Protein AF-0000000067926898 (afdb_homodimer)

pLDDT: mean 94.48, std 8.29, range [44.62, 98.94]

Organism: Mesorhizobium plurifarium (NCBI:txid69974)

Solvent-accessible surface area (backbone atoms only — not comparable to full-atom values): 21566 Å² total; per-residue (Å²): 130,90,54,66,61,63,50,68,76,42,39,68,51,44,51,51,3,45,50,41,38,52,49,52,33,53,54,25,50,53,50,5,48,53,45,4,51,54,38,14,51,33,50,68,47,88,50,62,73,50,21,50,52,28,50,50,52,29,54,51,38,71,32,28,38,64,68,55,47,33,50,30,43,48,58,15,40,27,66,74,72,71,45,90,58,52,53,65,55,18,46,48,51,36,50,13,54,35,50,8,28,52,40,12,50,44,47,41,50,23,57,65,65,53,58,62,63,58,55,49,52,38,47,72,74,66,45,49,70,69,51,38,39,66,70,49,49,47,55,53,20,53,52,61,30,46,30,60,51,46,50,52,50,54,49,44,46,44,53,46,50,59,35,32,80,60,70,32,64,18,33,56,27,35,32,52,53,50,19,71,75,67,71,43,40,44,52,37,42,50,48,52,43,48,51,36,37,68,56,36,48,59,50,51,53,52,32,52,52,44,41,53,55,51,60,59,73,105,130,90,54,67,62,62,51,68,76,42,39,69,51,45,51,50,3,44,50,42,37,53,48,55,33,53,54,24,49,53,48,6,48,54,46,4,51,53,39,15,50,34,51,68,47,89,49,62,74,52,21,50,52,28,48,49,53,28,53,50,38,71,31,27,39,64,67,58,48,33,50,29,44,48,58,15,40,28,65,74,72,71,45,91,58,50,53,64,55,17,46,47,50,37,50,13,54,36,49,7,27,53,40,11,50,45,47,40,50,23,57,64,65,53,57,63,63,58,55,48,52,38,46,70,74,65,46,50,70,68,50,37,39,66,71,49,49,46,55,52,20,51,53,62,29,46,29,62,51,44,49,52,51,55,50,44,45,44,53,47,50,56,34,32,81,58,70,33,65,19,34,56,27,33,31,53,53,50,20,70,74,67,71,42,40,45,52,35,43,50,48,50,44,48,52,35,36,68,57,36,48,58,50,51,52,52,33,51,54,44,42,54,54,52,60,59,73,105

Radius of gyration: 23.21 Å; Cα contacts (8 Å, |Δi|>4): 592; chains: 2; bounding box: 54×65×52 Å

Structure (mmCIF, N/CA/C/O backbone):
data_AF-0000000067926898-model_v1
#
loop_
_entity.id
_entity.type
_entity.pdbx_description
1 polymer 'Glutamate/aspartate import permease protein GltK'
#
loop_
_atom_site.group_PDB
_atom_site.id
_atom_site.type_symbol
_atom_site.label_atom_id
_atom_site.label_alt_id
_atom_site.label_comp_id
_atom_site.label_asym_id
_atom_site.label_entity_id
_atom_site.label_seq_id
_atom_site.pdbx_PDB_ins_code
_atom_site.Cartn_x
_atom_site.Cartn_y
_atom_site.Cartn_z
_atom_site.occupancy
_atom_site.B_iso_or_equiv
_atom_site.auth_seq_id
_atom_site.auth_comp_id
_atom_site.auth_asym_id
_atom_site.auth_atom_id
_atom_site.pdbx_PDB_model_num
ATOM 1 N N . MET A 1 1 ? -20.422 -25.625 3.113 1 82.94 1 MET A N 1
ATOM 2 C CA . MET A 1 1 ? -20.453 -25.078 4.469 1 82.94 1 MET A CA 1
ATOM 3 C C . MET A 1 1 ? -19.047 -24.875 5.012 1 82.94 1 MET A C 1
ATOM 5 O O . MET A 1 1 ? -18.094 -25.531 4.566 1 82.94 1 MET A O 1
ATOM 9 N N . PHE A 1 2 ? -18.938 -23.875 5.898 1 92.19 2 PHE A N 1
ATOM 10 C CA . PHE A 1 2 ? -17.656 -23.609 6.527 1 92.19 2 PHE A CA 1
ATOM 11 C C . PHE A 1 2 ? -17.234 -24.766 7.414 1 92.19 2 PHE A C 1
ATOM 13 O O . PHE A 1 2 ? -17.984 -25.203 8.297 1 92.19 2 PHE A O 1
ATOM 20 N N . ASP A 1 3 ? -16.094 -25.391 7.164 1 94.19 3 ASP A N 1
ATOM 21 C CA . ASP A 1 3 ? -15.57 -26.547 7.883 1 94.19 3 ASP A CA 1
ATOM 22 C C . ASP A 1 3 ? -14.359 -26.172 8.727 1 94.19 3 ASP A C 1
ATOM 24 O O . ASP A 1 3 ? -13.242 -26.094 8.219 1 94.19 3 ASP A O 1
ATOM 28 N N . PHE A 1 4 ? -14.539 -26.094 9.969 1 95.44 4 PHE A N 1
ATOM 29 C CA . PHE A 1 4 ? -13.508 -25.641 10.898 1 95.44 4 PHE A CA 1
ATOM 30 C C . PHE A 1 4 ? -12.398 -26.672 11.023 1 95.44 4 PHE A C 1
ATOM 32 O O . PHE A 1 4 ? -11.297 -26.359 11.469 1 95.44 4 PHE A O 1
ATOM 39 N N . THR A 1 5 ? -12.602 -27.891 10.656 1 95.81 5 THR A N 1
ATOM 40 C CA . THR A 1 5 ? -11.617 -28.953 10.805 1 95.81 5 THR A CA 1
ATOM 41 C C . THR A 1 5 ? -10.422 -28.719 9.883 1 95.81 5 THR A C 1
ATOM 43 O O . THR A 1 5 ? -9.312 -29.172 10.172 1 95.81 5 THR A O 1
ATOM 46 N N . VAL A 1 6 ? -10.695 -28 8.797 1 96.5 6 VAL A N 1
ATOM 47 C CA . VAL A 1 6 ? -9.617 -27.656 7.879 1 96.5 6 VAL A CA 1
ATOM 48 C C . VAL A 1 6 ? -8.57 -26.812 8.602 1 96.5 6 VAL A C 1
ATOM 50 O O . VAL A 1 6 ? -7.371 -27.031 8.438 1 96.5 6 VAL A O 1
ATOM 53 N N . LEU A 1 7 ? -9.055 -25.922 9.461 1 96.88 7 LEU A N 1
ATOM 54 C CA . LEU A 1 7 ? -8.156 -25.031 10.195 1 96.88 7 LEU A CA 1
ATOM 55 C C . LEU A 1 7 ? -7.484 -25.766 11.352 1 96.88 7 LEU A C 1
ATOM 57 O O . LEU A 1 7 ? -6.281 -25.609 11.57 1 96.88 7 LEU A O 1
ATOM 61 N N . THR A 1 8 ? -8.273 -26.578 12.055 1 96.69 8 THR A N 1
ATOM 62 C CA . THR A 1 8 ? -7.727 -27.281 13.211 1 96.69 8 THR A CA 1
ATOM 63 C C . THR A 1 8 ? -6.68 -28.297 12.781 1 96.69 8 THR A C 1
ATOM 65 O O . THR A 1 8 ? -5.672 -28.484 13.461 1 96.69 8 THR A O 1
ATOM 68 N N . ASN A 1 9 ? -6.887 -28.922 11.641 1 97.06 9 ASN A N 1
ATOM 69 C CA . ASN A 1 9 ? -5.969 -29.938 11.141 1 97.06 9 ASN A CA 1
ATOM 70 C C . ASN A 1 9 ? -4.695 -29.312 10.578 1 97.06 9 ASN A C 1
ATOM 72 O O . ASN A 1 9 ? -3.674 -29.984 10.445 1 97.06 9 ASN A O 1
ATOM 76 N N . ASN A 1 10 ? -4.719 -28.047 10.203 1 97.88 10 ASN A N 1
ATOM 77 C CA . ASN A 1 10 ? -3.578 -27.391 9.562 1 97.88 10 ASN A CA 1
ATOM 78 C C . ASN A 1 10 ? -3.07 -26.219 10.375 1 97.88 10 ASN A C 1
ATOM 80 O O . ASN A 1 10 ? -2.371 -25.344 9.852 1 97.88 10 ASN A O 1
ATOM 84 N N . TRP A 1 11 ? -3.418 -26.172 11.656 1 97.19 11 TRP A N 1
ATOM 85 C CA . TRP A 1 11 ? -3.104 -25.031 12.516 1 97.19 11 TRP A CA 1
ATOM 86 C C . TRP A 1 11 ? -1.595 -24.859 12.641 1 97.19 11 TRP A C 1
ATOM 88 O O . TRP A 1 11 ? -1.102 -23.719 12.68 1 97.19 11 TRP A O 1
ATOM 98 N N . PRO A 1 12 ? -0.805 -25.922 12.664 1 98.06 12 PRO A N 1
ATOM 99 C CA . PRO A 1 12 ? 0.641 -25.719 12.773 1 98.06 12 PRO A CA 1
ATOM 100 C C . PRO A 1 12 ? 1.226 -24.984 11.57 1 98.06 12 PRO A C 1
ATOM 102 O O . PRO A 1 12 ? 2.115 -24.141 11.734 1 98.06 12 PRO A O 1
ATOM 105 N N . LEU A 1 13 ? 0.72 -25.266 10.398 1 98 13 LEU A N 1
ATOM 106 C CA . LEU A 1 13 ? 1.188 -24.594 9.195 1 98 13 LEU A CA 1
ATOM 107 C C . LEU A 1 13 ? 0.831 -23.109 9.227 1 98 13 LEU A C 1
ATOM 109 O O . LEU A 1 13 ? 1.653 -22.266 8.875 1 98 13 LEU A O 1
ATOM 113 N N . LEU A 1 14 ? -0.389 -22.797 9.664 1 98.5 14 LEU A N 1
ATOM 114 C CA . LEU A 1 14 ? -0.831 -21.422 9.75 1 98.5 14 LEU A CA 1
ATOM 115 C C . LEU A 1 14 ? -0.042 -20.656 10.82 1 98.5 14 LEU A C 1
ATOM 117 O O . LEU A 1 14 ? 0.332 -19.5 10.617 1 98.5 14 LEU A O 1
ATOM 121 N N . TRP A 1 15 ? 0.226 -21.344 11.922 1 98.56 15 TRP A N 1
ATOM 122 C CA . TRP A 1 15 ? 1.008 -20.75 13 1 98.56 15 TRP A CA 1
ATOM 123 C C . TRP A 1 15 ? 2.432 -20.453 12.547 1 98.56 15 TRP A C 1
ATOM 125 O O . TRP A 1 15 ? 2.965 -19.375 12.812 1 98.56 15 TRP A O 1
ATOM 135 N N . ASP A 1 16 ? 3.041 -21.406 11.844 1 98.69 16 ASP A N 1
ATOM 136 C CA . ASP A 1 16 ? 4.383 -21.203 11.297 1 98.69 16 ASP A CA 1
ATOM 137 C C . ASP A 1 16 ? 4.402 -20.062 10.297 1 98.69 16 ASP A C 1
ATOM 139 O O . ASP A 1 16 ? 5.348 -19.266 10.266 1 98.69 16 ASP A O 1
ATOM 143 N N . GLY A 1 17 ? 3.352 -19.984 9.445 1 98.81 17 GLY A N 1
ATOM 144 C CA . GLY A 1 17 ? 3.223 -18.891 8.508 1 98.81 17 GLY A CA 1
ATOM 145 C C . GLY A 1 17 ? 3.096 -17.547 9.18 1 98.81 17 GLY A C 1
ATOM 146 O O . GLY A 1 17 ? 3.691 -16.562 8.727 1 98.81 17 GLY A O 1
ATOM 147 N N . LEU A 1 18 ? 2.311 -17.531 10.281 1 98.81 18 LEU A N 1
ATOM 148 C CA . LEU A 1 18 ? 2.143 -16.297 11.039 1 98.81 18 LEU A CA 1
ATOM 149 C C . LEU A 1 18 ? 3.469 -15.844 11.633 1 98.81 18 LEU A C 1
ATOM 151 O O . LEU A 1 18 ? 3.797 -14.656 11.586 1 98.81 18 LEU A O 1
ATOM 155 N N . LEU A 1 19 ? 4.25 -16.766 12.141 1 98.81 19 LEU A N 1
ATOM 156 C CA . LEU A 1 19 ? 5.551 -16.438 12.719 1 98.81 19 LEU A CA 1
ATOM 157 C C . LEU A 1 19 ? 6.5 -15.898 11.656 1 98.81 19 LEU A C 1
ATOM 159 O O . LEU A 1 19 ? 7.27 -14.969 11.914 1 98.81 19 LEU A O 1
ATOM 163 N N . MET A 1 20 ? 6.453 -16.531 10.5 1 98.81 20 MET A N 1
ATOM 164 C CA . MET A 1 20 ? 7.273 -16.047 9.391 1 98.81 20 MET A CA 1
ATOM 165 C C . MET A 1 20 ? 6.859 -14.641 8.984 1 98.81 20 MET A C 1
ATOM 167 O O . MET A 1 20 ? 7.711 -13.789 8.703 1 98.81 20 MET A O 1
ATOM 171 N N . THR A 1 21 ? 5.543 -14.383 8.93 1 98.94 21 THR A N 1
ATOM 172 C CA . THR A 1 21 ? 5.012 -13.055 8.633 1 98.94 21 THR A CA 1
ATOM 173 C C . THR A 1 21 ? 5.512 -12.031 9.648 1 98.94 21 THR A C 1
ATOM 175 O O . THR A 1 21 ? 6.016 -10.969 9.266 1 98.94 21 THR A O 1
ATOM 178 N N . LEU A 1 22 ? 5.441 -12.359 10.93 1 98.88 22 LEU A N 1
ATOM 179 C CA . LEU A 1 22 ? 5.871 -11.461 11.992 1 98.88 22 LEU A CA 1
ATOM 180 C C . LEU A 1 22 ? 7.383 -11.273 11.969 1 98.88 22 LEU A C 1
ATOM 182 O O . LEU A 1 22 ? 7.875 -10.156 12.18 1 98.88 22 LEU A O 1
ATOM 186 N N . TYR A 1 23 ? 8.07 -12.328 11.68 1 98.88 23 TYR A N 1
ATOM 187 C CA . TYR A 1 23 ? 9.531 -12.289 11.594 1 98.88 23 TYR A CA 1
ATOM 188 C C . TYR A 1 23 ? 9.977 -11.328 10.5 1 98.88 23 TYR A C 1
ATOM 190 O O . TYR A 1 23 ? 10.773 -10.414 10.75 1 98.88 23 TYR A O 1
ATOM 198 N N . PHE A 1 24 ? 9.469 -11.461 9.297 1 98.94 24 PHE A N 1
ATOM 199 C CA . PHE A 1 24 ? 9.828 -10.594 8.188 1 98.94 24 PHE A CA 1
ATOM 200 C C . PHE A 1 24 ? 9.383 -9.156 8.453 1 98.94 24 PHE A C 1
ATOM 202 O O . PHE A 1 24 ? 10.055 -8.211 8.047 1 98.94 24 PHE A O 1
ATOM 209 N N . THR A 1 25 ? 8.211 -9.016 9.094 1 98.94 25 THR A N 1
ATOM 210 C CA . THR A 1 25 ? 7.734 -7.68 9.445 1 98.94 25 THR A CA 1
ATOM 211 C C . THR A 1 25 ? 8.758 -6.957 10.32 1 98.94 25 THR A C 1
ATOM 213 O O . THR A 1 25 ? 9.188 -5.848 9.992 1 98.94 25 THR A O 1
ATOM 216 N N . VAL A 1 26 ? 9.211 -7.621 11.352 1 98.88 26 VAL A N 1
ATOM 217 C CA . VAL A 1 26 ? 10.086 -7 12.344 1 98.88 26 VAL A CA 1
ATOM 218 C C . VAL A 1 26 ? 11.453 -6.707 11.719 1 98.88 26 VAL A C 1
ATOM 220 O O . VAL A 1 26 ? 11.953 -5.586 11.812 1 98.88 26 VAL A O 1
ATOM 223 N N . ILE A 1 27 ? 12.039 -7.625 11.008 1 98.88 27 ILE A N 1
ATOM 224 C CA . ILE A 1 27 ? 13.406 -7.449 10.539 1 98.88 27 ILE A CA 1
ATOM 225 C C . ILE A 1 27 ? 13.43 -6.438 9.398 1 98.88 27 ILE A C 1
ATOM 227 O O . ILE A 1 27 ? 14.398 -5.684 9.242 1 98.88 27 ILE A O 1
ATOM 231 N N . THR A 1 28 ? 12.398 -6.395 8.609 1 98.94 28 THR A N 1
ATOM 232 C CA . THR A 1 28 ? 12.406 -5.465 7.48 1 98.94 28 THR A CA 1
ATOM 233 C C . THR A 1 28 ? 12.031 -4.059 7.938 1 98.94 28 THR A C 1
ATOM 235 O O . THR A 1 28 ? 12.43 -3.07 7.32 1 98.94 28 THR A O 1
ATOM 238 N N . ILE A 1 29 ? 11.227 -3.957 9.031 1 98.88 29 ILE A N 1
ATOM 239 C CA . ILE A 1 29 ? 10.992 -2.648 9.633 1 98.88 29 ILE A CA 1
ATOM 240 C C . ILE A 1 29 ? 12.305 -2.094 10.188 1 98.88 29 ILE A C 1
ATOM 242 O O . ILE A 1 29 ? 12.648 -0.937 9.93 1 98.88 29 ILE A O 1
ATOM 246 N N . LEU A 1 30 ? 13.055 -2.922 10.859 1 98.88 30 LEU A N 1
ATOM 247 C CA . LEU A 1 30 ? 14.32 -2.496 11.445 1 98.88 30 LEU A CA 1
ATOM 248 C C . LEU A 1 30 ? 15.32 -2.104 10.359 1 98.88 30 LEU A C 1
ATOM 250 O O . LEU A 1 30 ? 15.945 -1.043 10.438 1 98.88 30 LEU A O 1
ATOM 254 N N . ALA A 1 31 ? 15.438 -2.938 9.391 1 98.94 31 ALA A N 1
ATOM 255 C CA . ALA A 1 31 ? 16.344 -2.637 8.281 1 98.94 31 ALA A CA 1
ATOM 256 C C . ALA A 1 31 ? 15.867 -1.405 7.512 1 98.94 31 ALA A C 1
ATOM 258 O O . ALA A 1 31 ? 16.688 -0.565 7.121 1 98.94 31 ALA A O 1
ATOM 259 N N . GLY A 1 32 ? 14.547 -1.33 7.273 1 98.88 32 GLY A N 1
ATOM 260 C CA . GLY A 1 32 ? 13.977 -0.18 6.586 1 98.88 32 GLY A CA 1
ATOM 261 C C . GLY A 1 32 ? 14.195 1.124 7.332 1 98.88 32 GLY A C 1
ATOM 262 O O . GLY A 1 32 ? 14.438 2.164 6.715 1 98.88 32 GLY A O 1
ATOM 263 N N . LEU A 1 33 ? 14.062 1.043 8.648 1 98.81 33 LEU A N 1
ATOM 264 C CA . LEU A 1 33 ? 14.305 2.229 9.461 1 98.81 33 LEU A CA 1
ATOM 265 C C . LEU A 1 33 ? 15.758 2.68 9.344 1 98.81 33 LEU A C 1
ATOM 267 O O . LEU A 1 33 ? 16.031 3.877 9.258 1 98.81 33 LEU A O 1
ATOM 271 N N . ALA A 1 34 ? 16.656 1.734 9.352 1 98.81 34 ALA A N 1
ATOM 272 C CA . ALA A 1 34 ? 18.078 2.049 9.18 1 98.81 34 ALA A CA 1
ATOM 273 C C . ALA A 1 34 ? 18.344 2.686 7.816 1 98.81 34 ALA A C 1
ATOM 275 O O . ALA A 1 34 ? 19 3.723 7.723 1 98.81 34 ALA A O 1
ATOM 276 N N . ILE A 1 35 ? 17.781 2.143 6.766 1 98.88 35 ILE A N 1
ATOM 277 C CA . ILE A 1 35 ? 17.922 2.67 5.414 1 98.88 35 ILE A CA 1
ATOM 278 C C . ILE A 1 35 ? 17.281 4.055 5.332 1 98.88 35 ILE A C 1
ATOM 280 O O . ILE A 1 35 ? 17.875 4.988 4.789 1 98.88 35 ILE A O 1
ATOM 284 N N . GLY A 1 36 ? 16.047 4.117 5.883 1 98.75 36 GLY A N 1
ATOM 285 C CA . GLY A 1 36 ? 15.32 5.379 5.875 1 98.75 36 GLY A CA 1
ATOM 286 C C . GLY A 1 36 ? 16.062 6.492 6.59 1 98.75 36 GLY A C 1
ATOM 287 O O . GLY A 1 36 ? 16.031 7.645 6.152 1 98.75 36 GLY A O 1
ATOM 288 N N . LEU A 1 37 ? 16.719 6.145 7.68 1 97.44 37 LEU A N 1
ATOM 289 C CA . LEU A 1 37 ? 17.5 7.129 8.414 1 97.44 37 LEU A CA 1
ATOM 290 C C . LEU A 1 37 ? 18.672 7.629 7.578 1 97.44 37 LEU A C 1
ATOM 292 O O . LEU A 1 37 ? 18.906 8.836 7.477 1 97.44 37 LEU A O 1
ATOM 296 N N . ILE A 1 38 ? 19.375 6.727 6.957 1 98.12 38 ILE A N 1
ATOM 297 C CA . ILE A 1 38 ? 20.531 7.074 6.152 1 98.12 38 ILE A CA 1
ATOM 298 C C . ILE A 1 38 ? 20.094 7.91 4.949 1 98.12 38 ILE A C 1
ATOM 300 O O . ILE A 1 38 ? 20.625 9.008 4.723 1 98.12 38 ILE A O 1
ATOM 304 N N . VAL A 1 39 ? 19.109 7.473 4.234 1 98.56 39 VAL A N 1
ATOM 305 C CA . VAL A 1 39 ? 18.656 8.141 3.018 1 98.56 39 VAL A CA 1
ATOM 306 C C . VAL A 1 39 ? 17.984 9.469 3.373 1 98.56 39 VAL A C 1
ATOM 308 O O . VAL A 1 39 ? 18.156 10.461 2.66 1 98.56 39 VAL A O 1
ATOM 311 N N . GLY A 1 40 ? 17.172 9.461 4.488 1 96.94 40 GLY A N 1
ATOM 312 C CA . GLY A 1 40 ? 16.562 10.695 4.949 1 96.94 40 GLY A CA 1
ATOM 313 C C . GLY A 1 40 ? 17.578 11.773 5.277 1 96.94 40 GLY A C 1
ATOM 314 O O . GLY A 1 40 ? 17.406 12.938 4.902 1 96.94 40 GLY A O 1
ATOM 315 N N . LEU A 1 41 ? 18.656 11.406 5.93 1 93.75 41 LEU A N 1
ATOM 316 C CA . LEU A 1 41 ? 19.719 12.352 6.273 1 93.75 41 LEU A CA 1
ATOM 317 C C . LEU A 1 41 ? 20.438 12.836 5.02 1 93.75 41 LEU A C 1
ATOM 319 O O . LEU A 1 41 ? 20.812 14.008 4.93 1 93.75 41 LEU A O 1
ATOM 323 N N . ILE A 1 42 ? 20.641 11.914 4.086 1 96.56 42 ILE A N 1
ATOM 324 C CA . ILE A 1 42 ? 21.266 12.273 2.818 1 96.56 42 ILE A CA 1
ATOM 325 C C . ILE A 1 42 ? 20.438 13.352 2.125 1 96.56 42 ILE A C 1
ATOM 327 O O . ILE A 1 42 ? 20.984 14.328 1.603 1 96.56 42 ILE A O 1
ATOM 331 N N . GLN A 1 43 ? 19.156 13.25 2.209 1 96.12 43 GLN A N 1
ATOM 332 C CA . GLN A 1 43 ? 18.266 14.195 1.534 1 96.12 43 GLN A CA 1
ATOM 333 C C . GLN A 1 43 ? 18.25 15.547 2.246 1 96.12 43 GLN A C 1
ATOM 335 O O . GLN A 1 43 ? 17.797 16.547 1.688 1 96.12 43 GLN A O 1
ATOM 340 N N . LEU A 1 44 ? 18.703 15.594 3.482 1 91.38 44 LEU A N 1
ATOM 341 C CA . LEU A 1 44 ? 18.719 16.828 4.258 1 91.38 44 LEU A CA 1
ATOM 342 C C . LEU A 1 44 ? 20.094 17.5 4.184 1 91.38 44 LEU A C 1
ATOM 344 O O . LEU A 1 44 ? 20.297 18.578 4.746 1 91.38 44 LEU A O 1
ATOM 348 N N . SER A 1 45 ? 20.984 16.891 3.453 1 91.44 45 SER A N 1
ATOM 349 C CA . SER A 1 45 ? 22.344 17.406 3.301 1 91.44 45 SER A CA 1
ATOM 350 C C . SER A 1 45 ? 22.359 18.703 2.504 1 91.44 45 SER A C 1
ATOM 352 O O . SER A 1 45 ? 21.375 19.031 1.837 1 91.44 45 SER A O 1
ATOM 354 N N . THR A 1 46 ? 23.422 19.484 2.645 1 90.06 46 THR A N 1
ATOM 355 C CA . THR A 1 46 ? 23.609 20.719 1.89 1 90.06 46 THR A CA 1
ATOM 356 C C . THR A 1 46 ? 24.312 20.438 0.563 1 90.06 46 THR A C 1
ATOM 358 O O . THR A 1 46 ? 24.328 21.297 -0.325 1 90.06 46 THR A O 1
ATOM 361 N N . PHE A 1 47 ? 24.828 19.25 0.497 1 95.25 47 PHE A N 1
ATOM 362 C CA . PHE A 1 47 ? 25.547 18.844 -0.71 1 95.25 47 PHE A CA 1
ATOM 363 C C . PHE A 1 47 ? 24.578 18.328 -1.767 1 95.25 47 PHE A C 1
ATOM 365 O O . PHE A 1 47 ? 24.188 17.156 -1.742 1 95.25 47 PHE A O 1
ATOM 372 N N . ARG A 1 48 ? 24.406 18.984 -2.816 1 95.75 48 ARG A N 1
ATOM 373 C CA . ARG A 1 48 ? 23.344 18.766 -3.799 1 95.75 48 ARG A CA 1
ATOM 374 C C . ARG A 1 48 ? 23.469 17.406 -4.457 1 95.75 48 ARG A C 1
ATOM 376 O O . ARG A 1 48 ? 22.484 16.688 -4.613 1 95.75 48 ARG A O 1
ATOM 383 N N . PRO A 1 49 ? 24.656 16.984 -4.902 1 97.06 49 PRO A N 1
ATOM 384 C CA . PRO A 1 49 ? 24.75 15.672 -5.547 1 97.06 49 PRO A CA 1
ATOM 385 C C . PRO A 1 49 ? 24.328 14.523 -4.633 1 97.06 49 PRO A C 1
ATOM 387 O O . PRO A 1 49 ? 23.734 13.547 -5.098 1 97.06 49 PRO A O 1
ATOM 390 N N . LEU A 1 50 ? 24.609 14.656 -3.406 1 96.38 50 LEU A N 1
ATOM 391 C CA . LEU A 1 50 ? 24.203 13.641 -2.438 1 96.38 50 LEU A CA 1
ATOM 392 C C . LEU A 1 50 ? 22.688 13.633 -2.266 1 96.38 50 LEU A C 1
ATOM 394 O O . LEU A 1 50 ? 22.078 12.57 -2.135 1 96.38 50 LEU A O 1
ATOM 398 N N . VAL A 1 51 ? 22.141 14.758 -2.25 1 96.88 51 VAL A N 1
ATOM 399 C CA . VAL A 1 51 ? 20.703 14.898 -2.141 1 96.88 51 VAL A CA 1
ATOM 400 C C . VAL A 1 51 ? 20.016 14.227 -3.332 1 96.88 51 VAL A C 1
ATOM 402 O O . VAL A 1 51 ? 19.016 13.539 -3.174 1 96.88 51 VAL A O 1
ATOM 405 N N . LEU A 1 52 ? 20.609 14.391 -4.453 1 97.5 52 LEU A N 1
ATOM 406 C CA . LEU A 1 52 ? 20.062 13.812 -5.676 1 97.5 52 LEU A CA 1
ATOM 407 C C . LEU A 1 52 ? 20.062 12.289 -5.605 1 97.5 52 LEU A C 1
ATOM 409 O O . LEU A 1 52 ? 19.125 11.648 -6.078 1 97.5 52 LEU A O 1
ATOM 413 N N . VAL A 1 53 ? 21.047 11.711 -5.023 1 98 53 VAL A N 1
ATOM 414 C CA . VAL A 1 53 ? 21.141 10.266 -4.867 1 98 53 VAL A CA 1
ATOM 415 C C . VAL A 1 53 ? 20.016 9.766 -3.965 1 98 53 VAL A C 1
ATOM 417 O O . VAL A 1 53 ? 19.359 8.766 -4.266 1 98 53 VAL A O 1
ATOM 420 N N . GLY A 1 54 ? 19.797 10.484 -2.844 1 98.25 54 GLY A N 1
ATOM 421 C CA . GLY A 1 54 ? 18.703 10.133 -1.949 1 98.25 54 GLY A CA 1
ATOM 422 C C . GLY A 1 54 ? 17.344 10.242 -2.602 1 98.25 54 GLY A C 1
ATOM 423 O O . GLY A 1 54 ? 16.5 9.359 -2.432 1 98.25 54 GLY A O 1
ATOM 424 N N . GLN A 1 55 ? 17.219 11.258 -3.404 1 97.56 55 GLN A N 1
ATOM 425 C CA . GLN A 1 55 ? 15.945 11.484 -4.094 1 97.56 55 GLN A CA 1
ATOM 426 C C . GLN A 1 55 ? 15.695 10.398 -5.141 1 97.56 55 GLN A C 1
ATOM 428 O O . GLN A 1 55 ? 14.555 9.961 -5.316 1 97.56 55 GLN A O 1
ATOM 433 N N . LEU A 1 56 ? 16.719 10.016 -5.809 1 98 56 LEU A N 1
ATOM 434 C CA . LEU A 1 56 ? 16.594 8.969 -6.816 1 98 56 LEU A CA 1
ATOM 435 C C . LEU A 1 56 ? 16.203 7.637 -6.18 1 98 56 LEU A C 1
ATOM 437 O O . LEU A 1 56 ? 15.367 6.906 -6.715 1 98 56 LEU A O 1
ATOM 441 N N . TYR A 1 57 ? 16.859 7.359 -5.062 1 98.5 57 TYR A N 1
ATOM 442 C CA . TYR A 1 57 ? 16.516 6.156 -4.309 1 98.5 57 TYR A CA 1
ATOM 443 C C . TYR A 1 57 ? 15.047 6.148 -3.932 1 98.5 57 TYR A C 1
ATOM 445 O O . TYR A 1 57 ? 14.344 5.16 -4.16 1 98.5 57 TYR A O 1
ATOM 453 N N . VAL A 1 58 ? 14.555 7.23 -3.418 1 98.44 58 VAL A N 1
ATOM 454 C CA . VAL A 1 58 ? 13.18 7.344 -2.936 1 98.44 58 VAL A CA 1
ATOM 455 C C . VAL A 1 58 ? 12.211 7.254 -4.109 1 98.44 58 VAL A C 1
ATOM 457 O O . VAL A 1 58 ? 11.234 6.5 -4.059 1 98.44 58 VAL A O 1
ATOM 460 N N . GLU A 1 59 ? 12.508 7.969 -5.172 1 97.69 59 GLU A N 1
ATOM 461 C CA . GLU A 1 59 ? 11.641 7.961 -6.344 1 97.69 59 GLU A CA 1
ATOM 462 C C . GLU A 1 59 ? 11.578 6.574 -6.98 1 97.69 59 GLU A C 1
ATOM 464 O O . GLU A 1 59 ? 10.523 6.141 -7.438 1 97.69 59 GLU A O 1
ATOM 469 N N . PHE A 1 60 ? 12.648 5.922 -6.957 1 98.5 60 PHE A N 1
ATOM 470 C CA . PHE A 1 60 ? 12.75 4.594 -7.551 1 98.5 60 PHE A CA 1
ATOM 471 C C . PHE A 1 60 ? 11.875 3.596 -6.797 1 98.5 60 PHE A C 1
ATOM 473 O O . PHE A 1 60 ? 10.992 2.969 -7.383 1 98.5 60 PHE A O 1
ATOM 480 N N . PHE A 1 61 ? 12.016 3.504 -5.531 1 98.69 61 PHE A N 1
ATOM 481 C CA . PHE A 1 61 ? 11.375 2.447 -4.766 1 98.69 61 PHE A CA 1
ATOM 482 C C . PHE A 1 61 ? 9.922 2.812 -4.453 1 98.69 61 PHE A C 1
ATOM 484 O O . PHE A 1 61 ? 9.07 1.933 -4.312 1 98.69 61 PHE A O 1
ATOM 491 N N . ARG A 1 62 ? 9.594 4.086 -4.43 1 98.25 62 ARG A N 1
ATOM 492 C CA . ARG A 1 62 ? 8.234 4.48 -4.082 1 98.25 62 ARG A CA 1
ATOM 493 C C . ARG A 1 62 ? 7.328 4.469 -5.312 1 98.25 62 ARG A C 1
ATOM 495 O O . ARG A 1 62 ? 6.102 4.473 -5.184 1 98.25 62 ARG A O 1
ATOM 502 N N . ASN A 1 63 ? 8.008 4.449 -6.547 1 98.5 63 ASN A N 1
ATOM 503 C CA . ASN A 1 63 ? 7.172 4.547 -7.738 1 98.5 63 ASN A CA 1
ATOM 504 C C . ASN A 1 63 ? 7.172 3.244 -8.531 1 98.5 63 ASN A C 1
ATOM 506 O O . ASN A 1 63 ? 6.535 3.156 -9.586 1 98.5 63 ASN A O 1
ATOM 510 N N . ILE A 1 64 ? 7.828 2.225 -8.086 1 98.81 64 ILE A N 1
ATOM 511 C CA . ILE A 1 64 ? 7.711 0.864 -8.594 1 98.81 64 ILE A CA 1
ATOM 512 C C . ILE A 1 64 ? 6.867 0.025 -7.641 1 98.81 64 ILE A C 1
ATOM 514 O O . ILE A 1 64 ? 7.117 0.012 -6.434 1 98.81 64 ILE A O 1
ATOM 518 N N . PRO A 1 65 ? 5.82 -0.625 -8.172 1 98.81 65 PRO A N 1
ATOM 519 C CA . PRO A 1 65 ? 5.031 -1.486 -7.289 1 98.81 65 PRO A CA 1
ATOM 520 C C . PRO A 1 65 ? 5.883 -2.52 -6.555 1 98.81 65 PRO A C 1
ATOM 522 O O . PRO A 1 65 ? 6.805 -3.096 -7.141 1 98.81 65 PRO A O 1
ATOM 525 N N . LEU A 1 66 ? 5.582 -2.721 -5.297 1 98.88 66 LEU A N 1
ATOM 526 C CA . LEU A 1 66 ? 6.395 -3.592 -4.453 1 98.88 66 LEU A CA 1
ATOM 527 C C . LEU A 1 66 ? 6.461 -5 -5.035 1 98.88 66 LEU A C 1
ATOM 529 O O . LEU A 1 66 ? 7.52 -5.633 -5.016 1 98.88 66 LEU A O 1
ATOM 533 N N . LEU A 1 67 ? 5.344 -5.5 -5.547 1 98.88 67 LEU A N 1
ATOM 534 C CA . LEU A 1 67 ? 5.352 -6.848 -6.102 1 98.88 67 LEU A CA 1
ATOM 535 C C . LEU A 1 67 ? 6.32 -6.945 -7.277 1 98.88 67 LEU A C 1
ATOM 537 O O . LEU A 1 67 ? 7.02 -7.949 -7.426 1 98.88 67 LEU A O 1
ATOM 541 N N . VAL A 1 68 ? 6.406 -5.906 -8.07 1 98.81 68 VAL A N 1
ATOM 542 C CA . VAL A 1 68 ? 7.336 -5.859 -9.195 1 98.81 68 VAL A CA 1
ATOM 543 C C . VAL A 1 68 ? 8.773 -5.879 -8.68 1 98.81 68 VAL A C 1
ATOM 545 O O . VAL A 1 68 ? 9.617 -6.602 -9.203 1 98.81 68 VAL A O 1
ATOM 548 N N . THR A 1 69 ? 9.031 -5.102 -7.648 1 98.81 69 THR A N 1
ATOM 549 C CA . THR A 1 69 ? 10.352 -5.047 -7.035 1 98.81 69 THR A CA 1
ATOM 550 C C . THR A 1 69 ? 10.758 -6.418 -6.492 1 98.81 69 THR A C 1
ATOM 552 O O . THR A 1 69 ? 11.875 -6.879 -6.73 1 98.81 69 THR A O 1
ATOM 555 N N . LEU A 1 70 ? 9.844 -7.102 -5.852 1 98.75 70 LEU A N 1
ATOM 556 C CA . LEU A 1 70 ? 10.133 -8.406 -5.266 1 98.75 70 LEU A CA 1
ATOM 557 C C . LEU A 1 70 ? 10.445 -9.438 -6.348 1 98.75 70 LEU A C 1
ATOM 559 O O . LEU A 1 70 ? 11.398 -10.203 -6.223 1 98.75 70 LEU A O 1
ATOM 563 N N . LEU A 1 71 ? 9.641 -9.406 -7.383 1 98.44 71 LEU A N 1
ATOM 564 C CA . LEU A 1 71 ? 9.852 -10.359 -8.469 1 98.44 71 LEU A CA 1
ATOM 565 C C . LEU A 1 71 ? 11.164 -10.07 -9.195 1 98.44 71 LEU A C 1
ATOM 567 O O . LEU A 1 71 ? 11.867 -11 -9.594 1 98.44 71 LEU A O 1
ATOM 571 N N . TRP A 1 72 ? 11.445 -8.797 -9.32 1 98.38 72 TRP A N 1
ATOM 572 C CA . TRP A 1 72 ? 12.703 -8.438 -9.969 1 98.38 72 TRP A CA 1
ATOM 573 C C . TRP A 1 72 ? 13.891 -8.914 -9.141 1 98.38 72 TRP A C 1
ATOM 575 O O . TRP A 1 72 ? 14.82 -9.516 -9.68 1 98.38 72 TRP A O 1
ATOM 585 N N . VAL A 1 73 ? 13.875 -8.68 -7.82 1 98.25 73 VAL A N 1
ATOM 586 C CA . VAL A 1 73 ? 14.984 -9.055 -6.949 1 98.25 73 VAL A CA 1
ATOM 587 C C . VAL A 1 73 ? 15.125 -10.578 -6.934 1 98.25 73 VAL A C 1
ATOM 589 O O . VAL A 1 73 ? 16.25 -11.102 -6.918 1 98.25 73 VAL A O 1
ATOM 592 N N . TYR A 1 74 ? 14.023 -11.273 -7.02 1 97.94 74 TYR A N 1
ATOM 593 C CA . TYR A 1 74 ? 14.039 -12.727 -6.895 1 97.94 74 TYR A CA 1
ATOM 594 C C . TYR A 1 74 ? 14.453 -13.383 -8.203 1 97.94 74 TYR A C 1
ATOM 596 O O . TYR A 1 74 ? 15.258 -14.32 -8.211 1 97.94 74 TYR A O 1
ATOM 604 N N . TYR A 1 75 ? 14.016 -12.891 -9.312 1 96.69 75 TYR A N 1
ATOM 605 C CA . TYR A 1 75 ? 14.188 -13.617 -10.562 1 96.69 75 TYR A CA 1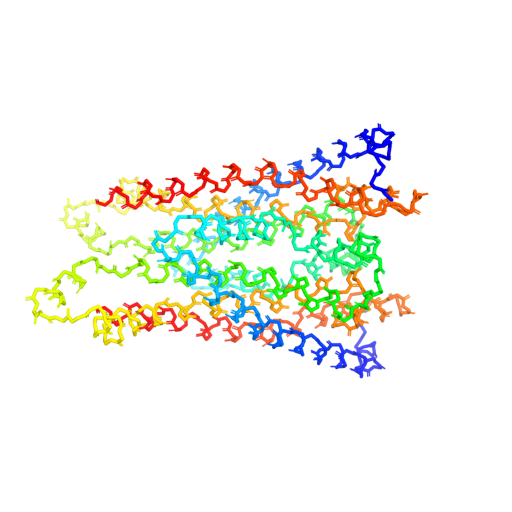
ATOM 606 C C . TYR A 1 75 ? 15.211 -12.93 -11.461 1 96.69 75 TYR A C 1
ATOM 608 O O . TYR A 1 75 ? 15.891 -13.594 -12.25 1 96.69 75 TYR A O 1
ATOM 616 N N . ALA A 1 76 ? 15.297 -11.578 -11.398 1 96.56 76 ALA A N 1
ATOM 617 C CA . ALA A 1 76 ? 16.094 -10.82 -12.359 1 96.56 76 ALA A CA 1
ATOM 618 C C . ALA A 1 76 ? 17.469 -10.508 -11.789 1 96.56 76 ALA A C 1
ATOM 620 O O . ALA A 1 76 ? 18.484 -10.648 -12.484 1 96.56 76 ALA A O 1
ATOM 621 N N . PHE A 1 77 ? 17.484 -10.234 -10.555 1 95.5 77 PHE A N 1
ATOM 622 C CA . PHE A 1 77 ? 18.719 -9.773 -9.938 1 95.5 77 PHE A CA 1
ATOM 623 C C . PHE A 1 77 ? 19.781 -10.867 -9.984 1 95.5 77 PHE A C 1
ATOM 625 O O . PHE A 1 77 ? 20.953 -10.586 -10.242 1 95.5 77 PHE A O 1
ATOM 632 N N . PRO A 1 78 ? 19.422 -12.109 -9.68 1 94.25 78 PRO A N 1
ATOM 633 C CA . PRO A 1 78 ? 20.438 -13.164 -9.734 1 94.25 78 PRO A CA 1
ATOM 634 C C . PRO A 1 78 ? 21.109 -13.266 -11.102 1 94.25 78 PRO A C 1
ATOM 636 O O . PRO A 1 78 ? 22.312 -13.547 -11.188 1 94.25 78 PRO A O 1
ATOM 639 N N . ILE A 1 79 ? 20.391 -13.023 -12.125 1 92.75 79 ILE A N 1
ATOM 640 C CA . ILE A 1 79 ? 20.906 -13.07 -13.484 1 92.75 79 ILE A CA 1
ATOM 641 C C . ILE A 1 79 ? 21.781 -11.844 -13.75 1 92.75 79 ILE A C 1
ATOM 643 O O . ILE A 1 79 ? 22.875 -11.953 -14.297 1 92.75 79 ILE A O 1
ATOM 647 N N . PHE A 1 80 ? 21.297 -10.75 -13.32 1 90.12 80 PHE A N 1
ATOM 648 C CA . PHE A 1 80 ? 22 -9.484 -13.508 1 90.12 80 PHE A CA 1
ATOM 649 C C . PHE A 1 80 ? 23.344 -9.492 -12.781 1 90.12 80 PHE A C 1
ATOM 651 O O . PHE A 1 80 ? 24.359 -9.117 -13.359 1 90.12 80 PHE A O 1
ATOM 658 N N . ALA A 1 81 ? 23.359 -10 -11.57 1 92.5 81 ALA A N 1
ATOM 659 C CA . ALA A 1 81 ? 24.547 -9.922 -10.727 1 92.5 81 ALA A CA 1
ATOM 660 C C . ALA A 1 81 ? 25.375 -11.195 -10.828 1 92.5 81 ALA A C 1
ATOM 662 O O . ALA A 1 81 ? 26.531 -11.219 -10.414 1 92.5 81 ALA A O 1
ATOM 663 N N . GLY A 1 82 ? 24.797 -12.25 -11.359 1 93.06 82 GLY A N 1
ATOM 664 C CA . GLY A 1 82 ? 25.5 -13.516 -11.477 1 93.06 82 GLY A CA 1
ATOM 665 C C . GLY A 1 82 ? 25.672 -14.227 -10.148 1 93.06 82 GLY A C 1
ATOM 666 O O . GLY A 1 82 ? 26.703 -14.852 -9.898 1 93.06 82 GLY A O 1
ATOM 667 N N . ILE A 1 83 ? 24.703 -13.984 -9.258 1 93.94 83 ILE A N 1
ATOM 668 C CA . ILE A 1 83 ? 24.75 -14.633 -7.949 1 93.94 83 ILE A CA 1
ATOM 669 C C . ILE A 1 83 ? 23.422 -15.312 -7.652 1 93.94 83 ILE A C 1
ATOM 671 O O . ILE A 1 83 ? 22.422 -15.047 -8.32 1 93.94 83 ILE A O 1
ATOM 675 N N . ASN A 1 84 ? 23.547 -16.234 -6.676 1 93.06 84 ASN A N 1
ATOM 676 C CA . ASN A 1 84 ? 22.312 -16.859 -6.227 1 93.06 84 ASN A CA 1
ATOM 677 C C . ASN A 1 84 ? 21.672 -16.078 -5.086 1 93.06 84 ASN A C 1
ATOM 679 O O . ASN A 1 84 ? 22.359 -15.664 -4.148 1 93.06 84 ASN A O 1
ATOM 683 N N . VAL A 1 85 ? 20.438 -15.75 -5.309 1 94.44 85 VAL A N 1
ATOM 684 C CA . VAL A 1 85 ? 19.672 -15.07 -4.262 1 94.44 85 VAL A CA 1
ATOM 685 C C . VAL A 1 85 ? 18.547 -15.977 -3.781 1 94.44 85 VAL A C 1
ATOM 687 O O . VAL A 1 85 ? 17.656 -16.344 -4.562 1 94.44 85 VAL A O 1
ATOM 690 N N . THR A 1 86 ? 18.578 -16.312 -2.498 1 97.5 86 THR A N 1
ATOM 691 C CA . THR A 1 86 ? 17.516 -17.141 -1.936 1 97.5 86 THR A CA 1
ATOM 692 C C . THR A 1 86 ? 16.234 -16.328 -1.766 1 97.5 86 THR A C 1
ATOM 694 O O . THR A 1 86 ? 16.25 -15.102 -1.826 1 97.5 86 THR A O 1
ATOM 697 N N . LYS A 1 87 ? 15.094 -17.094 -1.603 1 98 87 LYS A N 1
ATOM 698 C CA . LYS A 1 87 ? 13.812 -16.422 -1.375 1 98 87 LYS A CA 1
ATOM 699 C C . LYS A 1 87 ? 13.867 -15.555 -0.126 1 98 87 LYS A C 1
ATOM 701 O O . LYS A 1 87 ? 13.227 -14.5 -0.077 1 98 87 LYS A O 1
ATOM 706 N N . PHE A 1 88 ? 14.672 -15.93 0.873 1 98.19 88 PHE A N 1
ATOM 707 C CA . PHE A 1 88 ? 14.805 -15.141 2.094 1 98.19 88 PHE A CA 1
ATOM 708 C C . PHE A 1 88 ? 15.43 -13.781 1.794 1 98.19 88 PHE A C 1
ATOM 710 O O . PHE A 1 88 ? 14.844 -12.742 2.119 1 98.19 88 PHE A O 1
ATOM 717 N N . TRP A 1 89 ? 16.531 -13.797 1.114 1 97.94 89 TRP A N 1
ATOM 718 C CA . TRP A 1 89 ? 17.25 -12.562 0.854 1 97.94 89 TRP A CA 1
ATOM 719 C C . TRP A 1 89 ? 16.5 -11.68 -0.134 1 97.94 89 TRP A C 1
ATOM 721 O O . TRP A 1 89 ? 16.531 -10.453 -0.027 1 97.94 89 TRP A O 1
ATOM 731 N N . ALA A 1 90 ? 15.836 -12.344 -1.118 1 98.5 90 ALA A N 1
ATOM 732 C CA . ALA A 1 90 ? 15.016 -11.57 -2.055 1 98.5 90 ALA A CA 1
ATOM 733 C C . ALA A 1 90 ? 13.914 -10.812 -1.325 1 98.5 90 ALA A C 1
ATOM 735 O O . ALA A 1 90 ? 13.695 -9.625 -1.573 1 98.5 90 ALA A O 1
ATOM 736 N N . GLY A 1 91 ? 13.234 -11.562 -0.365 1 98.88 91 GLY A N 1
ATOM 737 C CA . GLY A 1 91 ? 12.188 -10.938 0.429 1 98.88 91 GLY A CA 1
ATOM 738 C C . GLY A 1 91 ? 12.703 -9.844 1.344 1 98.88 91 GLY A C 1
ATOM 739 O O . GLY A 1 91 ? 12.133 -8.75 1.402 1 98.88 91 GLY A O 1
ATOM 740 N N . PHE A 1 92 ? 13.836 -10.117 1.985 1 98.88 92 PHE A N 1
ATOM 741 C CA . PHE A 1 92 ? 14.414 -9.188 2.947 1 98.88 92 PHE A CA 1
ATOM 742 C C . PHE A 1 92 ? 14.867 -7.91 2.256 1 98.88 92 PHE A C 1
ATOM 744 O O . PHE A 1 92 ? 14.539 -6.809 2.695 1 98.88 92 PHE A O 1
ATOM 751 N N . ILE A 1 93 ? 15.555 -8.016 1.153 1 98.5 93 ILE A N 1
ATOM 752 C CA . ILE A 1 93 ? 16.094 -6.871 0.433 1 98.5 93 ILE A CA 1
ATOM 753 C C . ILE A 1 93 ? 14.969 -6.07 -0.205 1 98.5 93 ILE A C 1
ATOM 755 O O . ILE A 1 93 ? 14.906 -4.848 -0.067 1 98.5 93 ILE A O 1
ATOM 759 N N . GLY A 1 94 ? 14.055 -6.781 -0.881 1 98.75 94 GLY A N 1
ATOM 760 C CA . GLY A 1 94 ? 12.945 -6.109 -1.539 1 98.75 94 GLY A CA 1
ATOM 761 C C . GLY A 1 94 ? 12.078 -5.316 -0.581 1 98.75 94 GLY A C 1
ATOM 762 O O . GLY A 1 94 ? 11.828 -4.129 -0.799 1 98.75 94 GLY A O 1
ATOM 763 N N . LEU A 1 95 ? 11.695 -5.934 0.55 1 98.94 95 LEU A N 1
ATOM 764 C CA . LEU A 1 95 ? 10.828 -5.297 1.534 1 98.94 95 LEU A CA 1
ATOM 765 C C . LEU A 1 95 ? 11.547 -4.156 2.242 1 98.94 95 LEU A C 1
ATOM 767 O O . LEU A 1 95 ? 10.977 -3.088 2.457 1 98.94 95 LEU A O 1
ATOM 771 N N . SER A 1 96 ? 12.812 -4.375 2.553 1 98.94 96 SER A N 1
ATOM 772 C CA . SER A 1 96 ? 13.562 -3.387 3.322 1 98.94 96 SER A CA 1
ATOM 773 C C . SER A 1 96 ? 13.852 -2.139 2.492 1 98.94 96 SER A C 1
ATOM 775 O O . SER A 1 96 ? 13.672 -1.017 2.969 1 98.94 96 SER A O 1
ATOM 777 N N . CYS A 1 97 ? 14.273 -2.324 1.287 1 98.88 97 CYS A N 1
ATOM 778 C CA . CYS A 1 97 ? 14.555 -1.188 0.418 1 98.88 97 CYS A CA 1
ATOM 779 C C . CYS A 1 97 ? 13.289 -0.406 0.112 1 98.88 97 CYS A C 1
ATOM 781 O O . CYS A 1 97 ? 13.305 0.826 0.069 1 98.88 97 CYS A O 1
ATOM 783 N N . TYR A 1 98 ? 12.219 -1.146 -0.039 1 98.94 98 TYR A N 1
ATOM 784 C CA . TYR A 1 98 ? 10.938 -0.512 -0.336 1 98.94 98 TYR A CA 1
ATOM 785 C C . TYR A 1 98 ? 10.469 0.343 0.836 1 98.94 98 TYR A C 1
ATOM 787 O O . TYR A 1 98 ? 10.266 1.55 0.688 1 98.94 98 TYR A O 1
ATOM 795 N N . VAL A 1 99 ? 10.383 -0.245 2.029 1 98.88 99 VAL A N 1
ATOM 796 C CA . VAL A 1 99 ? 9.836 0.492 3.166 1 98.88 99 VAL A CA 1
ATOM 797 C C . VAL A 1 99 ? 10.82 1.585 3.588 1 98.88 99 VAL A C 1
ATOM 799 O O . VAL A 1 99 ? 10.406 2.639 4.078 1 98.88 99 VAL A O 1
ATOM 802 N N . GLY A 1 100 ? 12.125 1.34 3.35 1 98.94 100 GLY A N 1
ATOM 803 C CA . GLY A 1 100 ? 13.125 2.344 3.652 1 98.94 100 GLY A CA 1
ATOM 804 C C . GLY A 1 100 ? 12.898 3.658 2.928 1 98.94 100 GLY A C 1
ATOM 805 O O . GLY A 1 100 ? 13.156 4.73 3.479 1 98.94 100 GLY A O 1
ATOM 806 N N . SER A 1 101 ? 12.438 3.562 1.7 1 98.88 101 SER A N 1
ATOM 807 C CA . SER A 1 101 ? 12.172 4.77 0.923 1 98.88 101 SER A CA 1
ATOM 808 C C . SER A 1 101 ? 11.039 5.582 1.538 1 98.88 101 SER A C 1
ATOM 810 O O . SER A 1 101 ? 11.07 6.816 1.517 1 98.88 101 SER A O 1
ATOM 812 N N . PHE A 1 102 ? 10.094 4.926 2.125 1 98.56 102 PHE A N 1
ATOM 813 C CA . PHE A 1 102 ? 8.992 5.617 2.789 1 98.56 102 PHE A CA 1
ATOM 814 C C . PHE A 1 102 ? 9.453 6.223 4.109 1 98.56 102 PHE A C 1
ATOM 816 O O . PHE A 1 102 ? 9.094 7.359 4.434 1 98.56 102 PHE A O 1
ATOM 823 N N . TYR A 1 103 ? 10.219 5.445 4.812 1 98.75 103 TYR A N 1
ATOM 824 C CA . TYR A 1 103 ? 10.75 5.965 6.07 1 98.75 103 TYR A CA 1
ATOM 825 C C . TYR A 1 103 ? 11.641 7.176 5.824 1 98.75 103 TYR A C 1
ATOM 827 O O . TYR A 1 103 ? 11.633 8.133 6.605 1 98.75 103 TYR A O 1
ATOM 835 N N . ALA A 1 104 ? 12.398 7.152 4.766 1 98.62 104 ALA A N 1
ATOM 836 C CA . ALA A 1 104 ? 13.258 8.281 4.414 1 98.62 104 ALA A CA 1
ATOM 837 C C . ALA A 1 104 ? 12.43 9.547 4.188 1 98.62 104 ALA A C 1
ATOM 839 O O . ALA A 1 104 ? 12.789 10.625 4.668 1 98.62 104 ALA A O 1
ATOM 840 N N . GLU A 1 105 ? 11.359 9.391 3.525 1 97.19 105 GLU A N 1
ATOM 841 C CA . GLU A 1 105 ? 10.477 10.523 3.25 1 97.19 105 GLU A CA 1
ATOM 842 C C . GLU A 1 105 ? 9.82 11.031 4.527 1 97.19 105 GLU A C 1
ATOM 844 O O . GLU A 1 105 ? 9.617 12.242 4.688 1 97.19 105 GLU A O 1
ATOM 849 N N . ILE A 1 106 ? 9.422 10.141 5.379 1 97.31 106 ILE A N 1
ATOM 850 C CA . ILE A 1 106 ? 8.812 10.531 6.648 1 97.31 106 ILE A CA 1
ATOM 851 C C . ILE A 1 106 ? 9.828 11.305 7.484 1 97.31 106 ILE A C 1
ATOM 853 O O . ILE A 1 106 ? 9.484 12.328 8.094 1 97.31 106 ILE A O 1
ATOM 857 N N . LEU A 1 107 ? 11.039 10.828 7.434 1 96.31 107 LEU A N 1
ATOM 858 C CA . LEU A 1 107 ? 12.102 11.508 8.172 1 96.31 107 LEU A CA 1
ATOM 859 C C . LEU A 1 107 ? 12.344 12.906 7.602 1 96.31 107 LEU A C 1
ATOM 861 O O . LEU A 1 107 ? 12.383 13.883 8.352 1 96.31 107 LEU A O 1
ATOM 865 N N . ARG A 1 108 ? 12.523 12.992 6.359 1 94.06 108 ARG A N 1
ATOM 866 C CA . ARG A 1 108 ? 12.758 14.281 5.707 1 94.06 108 ARG A CA 1
ATOM 867 C C . ARG A 1 108 ? 11.609 15.242 5.969 1 94.06 108 ARG A C 1
ATOM 869 O O . ARG A 1 108 ? 11.836 16.391 6.359 1 94.06 108 ARG A O 1
ATOM 876 N N . ALA A 1 109 ? 10.398 14.75 5.77 1 92.75 109 ALA A N 1
ATOM 877 C CA . ALA A 1 109 ? 9.219 15.594 5.98 1 92.75 109 ALA A CA 1
ATOM 878 C C . ALA A 1 109 ? 9.094 15.992 7.445 1 92.75 109 ALA A C 1
ATOM 880 O O . ALA A 1 109 ? 8.664 17.109 7.754 1 92.75 109 ALA A O 1
ATOM 881 N N . GLY A 1 110 ? 9.406 15.094 8.32 1 92.19 110 GLY A N 1
ATOM 882 C CA . GLY A 1 110 ? 9.359 15.375 9.742 1 92.19 110 GLY A CA 1
ATOM 883 C C . GLY A 1 110 ? 10.297 16.5 10.164 1 92.19 110 GLY A C 1
ATOM 884 O O . GLY A 1 110 ? 9.898 17.391 10.914 1 92.19 110 GLY A O 1
ATOM 885 N N . VAL A 1 111 ? 11.438 16.547 9.672 1 89.75 111 VAL A N 1
ATOM 886 C CA . VAL A 1 111 ? 12.43 17.562 9.992 1 89.75 111 VAL A CA 1
ATOM 887 C C . VAL A 1 111 ? 12.023 18.891 9.367 1 89.75 111 VAL A C 1
ATOM 889 O O . VAL A 1 111 ? 12.133 19.953 10 1 89.75 111 VAL A O 1
ATOM 892 N N . GLN A 1 112 ? 11.484 18.812 8.219 1 88.81 112 GLN A N 1
ATOM 893 C CA . GLN A 1 112 ? 11.133 20.016 7.48 1 88.81 112 GLN A CA 1
ATOM 894 C C . GLN A 1 112 ? 9.828 20.609 7.996 1 88.81 112 GLN A C 1
ATOM 896 O O . GLN A 1 112 ? 9.5 21.766 7.699 1 88.81 112 GLN A O 1
ATOM 901 N N . SER A 1 113 ? 9.094 19.781 8.688 1 88.19 113 SER A N 1
ATOM 902 C CA . SER A 1 113 ? 7.801 20.25 9.18 1 88.19 113 SER A CA 1
ATOM 903 C C . SER A 1 113 ? 7.969 21.203 10.352 1 88.19 113 SER A C 1
ATOM 905 O O . SER A 1 113 ? 7.016 21.875 10.758 1 88.19 113 SER A O 1
ATOM 907 N N . ILE A 1 114 ? 9.133 21.359 10.867 1 88.62 114 ILE A N 1
ATOM 908 C CA . ILE A 1 114 ? 9.375 22.219 12.016 1 88.62 114 ILE A CA 1
ATOM 909 C C . ILE A 1 114 ? 9.422 23.688 11.562 1 88.62 114 ILE A C 1
ATOM 911 O O . ILE A 1 114 ? 10.102 24.016 10.586 1 88.62 114 ILE A O 1
ATOM 915 N N . ASP A 1 115 ? 8.711 24.5 12.289 1 86.81 115 ASP A N 1
ATOM 916 C CA . ASP A 1 115 ? 8.578 25.922 11.977 1 86.81 115 ASP A CA 1
ATOM 917 C C . ASP A 1 115 ? 9.938 26.609 11.922 1 86.81 115 ASP A C 1
ATOM 919 O O . ASP A 1 115 ? 10.766 26.422 12.812 1 86.81 115 ASP A O 1
ATOM 923 N N . GLN A 1 116 ? 10.023 27.344 10.906 1 86.88 116 GLN A N 1
ATOM 924 C CA . GLN A 1 116 ? 11.266 28.094 10.75 1 86.88 116 GLN A CA 1
ATOM 925 C C . GLN A 1 116 ? 11.453 29.078 11.898 1 86.88 116 GLN A C 1
ATOM 927 O O . GLN A 1 116 ? 12.586 29.391 12.273 1 86.88 116 GLN A O 1
ATOM 932 N N . GLY A 1 117 ? 10.312 29.469 12.383 1 85.75 117 GLY A N 1
ATOM 933 C CA . GLY A 1 117 ? 10.367 30.359 13.523 1 85.75 117 GLY A CA 1
ATOM 934 C C . GLY A 1 117 ? 11.102 29.781 14.711 1 85.75 117 GLY A C 1
ATOM 935 O O . GLY A 1 117 ? 11.82 30.484 15.414 1 85.75 117 GLY A O 1
ATOM 936 N N . GLN A 1 118 ? 10.938 28.516 14.867 1 87.69 118 GLN A N 1
ATOM 937 C CA . GLN A 1 118 ? 11.641 27.828 15.938 1 87.69 118 GLN A CA 1
ATOM 938 C C . GLN A 1 118 ? 13.156 27.875 15.734 1 87.69 118 GLN A C 1
ATOM 940 O O . GLN A 1 118 ? 13.906 28.109 16.688 1 87.69 118 GLN A O 1
ATOM 945 N N . THR A 1 119 ? 13.555 27.703 14.484 1 85.56 119 THR A N 1
ATOM 946 C CA . THR A 1 119 ? 14.969 27.781 14.133 1 85.56 119 THR A CA 1
ATOM 947 C C . THR A 1 119 ? 15.492 29.203 14.312 1 85.56 119 THR A C 1
ATOM 949 O O . THR A 1 119 ? 16.578 29.406 14.867 1 85.56 119 THR A O 1
ATOM 952 N N . ASP A 1 120 ? 14.672 30.141 13.922 1 90.56 120 ASP A N 1
ATOM 953 C CA . ASP A 1 120 ? 15.047 31.547 14.031 1 90.56 120 ASP A CA 1
ATOM 954 C C . ASP A 1 120 ? 15.156 31.984 15.492 1 90.56 120 ASP A C 1
ATOM 956 O O . ASP A 1 120 ? 16.094 32.688 15.875 1 90.56 120 ASP A O 1
ATOM 960 N N . ALA A 1 121 ? 14.195 31.562 16.203 1 90.62 121 ALA A N 1
ATOM 961 C CA . ALA A 1 121 ? 14.188 31.906 17.625 1 90.62 121 ALA A CA 1
ATOM 962 C C . ALA A 1 121 ? 15.406 31.328 18.344 1 90.62 121 ALA A C 1
ATOM 964 O O . ALA A 1 121 ? 16.031 32 19.156 1 90.62 121 ALA A O 1
ATOM 965 N N . ALA A 1 122 ? 15.703 30.078 18 1 89.81 122 ALA A N 1
ATOM 966 C CA . ALA A 1 122 ? 16.844 29.406 18.609 1 89.81 122 ALA A CA 1
ATOM 967 C C . ALA A 1 122 ? 18.156 30.094 18.219 1 89.81 122 ALA A C 1
ATOM 969 O O . ALA A 1 122 ? 19.062 30.219 19.031 1 89.81 122 ALA A O 1
ATOM 970 N N . THR A 1 123 ? 18.219 30.547 17.016 1 89.81 123 THR A N 1
ATOM 971 C CA . THR A 1 123 ? 19.406 31.266 16.516 1 89.81 123 THR A CA 1
ATOM 972 C C . THR A 1 123 ? 19.516 32.625 17.172 1 89.81 123 THR A C 1
ATOM 974 O O . THR A 1 123 ? 20.609 33.062 17.516 1 89.81 123 THR A O 1
ATOM 977 N N . ALA A 1 124 ? 18.422 33.219 17.359 1 93.38 124 ALA A N 1
ATOM 978 C CA . ALA A 1 124 ? 18.375 34.562 17.938 1 93.38 124 ALA A CA 1
ATOM 979 C C . ALA A 1 124 ? 18.875 34.531 19.391 1 93.38 124 ALA A C 1
ATOM 981 O O . ALA A 1 124 ? 19.469 35.531 19.859 1 93.38 124 ALA A O 1
ATOM 982 N N . ILE A 1 125 ? 18.641 33.5 20.031 1 93.69 125 ILE A N 1
ATOM 983 C CA . ILE A 1 125 ? 19.047 33.438 21.422 1 93.69 125 ILE A CA 1
ATOM 984 C C . ILE A 1 125 ? 20.453 32.844 21.531 1 93.69 125 ILE A C 1
ATOM 986 O O . ILE A 1 125 ? 20.922 32.562 22.641 1 93.69 125 ILE A O 1
ATOM 990 N N . GLY A 1 126 ? 21.109 32.531 20.438 1 91.31 126 GLY A N 1
ATOM 991 C CA . GLY A 1 126 ? 22.531 32.25 20.422 1 91.31 126 GLY A CA 1
ATOM 992 C C . GLY A 1 126 ? 22.828 30.75 20.391 1 91.31 126 GLY A C 1
ATOM 993 O O . GLY A 1 126 ? 23.953 30.328 20.641 1 91.31 126 GLY A O 1
ATOM 994 N N . MET A 1 127 ? 21.891 29.938 20.062 1 92 127 MET A N 1
ATOM 995 C CA . MET A 1 127 ? 22.141 28.5 20.016 1 92 127 MET A CA 1
ATOM 996 C C . MET A 1 127 ? 22.953 28.125 18.781 1 92 127 MET A C 1
ATOM 998 O O . MET A 1 127 ? 22.734 28.672 17.688 1 92 127 MET A O 1
ATOM 1002 N N . SER A 1 128 ? 23.906 27.234 19.062 1 92 128 SER A N 1
ATOM 1003 C CA . SER A 1 128 ? 24.641 26.672 17.938 1 92 128 SER A CA 1
ATOM 1004 C C . SER A 1 128 ? 23.781 25.688 17.172 1 92 128 SER A C 1
ATOM 1006 O O . SER A 1 128 ? 22.688 25.328 17.609 1 92 128 SER A O 1
ATOM 1008 N N . TYR A 1 129 ? 24.234 25.328 15.938 1 86.25 129 TYR A N 1
ATOM 1009 C CA . TYR A 1 129 ? 23.516 24.359 15.109 1 86.25 129 TYR A CA 1
ATOM 1010 C C . TYR A 1 129 ? 23.266 23.062 15.859 1 86.25 129 TYR A C 1
ATOM 1012 O O . TYR A 1 129 ? 22.156 22.547 15.867 1 86.25 129 TYR A O 1
ATOM 1020 N N . SER A 1 130 ? 24.312 22.609 16.484 1 89.12 130 SER A N 1
ATOM 1021 C CA . SER A 1 130 ? 24.219 21.344 17.219 1 89.12 130 SER A CA 1
ATOM 1022 C C . SER A 1 130 ? 23.25 21.469 18.391 1 89.12 130 SER A C 1
ATOM 1024 O O . SER A 1 130 ? 22.5 20.531 18.688 1 89.12 130 SER A O 1
ATOM 1026 N N . GLN A 1 131 ? 23.234 22.609 19.062 1 90.75 131 GLN A N 1
ATOM 1027 C CA . GLN A 1 131 ? 22.328 22.844 20.188 1 90.75 131 GLN A CA 1
ATOM 1028 C C . GLN A 1 131 ? 20.875 22.875 19.719 1 90.75 131 GLN A C 1
ATOM 1030 O O . GLN A 1 131 ? 20 22.234 20.328 1 90.75 131 GLN A O 1
ATOM 1035 N N . ARG A 1 132 ? 20.656 23.656 18.641 1 89.06 132 ARG A N 1
ATOM 1036 C CA . ARG A 1 132 ? 19.297 23.781 18.141 1 89.06 132 ARG A CA 1
ATOM 1037 C C . ARG A 1 132 ? 18.781 22.453 17.625 1 89.06 132 ARG A C 1
ATOM 1039 O O . ARG A 1 132 ? 17.625 22.094 17.859 1 89.06 132 ARG A O 1
ATOM 1046 N N . MET A 1 133 ? 19.609 21.703 16.938 1 85.62 133 MET A N 1
ATOM 1047 C CA . MET A 1 133 ? 19.234 20.406 16.391 1 85.62 133 MET A CA 1
ATOM 1048 C C . MET A 1 133 ? 18.922 19.422 17.516 1 85.62 133 MET A C 1
ATOM 1050 O O . MET A 1 133 ? 17.859 18.781 17.516 1 85.62 133 MET A O 1
ATOM 1054 N N . ARG A 1 134 ? 19.75 19.328 18.438 1 89.5 134 ARG A N 1
ATOM 1055 C CA . ARG A 1 134 ? 19.641 18.328 19.5 1 89.5 134 ARG A CA 1
ATOM 1056 C C . ARG A 1 134 ? 18.547 18.688 20.5 1 89.5 134 ARG A C 1
ATOM 1058 O O . ARG A 1 134 ? 17.844 17.812 21 1 89.5 134 ARG A O 1
ATOM 1065 N N . ARG A 1 135 ? 18.312 19.922 20.75 1 91.06 135 ARG A N 1
ATOM 1066 C CA . ARG A 1 135 ? 17.469 20.328 21.875 1 91.06 135 ARG A CA 1
ATOM 1067 C C . ARG A 1 135 ? 16.078 20.75 21.391 1 91.06 135 ARG A C 1
ATOM 1069 O O . ARG A 1 135 ? 15.109 20.703 22.156 1 91.06 135 ARG A O 1
ATOM 1076 N N . ILE A 1 136 ? 16 21.156 20.141 1 89.19 136 ILE A N 1
ATOM 1077 C CA . ILE A 1 136 ? 14.734 21.75 19.734 1 89.19 136 ILE A CA 1
ATOM 1078 C C . ILE A 1 136 ? 14.172 21 18.531 1 89.19 136 ILE A C 1
ATOM 1080 O O . ILE A 1 136 ? 13.117 20.391 18.609 1 89.19 136 ILE A O 1
ATOM 1084 N N . ILE A 1 137 ? 14.969 20.953 17.516 1 86.56 137 ILE A N 1
ATOM 1085 C CA . ILE A 1 137 ? 14.445 20.516 16.219 1 86.56 137 ILE A CA 1
ATOM 1086 C C . ILE A 1 137 ? 14.242 19.016 16.234 1 86.56 137 ILE A C 1
ATOM 1088 O O . ILE A 1 137 ? 13.125 18.531 15.992 1 86.56 137 ILE A O 1
ATOM 1092 N N . LEU A 1 138 ? 15.227 18.297 16.641 1 88.62 138 LEU A N 1
ATOM 1093 C CA . LEU A 1 138 ? 15.195 16.844 16.5 1 88.62 138 LEU A CA 1
ATOM 1094 C C . LEU A 1 138 ? 14.148 16.234 17.438 1 88.62 138 LEU A C 1
ATOM 1096 O O . LEU A 1 138 ? 13.406 15.336 17.031 1 88.62 138 LEU A O 1
ATOM 1100 N N . PRO A 1 139 ? 14.102 16.719 18.625 1 91.12 139 PRO A N 1
ATOM 1101 C CA . PRO A 1 139 ? 13.078 16.156 19.516 1 91.12 139 PRO A CA 1
ATOM 1102 C C . PRO A 1 139 ? 11.656 16.391 19 1 91.12 139 PRO A C 1
ATOM 1104 O O . PRO A 1 139 ? 10.82 15.484 19.078 1 91.12 139 PRO A O 1
ATOM 1107 N N . GLN A 1 140 ? 11.375 17.5 18.469 1 91.94 140 GLN A N 1
ATOM 1108 C CA . GLN A 1 140 ? 10.062 17.828 17.922 1 91.94 140 GLN A CA 1
ATOM 1109 C C . GLN A 1 140 ? 9.781 17.031 16.656 1 91.94 140 GLN A C 1
ATOM 1111 O O . GLN A 1 140 ? 8.672 16.516 16.469 1 91.94 140 GLN A O 1
ATOM 1116 N N . ALA A 1 141 ? 10.781 16.969 15.867 1 91.56 141 ALA A N 1
ATOM 1117 C CA . ALA A 1 141 ? 10.656 16.203 14.625 1 91.56 141 ALA A CA 1
ATOM 1118 C C . ALA A 1 141 ? 10.375 14.734 14.906 1 91.56 141 ALA A C 1
ATOM 1120 O O . ALA A 1 141 ? 9.516 14.133 14.258 1 91.56 141 ALA A O 1
ATOM 1121 N N . PHE A 1 142 ? 11.062 14.203 15.875 1 92.06 142 PHE A N 1
ATOM 1122 C CA . PHE A 1 142 ? 10.898 12.805 16.234 1 92.06 142 PHE A CA 1
ATOM 1123 C C . PHE A 1 142 ? 9.469 12.531 16.688 1 92.06 142 PHE A C 1
ATOM 1125 O O . PHE A 1 142 ? 8.875 11.516 16.328 1 92.06 142 PHE A O 1
ATOM 1132 N N . ARG A 1 143 ? 8.969 13.367 17.453 1 91.62 143 ARG A N 1
ATOM 1133 C CA . ARG A 1 143 ? 7.605 13.203 17.938 1 91.62 143 ARG A CA 1
ATOM 1134 C C . ARG A 1 143 ? 6.602 13.258 16.797 1 91.62 143 ARG A C 1
ATOM 1136 O O . ARG A 1 143 ? 5.629 12.5 16.781 1 91.62 143 ARG A O 1
ATOM 1143 N N . ARG A 1 144 ? 6.883 14.102 15.875 1 91.81 144 ARG A N 1
ATOM 1144 C CA . ARG A 1 144 ? 5.969 14.281 14.75 1 91.81 144 ARG A CA 1
ATOM 1145 C C . ARG A 1 144 ? 6.043 13.102 13.789 1 91.81 144 ARG A C 1
ATOM 1147 O O . ARG A 1 144 ? 5.098 12.844 13.039 1 91.81 144 ARG A O 1
ATOM 1154 N N . MET A 1 145 ? 7.109 12.359 13.812 1 95.19 145 MET A N 1
ATOM 1155 C CA . MET A 1 145 ? 7.336 11.281 12.859 1 95.19 145 MET A CA 1
ATOM 1156 C C . MET A 1 145 ? 6.723 9.977 13.359 1 95.19 145 MET A C 1
ATOM 1158 O O . MET A 1 145 ? 6.512 9.047 12.578 1 95.19 145 MET A O 1
ATOM 1162 N N . ILE A 1 146 ? 6.422 9.938 14.609 1 95.06 146 ILE A N 1
ATOM 1163 C CA . ILE A 1 146 ? 6.035 8.688 15.242 1 95.06 146 ILE A CA 1
ATOM 1164 C C . ILE A 1 146 ? 4.758 8.156 14.594 1 95.06 146 ILE A C 1
ATOM 1166 O O . ILE A 1 146 ? 4.707 6.996 14.172 1 95.06 146 ILE A O 1
ATOM 1170 N N . PRO A 1 147 ? 3.719 9.031 14.406 1 93.69 147 PRO A N 1
ATOM 1171 C CA . PRO A 1 147 ? 2.467 8.516 13.844 1 93.69 147 PRO A CA 1
ATOM 1172 C C . PRO A 1 147 ? 2.635 7.984 12.422 1 93.69 147 PRO A C 1
ATOM 1174 O O . PRO A 1 147 ? 2.258 6.844 12.133 1 93.69 147 PRO A O 1
ATOM 1177 N N . PRO A 1 148 ? 3.264 8.75 11.516 1 95.62 148 PRO A N 1
ATOM 1178 C CA . PRO A 1 148 ? 3.4 8.219 10.156 1 95.62 148 PRO A CA 1
ATOM 1179 C C . PRO A 1 148 ? 4.348 7.02 10.086 1 95.62 148 PRO A C 1
ATOM 1181 O O . PRO A 1 148 ? 4.18 6.148 9.234 1 95.62 148 PRO A O 1
ATOM 1184 N N . LEU A 1 149 ? 5.348 6.949 11 1 97.38 149 LEU A N 1
ATOM 1185 C CA . LEU A 1 149 ? 6.215 5.777 11.062 1 97.38 149 LEU A CA 1
ATOM 1186 C C . LEU A 1 149 ? 5.43 4.543 11.492 1 97.38 149 LEU A C 1
ATOM 1188 O O . LEU A 1 149 ? 5.605 3.461 10.93 1 97.38 149 LEU A O 1
ATOM 1192 N N . ALA A 1 150 ? 4.59 4.754 12.477 1 97.06 150 ALA A N 1
ATOM 1193 C CA . ALA A 1 150 ? 3.736 3.66 12.93 1 97.06 150 ALA A CA 1
ATOM 1194 C C . ALA A 1 150 ? 2.801 3.193 11.82 1 97.06 150 ALA A C 1
ATOM 1196 O O . ALA A 1 150 ? 2.654 1.992 11.586 1 97.06 150 ALA A O 1
ATOM 1197 N N . GLY A 1 151 ? 2.207 4.137 11.141 1 96.75 151 GLY A N 1
ATOM 1198 C CA . GLY A 1 151 ? 1.332 3.801 10.031 1 96.75 151 GLY A CA 1
ATOM 1199 C C . GLY A 1 151 ? 2.035 3.029 8.93 1 96.75 151 GLY A C 1
ATOM 1200 O O . GLY A 1 151 ? 1.517 2.021 8.438 1 96.75 151 GLY A O 1
ATOM 1201 N N . GLN A 1 152 ? 3.182 3.508 8.578 1 97.94 152 GLN A N 1
ATOM 1202 C CA . GLN A 1 152 ? 3.957 2.85 7.531 1 97.94 152 GLN A CA 1
ATOM 1203 C C . GLN A 1 152 ? 4.375 1.444 7.953 1 97.94 152 GLN A C 1
ATOM 1205 O O . GLN A 1 152 ? 4.453 0.539 7.121 1 97.94 152 GLN A O 1
ATOM 1210 N N . SER A 1 153 ? 4.645 1.282 9.227 1 98.56 153 SER A N 1
ATOM 1211 C CA . SER A 1 153 ? 5.023 -0.029 9.742 1 98.56 153 SER A CA 1
ATOM 1212 C C . SER A 1 153 ? 3.855 -1.008 9.68 1 98.56 153 SER A C 1
ATOM 1214 O O . SER A 1 153 ? 4.047 -2.195 9.406 1 98.56 153 SER A O 1
ATOM 1216 N N . ILE A 1 154 ? 2.676 -0.539 9.922 1 98.38 154 ILE A N 1
ATOM 1217 C CA . ILE A 1 154 ? 1.476 -1.356 9.789 1 98.38 154 ILE A CA 1
ATOM 1218 C C . ILE A 1 154 ? 1.302 -1.786 8.336 1 98.38 154 ILE A C 1
ATOM 1220 O O . ILE A 1 154 ? 1.012 -2.951 8.055 1 98.38 154 ILE A O 1
ATOM 1224 N N . ILE A 1 155 ? 1.543 -0.872 7.414 1 98.5 155 ILE A N 1
ATOM 1225 C CA . ILE A 1 155 ? 1.467 -1.172 5.988 1 98.5 155 ILE A CA 1
ATOM 1226 C C . ILE A 1 155 ? 2.508 -2.229 5.625 1 98.5 155 ILE A C 1
ATOM 1228 O O . ILE A 1 155 ? 2.242 -3.121 4.816 1 98.5 155 ILE A O 1
ATOM 1232 N N . GLN A 1 156 ? 3.676 -2.125 6.289 1 98.81 156 GLN A N 1
ATOM 1233 C CA . GLN A 1 156 ? 4.746 -3.074 6.008 1 98.81 156 GLN A CA 1
ATOM 1234 C C . GLN A 1 156 ? 4.324 -4.5 6.348 1 98.81 156 GLN A C 1
ATOM 1236 O O . GLN A 1 156 ? 4.68 -5.445 5.645 1 98.81 156 GLN A O 1
ATOM 1241 N N . MET A 1 157 ? 3.609 -4.66 7.398 1 98.75 157 MET A N 1
ATOM 1242 C CA . MET A 1 157 ? 3.121 -5.992 7.746 1 98.75 157 MET A CA 1
ATOM 1243 C C . MET A 1 157 ? 2.197 -6.531 6.66 1 98.75 157 MET A C 1
ATOM 1245 O O . MET A 1 157 ? 2.295 -7.699 6.281 1 98.75 157 MET A O 1
ATOM 1249 N N . LYS A 1 158 ? 1.293 -5.762 6.184 1 98.75 158 LYS A N 1
ATOM 1250 C CA . LYS A 1 158 ? 0.409 -6.168 5.098 1 98.75 158 LYS A CA 1
ATOM 1251 C C . LYS A 1 158 ? 1.204 -6.496 3.836 1 98.75 158 LYS A C 1
ATOM 1253 O O . LYS A 1 158 ? 0.872 -7.441 3.113 1 98.75 158 LYS A O 1
ATOM 1258 N N . ASN A 1 159 ? 2.309 -5.738 3.607 1 98.81 159 ASN A N 1
ATOM 1259 C CA . ASN A 1 159 ? 3.156 -5.938 2.438 1 98.81 159 ASN A CA 1
ATOM 1260 C C . ASN A 1 159 ? 3.848 -7.297 2.469 1 98.81 159 ASN A C 1
ATOM 1262 O O . ASN A 1 159 ? 4.207 -7.84 1.422 1 98.81 159 ASN A O 1
ATOM 1266 N N . THR A 1 160 ? 4.012 -7.848 3.678 1 98.81 160 THR A N 1
ATOM 1267 C CA . THR A 1 160 ? 4.707 -9.125 3.785 1 98.81 160 THR A CA 1
ATOM 1268 C C . THR A 1 160 ? 3.902 -10.234 3.111 1 98.81 160 THR A C 1
ATOM 1270 O O . THR A 1 160 ? 4.449 -11.289 2.775 1 98.81 160 THR A O 1
ATOM 1273 N N . THR A 1 161 ? 2.604 -10.023 2.896 1 98.81 161 THR A N 1
ATOM 1274 C CA . THR A 1 161 ? 1.81 -11.039 2.217 1 98.81 161 THR A CA 1
ATOM 1275 C C . THR A 1 161 ? 2.324 -11.273 0.8 1 98.81 161 THR A C 1
ATOM 1277 O O . THR A 1 161 ? 2.131 -12.352 0.233 1 98.81 161 THR A O 1
ATOM 1280 N N . LEU A 1 162 ? 3.031 -10.305 0.216 1 98.81 162 LEU A N 1
ATOM 1281 C CA . LEU A 1 162 ? 3.541 -10.406 -1.146 1 98.81 162 LEU A CA 1
ATOM 1282 C C . LEU A 1 162 ? 4.719 -11.375 -1.218 1 98.81 162 LEU A C 1
ATOM 1284 O O . LEU A 1 162 ? 5.102 -11.812 -2.305 1 98.81 162 LEU A O 1
ATOM 1288 N N . LEU A 1 163 ? 5.258 -11.742 -0.057 1 98.88 163 LEU A N 1
ATOM 1289 C CA . LEU A 1 163 ? 6.324 -12.734 0.003 1 98.88 163 LEU A CA 1
ATOM 1290 C C . LEU A 1 163 ? 5.84 -14.086 -0.514 1 98.88 163 LEU A C 1
ATOM 1292 O O . LEU A 1 163 ? 6.637 -14.891 -1.001 1 98.88 163 LEU A O 1
ATOM 1296 N N . SER A 1 164 ? 4.523 -14.336 -0.377 1 98.62 164 SER A N 1
ATOM 1297 C CA . SER A 1 164 ? 3.949 -15.586 -0.867 1 98.62 164 SER A CA 1
ATOM 1298 C C . SER A 1 164 ? 4.188 -15.758 -2.363 1 98.62 164 SER A C 1
ATOM 1300 O O . SER A 1 164 ? 4.273 -16.875 -2.861 1 98.62 164 SER A O 1
ATOM 1302 N N . MET A 1 165 ? 4.414 -14.648 -3.086 1 97.69 165 MET A N 1
ATOM 1303 C CA . MET A 1 165 ? 4.551 -14.68 -4.539 1 97.69 165 MET A CA 1
ATOM 1304 C C . MET A 1 165 ? 5.969 -15.07 -4.945 1 97.69 165 MET A C 1
ATOM 1306 O O . MET A 1 165 ? 6.219 -15.398 -6.105 1 97.69 165 MET A O 1
ATOM 1310 N N . ILE A 1 166 ? 6.863 -15.055 -3.975 1 97.94 166 ILE A N 1
ATOM 1311 C CA . ILE A 1 166 ? 8.211 -15.531 -4.246 1 97.94 166 ILE A CA 1
ATOM 1312 C C . ILE A 1 166 ? 8.523 -16.734 -3.35 1 97.94 166 ILE A C 1
ATOM 1314 O O . ILE A 1 166 ? 9.68 -16.938 -2.969 1 97.94 166 ILE A O 1
ATOM 1318 N N . THR A 1 167 ? 7.508 -17.438 -2.879 1 97.31 167 THR A N 1
ATOM 1319 C CA . THR A 1 167 ? 7.516 -18.766 -2.279 1 97.31 167 THR A CA 1
ATOM 1320 C C . THR A 1 167 ? 8.086 -18.719 -0.864 1 97.31 167 THR A C 1
ATOM 1322 O O . THR A 1 167 ? 8.539 -19.734 -0.337 1 97.31 167 THR A O 1
ATOM 1325 N N . VAL A 1 168 ? 8.18 -17.547 -0.27 1 98.69 168 VAL A N 1
ATOM 1326 C CA . VAL A 1 168 ? 8.438 -17.469 1.164 1 98.69 168 VAL A CA 1
ATOM 1327 C C . VAL A 1 168 ? 7.238 -18.016 1.934 1 98.69 168 VAL A C 1
ATOM 1329 O O . VAL A 1 168 ? 6.094 -17.688 1.63 1 98.69 168 VAL A O 1
ATOM 1332 N N . PRO A 1 169 ? 7.445 -18.891 2.914 1 98.44 169 PRO A N 1
ATOM 1333 C CA . PRO A 1 169 ? 6.32 -19.562 3.578 1 98.44 169 PRO A CA 1
ATOM 1334 C C . PRO A 1 169 ? 5.695 -18.703 4.676 1 98.44 169 PRO A C 1
ATOM 1336 O O . PRO A 1 169 ? 5.582 -19.156 5.82 1 98.44 169 PRO A O 1
ATOM 1339 N N . ASP A 1 170 ? 5.25 -17.516 4.254 1 98.81 170 ASP A N 1
ATOM 1340 C CA . ASP A 1 170 ? 4.512 -16.641 5.16 1 98.81 170 ASP A CA 1
ATOM 1341 C C . ASP A 1 170 ? 3.076 -17.125 5.344 1 98.81 170 ASP A C 1
ATOM 1343 O O . ASP A 1 170 ? 2.719 -18.203 4.875 1 98.81 170 ASP A O 1
ATOM 1347 N N . LEU A 1 171 ? 2.271 -16.406 6.07 1 98.88 171 LEU A N 1
ATOM 1348 C CA . LEU A 1 171 ? 0.914 -16.812 6.422 1 98.88 171 LEU A CA 1
ATOM 1349 C C . LEU A 1 171 ? 0.074 -17.031 5.172 1 98.88 171 LEU A C 1
ATOM 1351 O O . LEU A 1 171 ? -0.627 -18.047 5.066 1 98.88 171 LEU A O 1
ATOM 1355 N N . LEU A 1 172 ? 0.145 -16.109 4.215 1 98.81 172 LEU A N 1
ATOM 1356 C CA . LEU A 1 172 ? -0.664 -16.234 3.01 1 98.81 172 LEU A CA 1
ATOM 1357 C C . LEU A 1 172 ? -0.195 -17.422 2.164 1 98.81 172 LEU A C 1
ATOM 1359 O O . LEU A 1 172 ? -1.012 -18.125 1.561 1 98.81 172 LEU A O 1
ATOM 1363 N N . TYR A 1 173 ? 1.123 -17.641 2.092 1 98.69 173 TYR A N 1
ATOM 1364 C CA . TYR A 1 173 ? 1.655 -18.797 1.38 1 98.69 173 TYR A CA 1
ATOM 1365 C C . TYR A 1 173 ? 1.104 -20.094 1.957 1 98.69 173 TYR A C 1
ATOM 1367 O O . TYR A 1 173 ? 0.644 -20.969 1.215 1 98.69 173 TYR A O 1
ATOM 1375 N N . GLN A 1 174 ? 1.194 -20.219 3.27 1 98.69 174 GLN A N 1
ATOM 1376 C CA . GLN A 1 174 ? 0.702 -21.422 3.936 1 98.69 174 GLN A CA 1
ATOM 1377 C C . GLN A 1 174 ? -0.792 -21.625 3.688 1 98.69 174 GLN A C 1
ATOM 1379 O O . GLN A 1 174 ? -1.253 -22.75 3.492 1 98.69 174 GLN A O 1
ATOM 1384 N N . ALA A 1 175 ? -1.511 -20.484 3.725 1 98.5 175 ALA A N 1
ATOM 1385 C CA . ALA A 1 175 ? -2.943 -20.547 3.449 1 98.5 175 ALA A CA 1
ATOM 1386 C C . ALA A 1 175 ? -3.207 -21.062 2.033 1 98.5 175 ALA A C 1
ATOM 1388 O O . ALA A 1 175 ? -4.074 -21.906 1.821 1 98.5 175 ALA A O 1
ATOM 1389 N N . SER A 1 176 ? -2.465 -20.5 1.065 1 97.88 176 SER A N 1
ATOM 1390 C CA . SER A 1 176 ? -2.615 -20.922 -0.323 1 97.88 176 SER A CA 1
ATOM 1391 C C . SER A 1 176 ? -2.238 -22.391 -0.497 1 97.88 176 SER A C 1
ATOM 1393 O O . SER A 1 176 ? -2.867 -23.109 -1.275 1 97.88 176 SER A O 1
ATOM 1395 N N . TYR A 1 177 ? -1.218 -22.797 0.209 1 97.81 177 TYR A N 1
ATOM 1396 C CA . TYR A 1 177 ? -0.785 -24.188 0.188 1 97.81 177 TYR A CA 1
ATOM 1397 C C . TYR A 1 177 ? -1.878 -25.109 0.719 1 97.81 177 TYR A C 1
ATOM 1399 O O . TYR A 1 177 ? -2.229 -26.109 0.077 1 97.81 177 TYR A O 1
ATOM 1407 N N . ILE A 1 178 ? -2.443 -24.828 1.846 1 98.12 178 ILE A N 1
ATOM 1408 C CA . ILE A 1 178 ? -3.508 -25.609 2.459 1 98.12 178 ILE A CA 1
ATOM 1409 C C . ILE A 1 178 ? -4.719 -25.656 1.529 1 98.12 178 ILE A C 1
ATOM 1411 O O . ILE A 1 178 ? -5.32 -26.719 1.332 1 98.12 178 ILE A O 1
ATOM 1415 N N . SER A 1 179 ? -5.066 -24.516 0.963 1 97 179 SER A N 1
ATOM 1416 C CA . SER A 1 179 ? -6.211 -24.422 0.066 1 97 179 SER A CA 1
ATOM 1417 C C . SER A 1 179 ? -6.023 -25.312 -1.166 1 97 179 SER A C 1
ATOM 1419 O O . SER A 1 179 ? -6.98 -25.891 -1.673 1 97 179 SER A O 1
ATOM 1421 N N . SER A 1 180 ? -4.824 -25.406 -1.672 1 95.06 180 SER A N 1
ATOM 1422 C CA . SER A 1 180 ? -4.543 -26.156 -2.891 1 95.06 180 SER A CA 1
ATOM 1423 C C . SER A 1 180 ? -4.699 -27.656 -2.664 1 95.06 180 SER A C 1
ATOM 1425 O O . SER A 1 180 ? -5.07 -28.391 -3.578 1 95.06 180 SER A O 1
ATOM 1427 N N . PHE A 1 181 ? -4.484 -28.078 -1.452 1 93.69 181 PHE A N 1
ATOM 1428 C CA . PHE A 1 181 ? -4.527 -29.516 -1.213 1 93.69 181 PHE A CA 1
ATOM 1429 C C . PHE A 1 181 ? -5.871 -29.938 -0.626 1 93.69 181 PHE A C 1
ATOM 1431 O O . PHE A 1 181 ? -6.324 -31.062 -0.836 1 93.69 181 PHE A O 1
ATOM 1438 N N . THR A 1 182 ? -6.504 -29 0.065 1 95.31 182 THR A N 1
ATOM 1439 C CA . THR A 1 182 ? -7.766 -29.344 0.712 1 95.31 182 THR A CA 1
ATOM 1440 C C . THR A 1 182 ? -8.945 -28.922 -0.154 1 95.31 182 THR A C 1
ATOM 1442 O O . THR A 1 182 ? -10.078 -29.344 0.084 1 95.31 182 THR A O 1
ATOM 1445 N N . TYR A 1 183 ? -8.734 -27.969 -1.076 1 94.5 183 TYR A N 1
ATOM 1446 C CA . TYR A 1 183 ? -9.758 -27.391 -1.94 1 94.5 183 TYR A CA 1
ATOM 1447 C C . TYR A 1 183 ? -10.805 -26.641 -1.121 1 94.5 183 TYR A C 1
ATOM 1449 O O . TYR A 1 183 ? -12 -26.703 -1.426 1 94.5 183 TYR A O 1
ATOM 1457 N N . ARG A 1 184 ? -10.305 -26.078 -0.033 1 96.44 184 ARG A N 1
ATOM 1458 C CA . ARG A 1 184 ? -11.188 -25.328 0.858 1 96.44 184 ARG A CA 1
ATOM 1459 C C . ARG A 1 184 ? -10.688 -23.906 1.057 1 96.44 184 ARG A C 1
ATOM 1461 O O . ARG A 1 184 ? -10.328 -23.516 2.17 1 96.44 184 ARG A O 1
ATOM 1468 N N . PRO A 1 185 ? -10.773 -23.047 -0.005 1 96.19 185 PRO A N 1
ATOM 1469 C CA . PRO A 1 185 ? -10.25 -21.688 0.075 1 96.19 185 PRO A CA 1
ATOM 1470 C C . PRO A 1 185 ? -11.07 -20.797 1.002 1 96.19 185 PRO A C 1
ATOM 1472 O O . PRO A 1 185 ? -10.531 -19.875 1.615 1 96.19 185 PRO A O 1
ATOM 1475 N N . MET A 1 186 ? -12.297 -21.062 1.159 1 96.56 186 MET A N 1
ATOM 1476 C CA . MET A 1 186 ? -13.148 -20.203 1.984 1 96.56 186 MET A CA 1
ATOM 1477 C C . MET A 1 186 ? -12.672 -20.203 3.434 1 96.56 186 MET A C 1
ATOM 1479 O O . MET A 1 186 ? -12.523 -19.141 4.039 1 96.56 186 MET A O 1
ATOM 1483 N N . GLU A 1 187 ? -12.398 -21.359 3.992 1 97.44 187 GLU A N 1
ATOM 1484 C CA . GLU A 1 187 ? -11.961 -21.5 5.379 1 97.44 187 GLU A CA 1
ATOM 1485 C C . GLU A 1 187 ? -10.594 -20.859 5.586 1 97.44 187 GLU A C 1
ATOM 1487 O O . GLU A 1 187 ? -10.398 -20.094 6.535 1 97.44 187 GLU A O 1
ATOM 1492 N N . VAL A 1 188 ? -9.75 -21.109 4.652 1 97.69 188 VAL A N 1
ATOM 1493 C CA . VAL A 1 188 ? -8.344 -20.797 4.871 1 97.69 188 VAL A CA 1
ATOM 1494 C C . VAL A 1 188 ? -8.125 -19.297 4.676 1 97.69 188 VAL A C 1
ATOM 1496 O O . VAL A 1 188 ? -7.461 -18.641 5.492 1 97.69 188 VAL A O 1
ATOM 1499 N N . TYR A 1 189 ? -8.688 -18.719 3.633 1 98.12 189 TYR A N 1
ATOM 1500 C CA . TYR A 1 189 ? -8.484 -17.281 3.389 1 98.12 189 TYR A CA 1
ATOM 1501 C C . TYR A 1 189 ? -9.273 -16.453 4.383 1 98.12 189 TYR A C 1
ATOM 1503 O O . TYR A 1 189 ? -8.859 -15.336 4.734 1 98.12 189 TYR A O 1
ATOM 1511 N N . THR A 1 190 ? -10.422 -16.922 4.836 1 98.25 190 THR A N 1
ATOM 1512 C CA . THR A 1 190 ? -11.156 -16.25 5.902 1 98.25 190 THR A CA 1
ATOM 1513 C C . THR A 1 190 ? -10.328 -16.203 7.184 1 98.25 190 THR A C 1
ATOM 1515 O O . THR A 1 190 ? -10.289 -15.18 7.871 1 98.25 190 THR A O 1
ATOM 1518 N N . ALA A 1 191 ? -9.656 -17.328 7.453 1 98.5 191 ALA A N 1
ATOM 1519 C CA . ALA A 1 191 ? -8.797 -17.391 8.633 1 98.5 191 ALA A CA 1
ATOM 1520 C C . ALA A 1 191 ? -7.664 -16.375 8.547 1 98.5 191 ALA A C 1
ATOM 1522 O O . ALA A 1 191 ? -7.348 -15.695 9.523 1 98.5 191 ALA A O 1
ATOM 1523 N N . VAL A 1 192 ? -7.047 -16.25 7.398 1 98.75 192 VAL A N 1
ATOM 1524 C CA . VAL A 1 192 ? -5.953 -15.312 7.199 1 98.75 192 VAL A CA 1
ATOM 1525 C C . VAL A 1 192 ? -6.461 -13.883 7.398 1 98.75 192 VAL A C 1
ATOM 1527 O O . VAL A 1 192 ? -5.824 -13.086 8.094 1 98.75 192 VAL A O 1
ATOM 1530 N N . GLY A 1 193 ? -7.637 -13.547 6.754 1 98.62 193 GLY A N 1
ATOM 1531 C CA . GLY A 1 193 ? -8.234 -12.234 6.949 1 98.62 193 GLY A CA 1
ATOM 1532 C C . GLY A 1 193 ? -8.523 -11.93 8.406 1 98.62 193 GLY A C 1
ATOM 1533 O O . GLY A 1 193 ? -8.234 -10.836 8.883 1 98.62 193 GLY A O 1
ATOM 1534 N N . ALA A 1 194 ? -9.047 -12.914 9.117 1 98.5 194 ALA A N 1
ATOM 1535 C CA . ALA A 1 194 ? -9.383 -12.75 10.523 1 98.5 194 ALA A CA 1
ATOM 1536 C C . ALA A 1 194 ? -8.133 -12.516 11.367 1 98.5 194 ALA A C 1
ATOM 1538 O O . ALA A 1 194 ? -8.133 -11.68 12.273 1 98.5 194 ALA A O 1
ATOM 1539 N N . ILE A 1 195 ? -7.109 -13.258 11.086 1 98.81 195 ILE A N 1
ATOM 1540 C CA . ILE A 1 195 ? -5.855 -13.125 11.82 1 98.81 195 ILE A CA 1
ATOM 1541 C C . ILE A 1 195 ? -5.297 -11.719 11.633 1 98.81 195 ILE A C 1
ATOM 1543 O O . ILE A 1 195 ? -4.895 -11.062 12.602 1 98.81 195 ILE A O 1
ATOM 1547 N N . PHE A 1 196 ? -5.316 -11.25 10.43 1 98.81 196 PHE A N 1
ATOM 1548 C CA . PHE A 1 196 ? -4.812 -9.898 10.172 1 98.81 196 PHE A CA 1
ATOM 1549 C C . PHE A 1 196 ? -5.688 -8.859 10.859 1 98.81 196 PHE A C 1
ATOM 1551 O O . PHE A 1 196 ? -5.184 -7.875 11.406 1 98.81 196 PHE A O 1
ATOM 1558 N N . LEU A 1 197 ? -6.996 -9.047 10.875 1 98.69 197 LEU A N 1
ATOM 1559 C CA . LEU A 1 197 ? -7.887 -8.125 11.562 1 98.69 197 LEU A CA 1
ATOM 1560 C C . LEU A 1 197 ? -7.586 -8.086 13.055 1 98.69 197 LEU A C 1
ATOM 1562 O O . LEU A 1 197 ? -7.512 -7.012 13.656 1 98.69 197 LEU A O 1
ATOM 1566 N N . ILE A 1 198 ? -7.395 -9.227 13.609 1 98.56 198 ILE A N 1
ATOM 1567 C CA . ILE A 1 198 ? -7.148 -9.344 15.047 1 98.56 198 ILE A CA 1
ATOM 1568 C C . ILE A 1 198 ? -5.852 -8.625 15.406 1 98.56 198 ILE A C 1
ATOM 1570 O O . ILE A 1 198 ? -5.766 -7.973 16.453 1 98.56 198 ILE A O 1
ATOM 1574 N N . ILE A 1 199 ? -4.895 -8.641 14.555 1 98.69 199 ILE A N 1
ATOM 1575 C CA . ILE A 1 199 ? -3.578 -8.086 14.852 1 98.69 199 ILE A CA 1
ATOM 1576 C C . ILE A 1 199 ? -3.557 -6.598 14.492 1 98.69 199 ILE A C 1
ATOM 1578 O O . ILE A 1 199 ? -3.072 -5.77 15.266 1 98.69 199 ILE A O 1
ATOM 1582 N N . LEU A 1 200 ? -4.172 -6.219 13.398 1 98.56 200 LEU A N 1
ATOM 1583 C CA . LEU A 1 200 ? -3.92 -4.898 12.836 1 98.56 200 LEU A CA 1
ATOM 1584 C C . LEU A 1 200 ? -4.926 -3.879 13.367 1 98.56 200 LEU A C 1
ATOM 1586 O O . LEU A 1 200 ? -4.609 -2.693 13.477 1 98.56 200 LEU A O 1
ATOM 1590 N N . VAL A 1 201 ? -6.141 -4.324 13.727 1 97.69 201 VAL A N 1
ATOM 1591 C CA . VAL A 1 201 ? -7.125 -3.371 14.227 1 97.69 201 VAL A CA 1
ATOM 1592 C C . VAL A 1 201 ? -6.613 -2.713 15.5 1 97.69 201 VAL A C 1
ATOM 1594 O O . VAL A 1 201 ? -6.562 -1.483 15.602 1 97.69 201 VAL A O 1
ATOM 1597 N N . PRO A 1 202 ? -6.137 -3.494 16.484 1 97.44 202 PRO A N 1
ATOM 1598 C CA . PRO A 1 202 ? -5.598 -2.859 17.688 1 97.44 202 PRO A CA 1
ATOM 1599 C C . PRO A 1 202 ? -4.363 -2.01 17.406 1 97.44 202 PRO A C 1
ATOM 1601 O O . PRO A 1 202 ? -4.18 -0.955 18.016 1 97.44 202 PRO A O 1
ATOM 1604 N N . LEU A 1 203 ? -3.502 -2.471 16.516 1 96.88 203 LEU A N 1
ATOM 1605 C CA . LEU A 1 203 ? -2.295 -1.72 16.188 1 96.88 203 LEU A CA 1
ATOM 1606 C C . LEU A 1 203 ? -2.646 -0.385 15.539 1 96.88 203 LEU A C 1
ATOM 1608 O O . LEU A 1 203 ? -2.006 0.632 15.812 1 96.88 203 LEU A O 1
ATOM 1612 N N . THR A 1 204 ? -3.619 -0.441 14.648 1 95.81 204 THR A N 1
ATOM 1613 C CA . THR A 1 204 ? -4.059 0.779 13.984 1 95.81 204 THR A CA 1
ATOM 1614 C C . THR A 1 204 ? -4.68 1.75 14.984 1 95.81 204 THR A C 1
ATOM 1616 O O . THR A 1 204 ? -4.473 2.961 14.891 1 95.81 204 THR A O 1
ATOM 1619 N N . TYR A 1 205 ? -5.414 1.251 15.938 1 93.62 205 TYR A N 1
ATOM 1620 C CA . TYR A 1 205 ? -5.988 2.082 16.984 1 93.62 205 TYR A CA 1
ATOM 1621 C C . TYR A 1 205 ? -4.895 2.736 17.828 1 93.62 205 TYR A C 1
ATOM 1623 O O . TYR A 1 205 ? -4.973 3.928 18.141 1 93.62 205 TYR A O 1
ATOM 1631 N N . LEU A 1 206 ? -3.928 1.99 18.109 1 93.44 206 LEU A N 1
ATOM 1632 C CA . LEU A 1 206 ? -2.807 2.508 18.891 1 93.44 206 LEU A CA 1
ATOM 1633 C C . LEU A 1 206 ? -2.045 3.568 18.094 1 93.44 206 LEU A C 1
ATOM 1635 O O . LEU A 1 206 ? -1.629 4.586 18.656 1 93.44 206 LEU A O 1
ATOM 1639 N N . ALA A 1 207 ? -1.908 3.322 16.844 1 91.5 207 ALA A N 1
ATOM 1640 C CA . ALA A 1 207 ? -1.218 4.277 15.984 1 91.5 207 ALA A CA 1
ATOM 1641 C C . ALA A 1 207 ? -2 5.586 15.875 1 91.5 207 ALA A C 1
ATOM 1643 O O . ALA A 1 207 ? -1.41 6.668 15.844 1 91.5 207 ALA A O 1
ATOM 1644 N N . ARG A 1 208 ? -3.289 5.516 15.852 1 88 208 ARG A N 1
ATOM 1645 C CA . ARG A 1 208 ? -4.137 6.703 15.781 1 88 208 ARG A CA 1
ATOM 1646 C C . ARG A 1 208 ? -4.051 7.512 17.078 1 88 208 ARG A C 1
ATOM 1648 O O . ARG A 1 208 ? -4.082 8.742 17.047 1 88 208 ARG A O 1
ATOM 1655 N N . LYS A 1 209 ? -3.979 6.867 18.156 1 88.88 209 LYS A N 1
ATOM 1656 C CA . LYS A 1 209 ? -3.84 7.543 19.453 1 88.88 209 LYS A CA 1
ATOM 1657 C C . LYS A 1 209 ? -2.525 8.312 19.531 1 88.88 209 LYS A C 1
ATOM 1659 O O . LYS A 1 209 ? -2.471 9.398 20.094 1 88.88 209 LYS A O 1
ATOM 1664 N N . LEU A 1 210 ? -1.57 7.777 18.891 1 84.38 210 LEU A N 1
ATOM 1665 C CA . LEU A 1 210 ? -0.28 8.453 18.828 1 84.38 210 LEU A CA 1
ATOM 1666 C C . LEU A 1 210 ? -0.372 9.727 17.984 1 84.38 210 LEU A C 1
ATOM 1668 O O . LEU A 1 210 ? 0.319 10.711 18.266 1 84.38 210 LEU A O 1
ATOM 1672 N N . GLU A 1 211 ? -1.178 9.617 17 1 78.94 211 GLU A N 1
ATOM 1673 C CA . GLU A 1 211 ? -1.379 10.773 16.125 1 78.94 211 GLU A CA 1
ATOM 1674 C C . GLU A 1 211 ? -2.047 11.922 16.875 1 78.94 211 GLU A C 1
ATOM 1676 O O . GLU A 1 211 ? -1.684 13.086 16.688 1 78.94 211 GLU A O 1
ATOM 1681 N N . LYS A 1 212 ? -2.988 11.648 17.734 1 75.19 212 LYS A N 1
ATOM 1682 C CA . LYS A 1 212 ? -3.734 12.664 18.469 1 75.19 212 LYS A CA 1
ATOM 1683 C C . LYS A 1 212 ? -2.881 13.273 19.578 1 75.19 212 LYS A C 1
ATOM 1685 O O . LYS A 1 212 ? -2.953 14.477 19.828 1 75.19 212 LYS A O 1
ATOM 1690 N N . SER A 1 213 ? -2.094 12.445 20.125 1 67.19 213 SER A N 1
ATOM 1691 C CA . SER A 1 213 ? -1.252 12.93 21.219 1 67.19 213 SER A CA 1
ATOM 1692 C C . SER A 1 213 ? -0.12 13.805 20.688 1 67.19 213 SER A C 1
ATOM 1694 O O . SER A 1 213 ? 0.305 14.75 21.359 1 67.19 213 SER A O 1
ATOM 1696 N N . GLY A 1 214 ? 0.375 13.453 19.531 1 58.38 214 GLY A N 1
ATOM 1697 C CA . GLY A 1 214 ? 1.421 14.258 18.922 1 58.38 214 GLY A CA 1
ATOM 1698 C C . GLY A 1 214 ? 0.927 15.609 18.453 1 58.38 214 GLY A C 1
ATOM 1699 O O . GLY A 1 214 ? 1.683 16.594 18.438 1 58.38 214 GLY A O 1
ATOM 1700 N N . MET A 1 215 ? -0.373 15.656 18.047 1 54 215 MET A N 1
ATOM 1701 C CA . MET A 1 215 ? -0.987 16.906 17.609 1 54 215 MET A CA 1
ATOM 1702 C C . MET A 1 215 ? -1.338 17.781 18.797 1 54 215 MET A C 1
ATOM 1704 O O . MET A 1 215 ? -1.345 19.016 18.688 1 54 215 MET A O 1
ATOM 1708 N N . MET A 1 216 ? -1.609 17.234 20 1 46.62 216 MET A N 1
ATOM 1709 C CA . MET A 1 216 ? -2.004 18 21.188 1 46.62 216 MET A CA 1
ATOM 1710 C C . MET A 1 216 ? -0.789 18.656 21.844 1 46.62 216 MET A C 1
ATOM 1712 O O . MET A 1 216 ? -0.932 19.547 22.688 1 46.62 216 MET A O 1
ATOM 1716 N N . SER A 1 217 ? 0.304 18.109 21.453 1 44.91 217 SER A N 1
ATOM 1717 C CA . SER A 1 217 ? 1.434 18.797 22.078 1 44.91 217 SER A CA 1
ATOM 1718 C C . SER A 1 217 ? 1.728 20.125 21.406 1 44.91 217 SER A C 1
ATOM 1720 O O . SER A 1 217 ? 2.762 20.75 21.672 1 44.91 217 SER A O 1
ATOM 1722 N N . LYS A 1 218 ? 0.755 20.641 20.547 1 44.62 218 LYS A N 1
ATOM 1723 C CA . LYS A 1 218 ? 0.888 22.047 20.203 1 44.62 218 LYS A CA 1
ATOM 1724 C C . LYS A 1 218 ? 0.225 22.938 21.25 1 44.62 218 LYS A C 1
ATOM 1726 O O . LYS A 1 218 ? -0.794 22.562 21.828 1 44.62 218 LYS A O 1
ATOM 1731 N N . MET B 1 1 ? 23.297 -11.375 -20.781 1 82.75 1 MET B N 1
ATOM 1732 C CA . MET B 1 1 ? 23.203 -9.984 -21.234 1 82.75 1 MET B CA 1
ATOM 1733 C C . MET B 1 1 ? 21.75 -9.586 -21.484 1 82.75 1 MET B C 1
ATOM 1735 O O . MET B 1 1 ? 20.906 -10.445 -21.766 1 82.75 1 MET B O 1
ATOM 1739 N N . PHE B 1 2 ? 21.484 -8.289 -21.281 1 92.06 2 PHE B N 1
ATOM 1740 C CA . PHE B 1 2 ? 20.156 -7.77 -21.531 1 92.06 2 PHE B CA 1
ATOM 1741 C C . PHE B 1 2 ? 19.812 -7.859 -23.016 1 92.06 2 PHE B C 1
ATOM 1743 O O . PHE B 1 2 ? 20.562 -7.367 -23.859 1 92.06 2 PHE B O 1
ATOM 1750 N N . ASP B 1 3 ? 18.766 -8.555 -23.375 1 94.06 3 ASP B N 1
ATOM 1751 C CA . ASP B 1 3 ? 18.328 -8.773 -24.75 1 94.06 3 ASP B CA 1
ATOM 1752 C C . ASP B 1 3 ? 17.047 -8.016 -25.062 1 94.06 3 ASP B C 1
ATOM 1754 O O . ASP B 1 3 ? 15.945 -8.492 -24.734 1 94.06 3 ASP B O 1
ATOM 1758 N N . PHE B 1 4 ? 17.141 -7.004 -25.781 1 95.25 4 PHE B N 1
ATOM 1759 C CA . PHE B 1 4 ? 16.016 -6.113 -26.062 1 95.25 4 PHE B CA 1
ATOM 1760 C C . PHE B 1 4 ? 15.023 -6.777 -27 1 95.25 4 PHE B C 1
ATOM 1762 O O . PHE B 1 4 ? 13.867 -6.359 -27.094 1 95.25 4 PHE B O 1
ATOM 1769 N N . THR B 1 5 ? 15.383 -7.789 -27.688 1 95.62 5 THR B N 1
ATOM 1770 C CA . THR B 1 5 ? 14.508 -8.453 -28.656 1 95.62 5 THR B CA 1
ATOM 1771 C C . THR B 1 5 ? 13.344 -9.141 -27.953 1 95.62 5 THR B C 1
ATOM 1773 O O . THR B 1 5 ? 12.281 -9.32 -28.547 1 95.62 5 THR B O 1
ATOM 1776 N N . VAL B 1 6 ? 13.594 -9.508 -26.719 1 96.38 6 VAL B N 1
ATOM 1777 C CA . VAL B 1 6 ? 12.539 -10.117 -25.922 1 96.38 6 VAL B CA 1
ATOM 1778 C C . VAL B 1 6 ? 11.367 -9.148 -25.781 1 96.38 6 VAL B C 1
ATOM 1780 O O . VAL B 1 6 ? 10.203 -9.547 -25.906 1 96.38 6 VAL B O 1
ATOM 1783 N N . LEU B 1 7 ? 11.695 -7.891 -25.609 1 96.81 7 LEU B N 1
ATOM 1784 C CA . LEU B 1 7 ? 10.672 -6.863 -25.422 1 96.81 7 LEU B CA 1
ATOM 1785 C C . LEU B 1 7 ? 10.023 -6.504 -26.75 1 96.81 7 LEU B C 1
ATOM 1787 O O . LEU B 1 7 ? 8.805 -6.367 -26.844 1 96.81 7 LEU B O 1
ATOM 1791 N N . THR B 1 8 ? 10.867 -6.375 -27.797 1 96.56 8 THR B N 1
ATOM 1792 C CA . THR B 1 8 ? 10.336 -5.977 -29.094 1 96.56 8 THR B CA 1
ATOM 1793 C C . THR B 1 8 ? 9.438 -7.066 -29.672 1 96.56 8 THR B C 1
ATOM 1795 O O . THR B 1 8 ? 8.422 -6.773 -30.297 1 96.56 8 THR B O 1
ATOM 1798 N N . ASN B 1 9 ? 9.766 -8.305 -29.422 1 97 9 ASN B N 1
ATOM 1799 C CA . ASN B 1 9 ? 9 -9.43 -29.938 1 97 9 ASN B CA 1
ATOM 1800 C C . ASN B 1 9 ? 7.691 -9.617 -29.172 1 97 9 ASN B C 1
ATOM 1802 O O . ASN B 1 9 ? 6.762 -10.25 -29.656 1 97 9 ASN B O 1
ATOM 1806 N N . ASN B 1 10 ? 7.59 -9.109 -27.953 1 97.81 10 ASN B N 1
ATOM 1807 C CA . ASN B 1 10 ? 6.422 -9.328 -27.109 1 97.81 10 ASN B CA 1
ATOM 1808 C C . ASN B 1 10 ? 5.742 -8.008 -26.734 1 97.81 10 ASN B C 1
ATOM 1810 O O . ASN B 1 10 ? 4.977 -7.949 -25.781 1 97.81 10 ASN B O 1
ATOM 1814 N N . TRP B 1 11 ? 6.02 -6.965 -27.5 1 97.12 11 TRP B N 1
ATOM 1815 C CA . TRP B 1 11 ? 5.539 -5.625 -27.188 1 97.12 11 TRP B CA 1
ATOM 1816 C C . TRP B 1 11 ? 4.016 -5.574 -27.203 1 97.12 11 TRP B C 1
ATOM 1818 O O . TRP B 1 11 ? 3.4 -4.891 -26.375 1 97.12 11 TRP B O 1
ATOM 1828 N N . PRO B 1 12 ? 3.346 -6.309 -28.078 1 98 12 PRO B N 1
ATOM 1829 C CA . PRO B 1 12 ? 1.882 -6.25 -28.062 1 98 12 PRO B CA 1
ATOM 1830 C C . PRO B 1 12 ? 1.286 -6.781 -26.766 1 98 12 PRO B C 1
ATOM 1832 O O . PRO B 1 12 ? 0.303 -6.23 -26.25 1 98 12 PRO B O 1
ATOM 1835 N N . LEU B 1 13 ? 1.872 -7.809 -26.203 1 98 13 LEU B N 1
ATOM 1836 C CA . LEU B 1 13 ? 1.399 -8.367 -24.953 1 98 13 LEU B CA 1
ATOM 1837 C C . LEU B 1 13 ? 1.594 -7.379 -23.797 1 98 13 LEU B C 1
ATOM 1839 O O . LEU B 1 13 ? 0.703 -7.203 -22.969 1 98 13 LEU B O 1
ATOM 1843 N N . LEU B 1 14 ? 2.756 -6.719 -23.781 1 98.5 14 LEU B N 1
ATOM 1844 C CA . LEU B 1 14 ? 3.037 -5.73 -22.75 1 98.5 14 LEU B CA 1
ATOM 1845 C C . LEU B 1 14 ? 2.115 -4.523 -22.875 1 98.5 14 LEU B C 1
ATOM 1847 O O . LEU B 1 14 ? 1.623 -3.996 -21.875 1 98.5 14 LEU B O 1
ATOM 1851 N N . TRP B 1 15 ? 1.863 -4.129 -24.109 1 98.56 15 TRP B N 1
ATOM 1852 C CA . TRP B 1 15 ? 0.965 -3.01 -24.391 1 98.56 15 TRP B CA 1
ATOM 1853 C C . TRP B 1 15 ? -0.457 -3.334 -23.938 1 98.56 15 TRP B C 1
ATOM 1855 O O . TRP B 1 15 ? -1.118 -2.514 -23.297 1 98.56 15 TRP B O 1
ATOM 1865 N N . ASP B 1 16 ? -0.919 -4.547 -24.25 1 98.69 16 ASP B N 1
ATOM 1866 C CA . ASP B 1 16 ? -2.242 -4.988 -23.828 1 98.69 16 ASP B CA 1
ATOM 1867 C C . ASP B 1 16 ? -2.334 -5.047 -22.297 1 98.69 16 ASP B C 1
ATOM 1869 O O . ASP B 1 16 ? -3.357 -4.676 -21.719 1 98.69 16 ASP B O 1
ATOM 1873 N N . GLY B 1 17 ? -1.252 -5.535 -21.656 1 98.81 17 GLY B N 1
ATOM 1874 C CA . GLY B 1 17 ? -1.193 -5.559 -20.203 1 98.81 17 GLY B CA 1
ATOM 1875 C C . GLY B 1 17 ? -1.252 -4.18 -19.578 1 98.81 17 GLY B C 1
ATOM 1876 O O . GLY B 1 17 ? -1.927 -3.979 -18.562 1 98.81 17 GLY B O 1
ATOM 1877 N N . LEU B 1 18 ? -0.533 -3.236 -20.234 1 98.81 18 LEU B N 1
ATOM 1878 C CA . LEU B 1 18 ? -0.542 -1.859 -19.75 1 98.81 18 LEU B CA 1
ATOM 1879 C C . LEU B 1 18 ? -1.94 -1.259 -19.844 1 98.81 18 LEU B C 1
ATOM 1881 O O . LEU B 1 18 ? -2.395 -0.585 -18.906 1 98.81 18 LEU B O 1
ATOM 1885 N N . LEU B 1 19 ? -2.643 -1.533 -20.906 1 98.81 19 LEU B N 1
ATOM 1886 C CA . LEU B 1 19 ? -3.998 -1.024 -21.094 1 98.81 19 LEU B CA 1
ATOM 1887 C C . LEU B 1 19 ? -4.945 -1.612 -20.062 1 98.81 19 LEU B C 1
ATOM 1889 O O . LEU B 1 19 ? -5.828 -0.915 -19.547 1 98.81 19 LEU B O 1
ATOM 1893 N N . MET B 1 20 ? -4.77 -2.891 -19.812 1 98.81 20 MET B N 1
ATOM 1894 C CA . MET B 1 20 ? -5.582 -3.533 -18.781 1 98.81 20 MET B CA 1
ATOM 1895 C C . MET B 1 20 ? -5.305 -2.922 -17.406 1 98.81 20 MET B C 1
ATOM 1897 O O . MET B 1 20 ? -6.23 -2.705 -16.625 1 98.81 20 MET B O 1
ATOM 1901 N N . THR B 1 21 ? -4.027 -2.662 -17.109 1 98.94 21 THR B N 1
ATOM 1902 C CA . THR B 1 21 ? -3.627 -2.004 -15.875 1 98.94 21 THR B CA 1
ATOM 1903 C C . THR B 1 21 ? -4.289 -0.635 -15.75 1 98.94 21 THR B C 1
ATOM 1905 O O . THR B 1 21 ? -4.883 -0.318 -14.719 1 98.94 21 THR B O 1
ATOM 1908 N N . LEU B 1 22 ? -4.242 0.157 -16.812 1 98.88 22 LEU B N 1
ATOM 1909 C CA . LEU B 1 22 ? -4.824 1.496 -16.812 1 98.88 22 LEU B CA 1
ATOM 1910 C C . LEU B 1 22 ? -6.344 1.43 -16.719 1 98.88 22 LEU B C 1
ATOM 1912 O O . LEU B 1 22 ? -6.965 2.234 -16.031 1 98.88 22 LEU B O 1
ATOM 1916 N N . TYR B 1 23 ? -6.906 0.463 -17.406 1 98.88 23 TYR B N 1
ATOM 1917 C CA . TYR B 1 23 ? -8.352 0.264 -17.391 1 98.88 23 TYR B CA 1
ATOM 1918 C C . TYR B 1 23 ? -8.844 -0.028 -15.977 1 98.88 23 TYR B C 1
ATOM 1920 O O . TYR B 1 23 ? -9.742 0.654 -15.469 1 98.88 23 TYR B O 1
ATOM 1928 N N . PHE B 1 24 ? -8.258 -0.979 -15.297 1 98.94 24 PHE B N 1
ATOM 1929 C CA . PHE B 1 24 ? -8.656 -1.332 -13.938 1 98.94 24 PHE B CA 1
ATOM 1930 C C . PHE B 1 24 ? -8.383 -0.181 -12.977 1 98.94 24 PHE B C 1
ATOM 1932 O O . PHE B 1 24 ? -9.133 0.031 -12.023 1 98.94 24 PHE B O 1
ATOM 1939 N N . THR B 1 25 ? -7.262 0.539 -13.211 1 98.94 25 THR B N 1
ATOM 1940 C CA . THR B 1 25 ? -6.957 1.698 -12.375 1 98.94 25 THR B CA 1
ATOM 1941 C C . THR B 1 25 ? -8.094 2.713 -12.422 1 98.94 25 THR B C 1
ATOM 1943 O O . THR B 1 25 ? -8.625 3.107 -11.383 1 98.94 25 THR B O 1
ATOM 1946 N N . VAL B 1 26 ? -8.523 3.037 -13.617 1 98.88 26 VAL B N 1
ATOM 1947 C CA . VAL B 1 26 ? -9.508 4.098 -13.812 1 98.88 26 VAL B CA 1
ATOM 1948 C C . VAL B 1 26 ? -10.867 3.654 -13.266 1 98.88 26 VAL B C 1
ATOM 1950 O O . VAL B 1 26 ? -11.492 4.375 -12.484 1 98.88 26 VAL B O 1
ATOM 1953 N N . ILE B 1 27 ? -11.312 2.463 -13.547 1 98.88 27 ILE B N 1
ATOM 1954 C CA . ILE B 1 27 ? -12.664 2.062 -13.18 1 98.88 27 ILE B CA 1
ATOM 1955 C C . ILE B 1 27 ? -12.742 1.812 -11.68 1 98.88 27 ILE B C 1
ATOM 1957 O O . ILE B 1 27 ? -13.773 2.062 -11.055 1 98.88 27 ILE B O 1
ATOM 1961 N N . THR B 1 28 ? -11.688 1.351 -11.094 1 98.94 28 THR B N 1
ATOM 1962 C CA . THR B 1 28 ? -11.734 1.063 -9.664 1 98.94 28 THR B CA 1
ATOM 1963 C C . THR B 1 28 ? -11.531 2.338 -8.852 1 98.94 28 THR B C 1
ATOM 1965 O O . THR B 1 28 ? -12 2.434 -7.715 1 98.94 28 THR B O 1
ATOM 1968 N N . ILE B 1 29 ? -10.805 3.334 -9.414 1 98.88 29 ILE B N 1
ATOM 1969 C CA . ILE B 1 29 ? -10.75 4.645 -8.773 1 98.88 29 ILE B CA 1
ATOM 1970 C C . ILE B 1 29 ? -12.148 5.27 -8.758 1 98.88 29 ILE B C 1
ATOM 1972 O O . ILE B 1 29 ? -12.602 5.762 -7.727 1 98.88 29 ILE B O 1
ATOM 1976 N N . LEU B 1 30 ? -12.836 5.188 -9.875 1 98.88 30 LEU B N 1
ATOM 1977 C CA . LEU B 1 30 ? -14.172 5.77 -9.977 1 98.88 30 LEU B CA 1
ATOM 1978 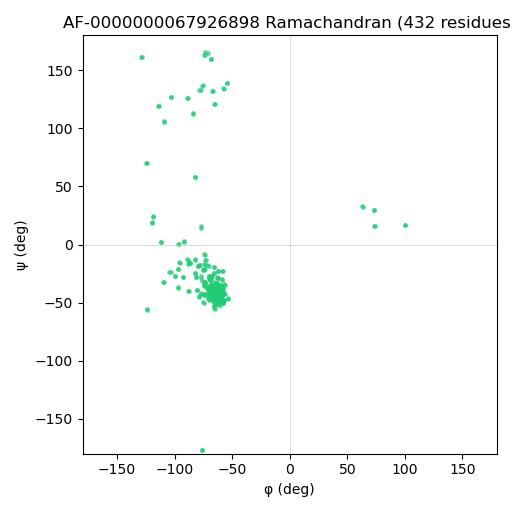C C . LEU B 1 30 ? -15.148 5.062 -9.047 1 98.88 30 LEU B C 1
ATOM 1980 O O . LEU B 1 30 ? -15.883 5.719 -8.305 1 98.88 30 LEU B O 1
ATOM 1984 N N . ALA B 1 31 ? -15.117 3.781 -9.078 1 98.94 31 ALA B N 1
ATOM 1985 C CA . ALA B 1 31 ? -15.984 3.014 -8.195 1 98.94 31 ALA B CA 1
ATOM 1986 C C . ALA B 1 31 ? -15.617 3.24 -6.73 1 98.94 31 ALA B C 1
ATOM 1988 O O . ALA B 1 31 ? -16.5 3.373 -5.875 1 98.94 31 ALA B O 1
ATOM 1989 N N . GLY B 1 32 ? -14.305 3.24 -6.457 1 98.88 32 GLY B N 1
ATOM 1990 C CA . GLY B 1 32 ? -13.828 3.494 -5.105 1 98.88 32 GLY B CA 1
ATOM 1991 C C . GLY B 1 32 ? -14.227 4.863 -4.582 1 98.88 32 GLY B C 1
ATOM 1992 O O . GLY B 1 32 ? -14.555 5.008 -3.402 1 98.88 32 GLY B O 1
ATOM 1993 N N . LEU B 1 33 ? -14.148 5.844 -5.469 1 98.81 33 LEU B N 1
ATOM 1994 C CA . LEU B 1 33 ? -14.562 7.188 -5.082 1 98.81 33 LEU B CA 1
ATOM 1995 C C . LEU B 1 33 ? -16.047 7.215 -4.73 1 98.81 33 LEU B C 1
ATOM 1997 O O . LEU B 1 33 ? -16.453 7.871 -3.766 1 98.81 33 LEU B O 1
ATOM 2001 N N . ALA B 1 34 ? -16.844 6.535 -5.508 1 98.81 34 ALA B N 1
ATOM 2002 C CA . ALA B 1 34 ? -18.281 6.441 -5.227 1 98.81 34 ALA B CA 1
ATOM 2003 C C . ALA B 1 34 ? -18.531 5.758 -3.887 1 98.81 34 ALA B C 1
ATOM 2005 O O . ALA B 1 34 ? -19.297 6.262 -3.061 1 98.81 34 ALA B O 1
ATOM 2006 N N . ILE B 1 35 ? -17.859 4.664 -3.619 1 98.88 35 ILE B N 1
ATOM 2007 C CA . ILE B 1 35 ? -17.984 3.936 -2.361 1 98.88 35 ILE B CA 1
ATOM 2008 C C . ILE B 1 35 ? -17.5 4.809 -1.208 1 98.88 35 ILE B C 1
ATOM 2010 O O . ILE B 1 35 ? -18.156 4.91 -0.174 1 98.88 35 ILE B O 1
ATOM 2014 N N . GLY B 1 36 ? -16.312 5.41 -1.441 1 98.75 36 GLY B N 1
ATOM 2015 C CA . GLY B 1 36 ? -15.727 6.273 -0.425 1 98.75 36 GLY B CA 1
ATOM 2016 C C . GLY B 1 36 ? -16.625 7.441 -0.055 1 98.75 36 GLY B C 1
ATOM 2017 O O . GLY B 1 36 ? -16.703 7.828 1.112 1 98.75 36 GLY B O 1
ATOM 2018 N N . LEU B 1 37 ? -17.297 7.996 -1.057 1 97.38 37 LEU B N 1
ATOM 2019 C CA . LEU B 1 37 ? -18.219 9.094 -0.805 1 97.38 37 LEU B CA 1
ATOM 2020 C C . LEU B 1 37 ? -19.406 8.633 0.051 1 97.38 37 LEU B C 1
ATOM 2022 O O . LEU B 1 37 ? -19.75 9.289 1.037 1 97.38 37 LEU B O 1
ATOM 2026 N N . ILE B 1 38 ? -19.953 7.512 -0.284 1 98.12 38 ILE B N 1
ATOM 2027 C CA . ILE B 1 38 ? -21.109 6.98 0.434 1 98.12 38 ILE B CA 1
ATOM 2028 C C . ILE B 1 38 ? -20.719 6.621 1.862 1 98.12 38 ILE B C 1
ATOM 2030 O O . ILE B 1 38 ? -21.344 7.074 2.824 1 98.12 38 ILE B O 1
ATOM 2034 N N . VAL B 1 39 ? -19.641 5.895 2.027 1 98.56 39 VAL B N 1
ATOM 2035 C CA . VAL B 1 39 ? -19.203 5.422 3.34 1 98.56 39 VAL B CA 1
ATOM 2036 C C . VAL B 1 39 ? -18.703 6.602 4.172 1 98.56 39 VAL B C 1
ATOM 2038 O O . VAL B 1 39 ? -18.938 6.656 5.383 1 98.56 39 VAL B O 1
ATOM 2041 N N . GLY B 1 40 ? -17.938 7.555 3.5 1 96.88 40 GLY B N 1
ATOM 2042 C CA . GLY B 1 40 ? -17.5 8.75 4.195 1 96.88 40 GLY B CA 1
ATOM 2043 C C . GLY B 1 40 ? -18.641 9.57 4.77 1 96.88 40 GLY B C 1
ATOM 2044 O O . GLY B 1 40 ? -18.578 10.031 5.91 1 96.88 40 GLY B O 1
ATOM 2045 N N . LEU B 1 41 ? -19.719 9.727 4.02 1 93.62 41 LEU B N 1
ATOM 2046 C CA . LEU B 1 41 ? -20.891 10.469 4.473 1 93.62 41 LEU B CA 1
ATOM 2047 C C . LEU B 1 41 ? -21.594 9.727 5.609 1 93.62 41 LEU B C 1
ATOM 2049 O O . LEU B 1 41 ? -22.094 10.352 6.547 1 93.62 41 LEU B O 1
ATOM 2053 N N . ILE B 1 42 ? -21.641 8.398 5.473 1 96.5 42 ILE B N 1
ATOM 2054 C CA . ILE B 1 42 ? -22.234 7.578 6.527 1 96.5 42 ILE B CA 1
ATOM 2055 C C . ILE B 1 42 ? -21.5 7.82 7.84 1 96.5 42 ILE B C 1
ATOM 2057 O O . ILE B 1 42 ? -22.125 7.969 8.891 1 96.5 42 ILE B O 1
ATOM 2061 N N . GLN B 1 43 ? -20.203 7.961 7.777 1 96 43 GLN B N 1
ATOM 2062 C CA . GLN B 1 43 ? -19.391 8.125 8.977 1 96 43 GLN B CA 1
ATOM 2063 C C . GLN B 1 43 ? -19.562 9.523 9.562 1 96 43 GLN B C 1
ATOM 2065 O O . GLN B 1 43 ? -19.188 9.773 10.711 1 96 43 GLN B O 1
ATOM 2070 N N . LEU B 1 44 ? -20.094 10.469 8.797 1 91.25 44 LEU B N 1
ATOM 2071 C CA . LEU B 1 44 ? -20.281 11.844 9.25 1 91.25 44 LEU B CA 1
ATOM 2072 C C . LEU B 1 44 ? -21.719 12.047 9.75 1 91.25 44 LEU B C 1
ATOM 2074 O O . LEU B 1 44 ? -22.062 13.133 10.211 1 91.25 44 LEU B O 1
ATOM 2078 N N . SER B 1 45 ? -22.5 11.008 9.695 1 91.31 45 SER B N 1
ATOM 2079 C CA . SER B 1 45 ? -23.891 11.055 10.117 1 91.31 45 SER B CA 1
ATOM 2080 C C . SER B 1 45 ? -24 11.25 11.625 1 91.31 45 SER B C 1
ATOM 2082 O O . SER B 1 45 ? -23.031 11.047 12.359 1 91.31 45 SER B O 1
ATOM 2084 N N . THR B 1 46 ? -25.156 11.719 12.086 1 89.88 46 THR B N 1
ATOM 2085 C CA . THR B 1 46 ? -25.422 11.883 13.508 1 89.88 46 THR B CA 1
ATOM 2086 C C . THR B 1 46 ? -26.016 10.609 14.094 1 89.88 46 THR B C 1
ATOM 2088 O O . THR B 1 46 ? -26.094 10.453 15.312 1 89.88 46 THR B O 1
ATOM 2091 N N . PHE B 1 47 ? -26.406 9.75 13.188 1 95.12 47 PHE B N 1
ATOM 2092 C CA . PHE B 1 47 ? -27 8.484 13.602 1 95.12 47 PHE B CA 1
ATOM 2093 C C . PHE B 1 47 ? -25.922 7.457 13.922 1 95.12 47 PHE B C 1
ATOM 2095 O O . PHE B 1 47 ? -25.406 6.789 13.023 1 95.12 47 PHE B O 1
ATOM 2102 N N . ARG B 1 48 ? -25.781 7.074 15.094 1 95.62 48 ARG B N 1
ATOM 2103 C CA . ARG B 1 48 ? -24.656 6.301 15.609 1 95.62 48 ARG B CA 1
ATOM 2104 C C . ARG B 1 48 ? -24.594 4.918 14.969 1 95.62 48 ARG B C 1
ATOM 2106 O O . ARG B 1 48 ? -23.516 4.461 14.562 1 95.62 48 ARG B O 1
ATOM 2113 N N . PRO B 1 49 ? -25.703 4.188 14.867 1 97.06 49 PRO B N 1
ATOM 2114 C CA . PRO B 1 49 ? -25.625 2.857 14.258 1 97.06 49 PRO B CA 1
ATOM 2115 C C . PRO B 1 49 ? -25.125 2.896 12.82 1 97.06 49 PRO B C 1
ATOM 2117 O O . PRO B 1 49 ? -24.406 1.987 12.391 1 97.06 49 PRO B O 1
ATOM 2120 N N . LEU B 1 50 ? -25.484 3.889 12.125 1 96.25 50 LEU B N 1
ATOM 2121 C CA . LEU B 1 50 ? -25.016 4.047 10.75 1 96.25 50 LEU B CA 1
ATOM 2122 C C . LEU B 1 50 ? -23.531 4.34 10.711 1 96.25 50 LEU B C 1
ATOM 2124 O O . LEU B 1 50 ? -22.812 3.84 9.836 1 96.25 50 LEU B O 1
ATOM 2128 N N . VAL B 1 51 ? -23.125 5.117 11.594 1 96.81 51 VAL B N 1
ATOM 2129 C CA . VAL B 1 51 ? -21.703 5.453 11.711 1 96.81 51 VAL B CA 1
ATOM 2130 C C . VAL B 1 51 ? -20.891 4.188 11.984 1 96.81 51 VAL B C 1
ATOM 2132 O O . VAL B 1 51 ? -19.828 3.992 11.406 1 96.81 51 VAL B O 1
ATOM 2135 N N . LEU B 1 52 ? -21.438 3.352 12.797 1 97.5 52 LEU B N 1
ATOM 2136 C CA . LEU B 1 52 ? -20.75 2.111 13.148 1 97.5 52 LEU B CA 1
ATOM 2137 C C . LEU B 1 52 ? -20.594 1.21 11.93 1 97.5 52 LEU B C 1
ATOM 2139 O O . LEU B 1 52 ? -19.562 0.548 11.781 1 97.5 52 LEU B O 1
ATOM 2143 N N . VAL B 1 53 ? -21.531 1.195 11.07 1 97.94 53 VAL B N 1
ATOM 2144 C CA . VAL B 1 53 ? -21.484 0.398 9.844 1 97.94 53 VAL B CA 1
ATOM 2145 C C . VAL B 1 53 ? -20.359 0.907 8.945 1 97.94 53 VAL B C 1
ATOM 2147 O O . VAL B 1 53 ? -19.578 0.116 8.398 1 97.94 53 VAL B O 1
ATOM 2150 N N . GLY B 1 54 ? -20.297 2.24 8.797 1 98.25 54 GLY B N 1
ATOM 2151 C CA . GLY B 1 54 ? -19.219 2.832 8.016 1 98.25 54 GLY B CA 1
ATOM 2152 C C . GLY B 1 54 ? -17.844 2.547 8.586 1 98.25 54 GLY B C 1
ATOM 2153 O O . GLY B 1 54 ? -16.906 2.225 7.848 1 98.25 54 GLY B O 1
ATOM 2154 N N . GLN B 1 55 ? -17.766 2.568 9.891 1 97.56 55 GLN B N 1
ATOM 2155 C CA . GLN B 1 55 ? -16.5 2.314 10.562 1 97.56 55 GLN B CA 1
ATOM 2156 C C . GLN B 1 55 ? -16.078 0.858 10.406 1 97.56 55 GLN B C 1
ATOM 2158 O O . GLN B 1 55 ? -14.891 0.569 10.234 1 97.56 55 GLN B O 1
ATOM 2163 N N . LEU B 1 56 ? -17.016 -0.015 10.477 1 98 56 LEU B N 1
ATOM 2164 C CA . LEU B 1 56 ? -16.719 -1.436 10.312 1 98 56 LEU B CA 1
ATOM 2165 C C . LEU B 1 56 ? -16.234 -1.733 8.898 1 98 56 LEU B C 1
ATOM 2167 O O . LEU B 1 56 ? -15.297 -2.516 8.719 1 98 56 LEU B O 1
ATOM 2171 N N . TYR B 1 57 ? -16.906 -1.111 7.941 1 98.5 57 TYR B N 1
ATOM 2172 C CA . TYR B 1 57 ? -16.484 -1.244 6.555 1 98.5 57 TYR B CA 1
ATOM 2173 C C . TYR B 1 57 ? -15.031 -0.795 6.383 1 98.5 57 TYR B C 1
ATOM 2175 O O . TYR B 1 57 ? -14.219 -1.514 5.801 1 98.5 57 TYR B O 1
ATOM 2183 N N . VAL B 1 58 ? -14.695 0.338 6.922 1 98.38 58 VAL B N 1
ATOM 2184 C CA . VAL B 1 58 ? -13.367 0.934 6.773 1 98.38 58 VAL B CA 1
ATOM 2185 C C . VAL B 1 58 ? -12.336 0.075 7.5 1 98.38 58 VAL B C 1
ATOM 2187 O O . VAL B 1 58 ? -11.289 -0.252 6.938 1 98.38 58 VAL B O 1
ATOM 2190 N N . GLU B 1 59 ? -12.648 -0.328 8.727 1 97.69 59 GLU B N 1
ATOM 2191 C CA . GLU B 1 59 ? -11.719 -1.141 9.5 1 97.69 59 GLU B CA 1
ATOM 2192 C C . GLU B 1 59 ? -11.477 -2.492 8.836 1 97.69 59 GLU B C 1
ATOM 2194 O O . GLU B 1 59 ? -10.359 -3.002 8.844 1 97.69 59 GLU B O 1
ATOM 2199 N N . PHE B 1 60 ? -12.469 -3.006 8.258 1 98.5 60 PHE B N 1
ATOM 2200 C CA . PHE B 1 60 ? -12.398 -4.305 7.602 1 98.5 60 PHE B CA 1
ATOM 2201 C C . PHE B 1 60 ? -11.461 -4.25 6.398 1 98.5 60 PHE B C 1
ATOM 2203 O O . PHE B 1 60 ?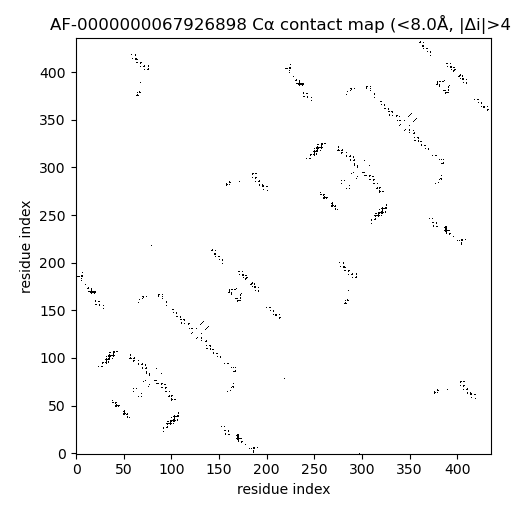 -10.484 -5 6.328 1 98.5 60 PHE B O 1
ATOM 2210 N N . PHE B 1 61 ? -11.664 -3.342 5.52 1 98.69 61 PHE B N 1
ATOM 2211 C CA . PHE B 1 61 ? -10.945 -3.34 4.25 1 98.69 61 PHE B CA 1
ATOM 2212 C C . PHE B 1 61 ? -9.562 -2.711 4.414 1 98.69 61 PHE B C 1
ATOM 2214 O O . PHE B 1 61 ? -8.625 -3.066 3.695 1 98.69 61 PHE B O 1
ATOM 2221 N N . ARG B 1 62 ? -9.367 -1.856 5.395 1 98.25 62 ARG B N 1
ATOM 2222 C CA . ARG B 1 62 ? -8.078 -1.192 5.551 1 98.25 62 ARG B CA 1
ATOM 2223 C C . ARG B 1 62 ? -7.117 -2.047 6.371 1 98.25 62 ARG B C 1
ATOM 2225 O O . ARG B 1 62 ? -5.906 -1.808 6.371 1 98.25 62 ARG B O 1
ATOM 2232 N N . ASN B 1 63 ? -7.719 -3.094 7.102 1 98.5 63 ASN B N 1
ATOM 2233 C CA . ASN B 1 63 ? -6.84 -3.861 7.977 1 98.5 63 ASN B CA 1
ATOM 2234 C C . ASN B 1 63 ? -6.656 -5.293 7.473 1 98.5 63 ASN B C 1
ATOM 2236 O O . ASN B 1 63 ? -5.977 -6.098 8.109 1 98.5 63 ASN B O 1
ATOM 2240 N N . ILE B 1 64 ? -7.219 -5.652 6.367 1 98.81 64 ILE B N 1
ATOM 2241 C CA . ILE B 1 64 ? -6.926 -6.887 5.648 1 98.81 64 ILE B CA 1
ATOM 2242 C C . ILE B 1 64 ? -6.047 -6.578 4.438 1 98.81 64 ILE B C 1
ATOM 2244 O O . ILE B 1 64 ? -6.352 -5.68 3.65 1 98.81 64 ILE B O 1
ATOM 2248 N N . PRO B 1 65 ? -4.91 -7.281 4.316 1 98.81 65 PRO B N 1
ATOM 2249 C CA . PRO B 1 65 ? -4.078 -7.051 3.131 1 98.81 65 PRO B CA 1
ATOM 2250 C C . PRO B 1 65 ? -4.852 -7.223 1.825 1 98.81 65 PRO B C 1
ATOM 2252 O O . PRO B 1 65 ? -5.672 -8.141 1.704 1 98.81 65 PRO B O 1
ATOM 2255 N N . LEU B 1 66 ? -4.598 -6.352 0.896 1 98.88 66 LEU B N 1
ATOM 2256 C CA . LEU B 1 66 ? -5.352 -6.336 -0.352 1 98.88 66 LEU B CA 1
ATOM 2257 C C . LEU B 1 66 ? -5.238 -7.672 -1.073 1 98.88 66 LEU B C 1
ATOM 2259 O O . LEU B 1 66 ? -6.223 -8.172 -1.627 1 98.88 66 LEU B O 1
ATOM 2263 N N . LEU B 1 67 ? -4.043 -8.25 -1.077 1 98.88 67 LEU B N 1
ATOM 2264 C CA . LEU B 1 67 ? -3.875 -9.523 -1.77 1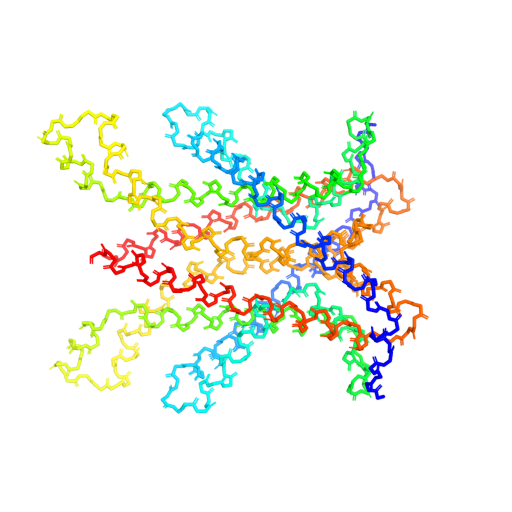 98.88 67 LEU B CA 1
ATOM 2265 C C . LEU B 1 67 ? -4.766 -10.602 -1.154 1 98.88 67 LEU B C 1
ATOM 2267 O O . LEU B 1 67 ? -5.34 -11.422 -1.872 1 98.88 67 LEU B O 1
ATOM 2271 N N . VAL B 1 68 ? -4.922 -10.586 0.162 1 98.81 68 VAL B N 1
ATOM 2272 C CA . VAL B 1 68 ? -5.793 -11.531 0.857 1 98.81 68 VAL B CA 1
ATOM 2273 C C . VAL B 1 68 ? -7.242 -11.297 0.439 1 98.81 68 VAL B C 1
ATOM 2275 O O . VAL B 1 68 ? -7.977 -12.25 0.17 1 98.81 68 VAL B O 1
ATOM 2278 N N . THR B 1 69 ? -7.641 -10.047 0.365 1 98.81 69 THR B N 1
ATOM 2279 C CA . THR B 1 69 ? -8.992 -9.672 -0.053 1 98.81 69 THR B CA 1
ATOM 2280 C C . THR B 1 69 ? -9.266 -10.156 -1.475 1 98.81 69 THR B C 1
ATOM 2282 O O . THR B 1 69 ? -10.312 -10.75 -1.742 1 98.81 69 THR B O 1
ATOM 2285 N N . LEU B 1 70 ? -8.32 -9.992 -2.363 1 98.75 70 LEU B N 1
ATOM 2286 C CA . LEU B 1 70 ? -8.492 -10.383 -3.758 1 98.75 70 LEU B CA 1
ATOM 2287 C C . LEU B 1 70 ? -8.633 -11.898 -3.885 1 98.75 70 LEU B C 1
ATOM 2289 O O . LEU B 1 70 ? -9.508 -12.383 -4.605 1 98.75 70 LEU B O 1
ATOM 2293 N N . LEU B 1 71 ? -7.789 -12.586 -3.16 1 98.44 71 LEU B N 1
ATOM 2294 C CA . LEU B 1 71 ? -7.84 -14.047 -3.221 1 98.44 71 LEU B CA 1
ATOM 2295 C C . LEU B 1 71 ? -9.141 -14.57 -2.613 1 98.44 71 LEU B C 1
ATOM 2297 O O . LEU B 1 71 ? -9.719 -15.531 -3.117 1 98.44 71 LEU B O 1
ATOM 2301 N N . TRP B 1 72 ? -9.547 -13.906 -1.555 1 98.38 72 TRP B N 1
ATOM 2302 C CA . TRP B 1 72 ? -10.797 -14.312 -0.931 1 98.38 72 TRP B CA 1
ATOM 2303 C C . TRP B 1 72 ? -11.977 -14.102 -1.881 1 98.38 72 TRP B C 1
ATOM 2305 O O . TRP B 1 72 ? -12.805 -15 -2.057 1 98.38 72 TRP B O 1
ATOM 2315 N N . VAL B 1 73 ? -12.055 -12.938 -2.539 1 98.31 73 VAL B N 1
ATOM 2316 C CA . VAL B 1 73 ? -13.156 -12.625 -3.441 1 98.31 73 VAL B CA 1
ATOM 2317 C C . VAL B 1 73 ? -13.133 -13.578 -4.633 1 98.31 73 VAL B C 1
ATOM 2319 O O . VAL B 1 73 ? -14.188 -14.008 -5.109 1 98.31 73 VAL B O 1
ATOM 2322 N N . TYR B 1 74 ? -11.961 -13.953 -5.059 1 97.88 74 TYR B N 1
ATOM 2323 C CA . TYR B 1 74 ? -11.82 -14.766 -6.266 1 97.88 74 TYR B CA 1
ATOM 2324 C C . TYR B 1 74 ? -12.094 -16.234 -5.965 1 97.88 74 TYR B C 1
ATOM 2326 O O . TYR B 1 74 ? -12.797 -16.906 -6.727 1 97.88 74 TYR B O 1
ATOM 2334 N N . TYR B 1 75 ? -11.656 -16.734 -4.852 1 96.69 75 TYR B N 1
ATOM 2335 C CA . TYR B 1 75 ? -11.68 -18.172 -4.637 1 96.69 75 TYR B CA 1
ATOM 2336 C C . TYR B 1 75 ? -12.719 -18.547 -3.588 1 96.69 75 TYR B C 1
ATOM 2338 O O . TYR B 1 75 ? -13.281 -19.641 -3.629 1 96.69 75 TYR B O 1
ATOM 2346 N N . ALA B 1 76 ? -12.961 -17.656 -2.582 1 96.62 76 ALA B N 1
ATOM 2347 C CA . ALA B 1 76 ? -13.789 -18.016 -1.432 1 96.62 76 ALA B CA 1
ATOM 2348 C C . ALA B 1 76 ? -15.219 -17.531 -1.621 1 96.62 76 ALA B C 1
ATOM 2350 O O . ALA B 1 76 ? -16.172 -18.266 -1.346 1 96.62 76 ALA B O 1
ATOM 2351 N N . PHE B 1 77 ? -15.328 -16.406 -2.205 1 95.5 77 PHE B N 1
ATOM 2352 C CA . PHE B 1 77 ? -16.641 -15.773 -2.307 1 95.5 77 PHE B CA 1
ATOM 2353 C C . PHE B 1 77 ? -17.578 -16.609 -3.176 1 95.5 77 PHE B C 1
ATOM 2355 O O . PHE B 1 77 ? -18.75 -16.766 -2.855 1 95.5 77 PHE B O 1
ATOM 2362 N N . PRO B 1 78 ? -17.094 -17.125 -4.312 1 94.25 78 PRO B N 1
ATOM 2363 C CA . PRO B 1 78 ? -17.984 -17.938 -5.148 1 94.25 78 PRO B CA 1
ATOM 2364 C C . PRO B 1 78 ? -18.562 -19.125 -4.398 1 94.25 78 PRO B C 1
ATOM 2366 O O . PRO B 1 78 ? -19.719 -19.5 -4.625 1 94.25 78 PRO B O 1
ATOM 2369 N N . ILE B 1 79 ? -17.828 -19.688 -3.508 1 92.69 79 ILE B N 1
ATOM 2370 C CA . ILE B 1 79 ? -18.266 -20.812 -2.705 1 92.69 79 ILE B CA 1
ATOM 2371 C C . ILE B 1 79 ? -19.25 -20.344 -1.634 1 92.69 79 ILE B C 1
ATOM 2373 O O . ILE B 1 79 ? -20.297 -20.953 -1.429 1 92.69 79 ILE B O 1
ATOM 2377 N N . PHE B 1 80 ? -18.906 -19.266 -1.044 1 90.38 80 PHE B N 1
ATOM 2378 C CA . PHE B 1 80 ? -19.734 -18.703 0.017 1 90.38 80 PHE B CA 1
ATOM 2379 C C . PHE B 1 80 ? -21.094 -18.297 -0.515 1 90.38 80 PHE B C 1
ATOM 2381 O O . PHE B 1 80 ? -22.125 -18.609 0.089 1 90.38 80 PHE B O 1
ATOM 2388 N N . ALA B 1 81 ? -21.125 -17.672 -1.684 1 92.62 81 ALA B N 1
ATOM 2389 C CA . ALA B 1 81 ? -22.359 -17.094 -2.217 1 92.62 81 ALA B CA 1
ATOM 2390 C C . ALA B 1 81 ? -23.047 -18.062 -3.178 1 92.62 81 ALA B C 1
ATOM 2392 O O . ALA B 1 81 ? -24.219 -17.891 -3.516 1 92.62 81 ALA B O 1
ATOM 2393 N N . GLY B 1 82 ? -22.328 -19.078 -3.633 1 93.06 82 GLY B N 1
ATOM 2394 C CA . GLY B 1 82 ? -22.891 -20.031 -4.57 1 93.06 82 GLY B CA 1
ATOM 2395 C C . GLY B 1 82 ? -23.047 -19.469 -5.969 1 93.06 82 GLY B C 1
ATOM 2396 O O . GLY B 1 82 ? -24.016 -19.797 -6.664 1 93.06 82 GLY B O 1
ATOM 2397 N N . ILE B 1 83 ? -22.156 -18.531 -6.293 1 93.94 83 ILE B N 1
ATOM 2398 C CA . ILE B 1 83 ? -22.219 -17.922 -7.625 1 93.94 83 ILE B CA 1
ATOM 2399 C C . ILE B 1 83 ? -20.828 -17.984 -8.266 1 93.94 83 ILE B C 1
ATOM 2401 O O . ILE B 1 83 ? -19.828 -18.219 -7.59 1 93.94 83 ILE B O 1
ATOM 2405 N N . ASN B 1 84 ? -20.906 -17.828 -9.609 1 93.06 84 ASN B N 1
ATOM 2406 C CA . ASN B 1 84 ? -19.641 -17.734 -10.312 1 93.06 84 ASN B CA 1
ATOM 2407 C C . ASN B 1 84 ? -19.141 -16.281 -10.391 1 93.06 84 ASN B C 1
ATOM 2409 O O . ASN B 1 84 ? -19.922 -15.375 -10.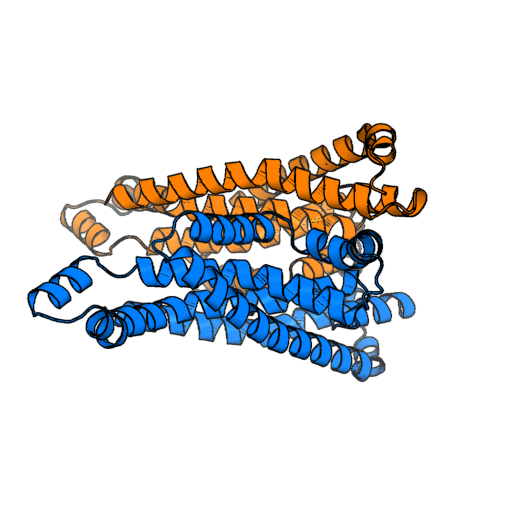695 1 93.06 84 ASN B O 1
ATOM 2413 N N . VAL B 1 85 ? -17.938 -16.125 -9.938 1 94.31 85 VAL B N 1
ATOM 2414 C CA . VAL B 1 85 ? -17.312 -14.812 -10.039 1 94.31 85 VAL B CA 1
ATOM 2415 C C . VAL B 1 85 ? -16.109 -14.883 -10.984 1 94.31 85 VAL B C 1
ATOM 2417 O O . VAL B 1 85 ? -15.164 -15.641 -10.734 1 94.31 85 VAL B O 1
ATOM 2420 N N . THR B 1 86 ? -16.172 -14.117 -12.055 1 97.5 86 THR B N 1
ATOM 2421 C CA . THR B 1 86 ? -15.062 -14.086 -12.992 1 97.5 86 THR B CA 1
ATOM 2422 C C . THR B 1 86 ? -13.883 -13.312 -12.406 1 97.5 86 THR B C 1
ATOM 2424 O O . THR B 1 86 ? -14.039 -12.594 -11.422 1 97.5 86 THR B O 1
ATOM 2427 N N . LYS B 1 87 ? -12.68 -13.531 -13.031 1 98 87 LYS B N 1
ATOM 2428 C CA . LYS B 1 87 ? -11.492 -12.805 -12.594 1 98 87 LYS B CA 1
ATOM 2429 C C . LYS B 1 87 ? -11.695 -11.297 -12.719 1 98 87 LYS B C 1
ATOM 2431 O O . LYS B 1 87 ? -11.188 -10.531 -11.898 1 98 87 LYS B O 1
ATOM 2436 N N . PHE B 1 88 ? -12.508 -10.844 -13.672 1 98.12 88 PHE B N 1
ATOM 2437 C CA . PHE B 1 88 ? -12.797 -9.422 -13.844 1 98.12 88 PHE B CA 1
ATOM 2438 C C . PHE B 1 88 ? -13.539 -8.867 -12.641 1 98.12 88 PHE B C 1
ATOM 2440 O O . PHE B 1 88 ? -13.094 -7.906 -12.016 1 98.12 88 PHE B O 1
ATOM 2447 N N . TRP B 1 89 ? -14.602 -9.531 -12.289 1 97.94 89 TRP B N 1
ATOM 2448 C CA . TRP B 1 89 ? -15.445 -9.039 -11.203 1 97.94 89 TRP B CA 1
ATOM 2449 C C . TRP B 1 89 ? -14.742 -9.164 -9.859 1 97.94 89 TRP B C 1
ATOM 2451 O O . TRP B 1 89 ? -14.906 -8.312 -8.984 1 97.94 89 TRP B O 1
ATOM 2461 N N . ALA B 1 90 ? -13.945 -10.266 -9.711 1 98.5 90 ALA B N 1
ATOM 2462 C CA . ALA B 1 90 ? -13.172 -10.414 -8.484 1 98.5 90 ALA B CA 1
ATOM 2463 C C . ALA B 1 90 ? -12.195 -9.258 -8.305 1 98.5 90 ALA B C 1
ATOM 2465 O O . ALA B 1 90 ? -12.094 -8.68 -7.219 1 98.5 90 ALA B O 1
ATOM 2466 N N . GLY B 1 91 ? -11.484 -8.906 -9.453 1 98.88 91 GLY B N 1
ATOM 2467 C CA . GLY B 1 91 ? -10.555 -7.789 -9.422 1 98.88 91 GLY B CA 1
ATOM 2468 C C . GLY B 1 91 ? -11.234 -6.453 -9.18 1 98.88 91 GLY B C 1
ATOM 2469 O O . GLY B 1 91 ? -10.789 -5.664 -8.344 1 98.88 91 GLY B O 1
ATOM 2470 N N . PHE B 1 92 ? -12.367 -6.25 -9.859 1 98.88 92 PHE B N 1
ATOM 2471 C CA . PHE B 1 92 ? -13.094 -4.992 -9.773 1 98.88 92 PHE B CA 1
ATOM 2472 C C . PHE B 1 92 ? -13.648 -4.773 -8.375 1 98.88 92 PHE B C 1
ATOM 2474 O O . PHE B 1 92 ? -13.453 -3.711 -7.781 1 98.88 92 PHE B O 1
ATOM 2481 N N . ILE B 1 93 ? -14.258 -5.766 -7.793 1 98.5 93 ILE B N 1
ATOM 2482 C CA . ILE B 1 93 ? -14.891 -5.668 -6.484 1 98.5 93 ILE B CA 1
ATOM 2483 C C . ILE B 1 93 ? -13.82 -5.535 -5.402 1 98.5 93 ILE B C 1
ATOM 2485 O O . ILE B 1 93 ? -13.898 -4.652 -4.543 1 98.5 93 ILE B O 1
ATOM 2489 N N . GLY B 1 94 ? -12.789 -6.402 -5.48 1 98.75 94 GLY B N 1
ATOM 2490 C CA . GLY B 1 94 ? -11.727 -6.371 -4.488 1 98.75 94 GLY B CA 1
ATOM 2491 C C . GLY B 1 94 ? -11 -5.039 -4.434 1 98.75 94 GLY B C 1
ATOM 2492 O O . GLY B 1 94 ? -10.867 -4.438 -3.365 1 98.75 94 GLY B O 1
ATOM 2493 N N . LEU B 1 95 ? -10.617 -4.504 -5.613 1 98.94 95 LEU B N 1
ATOM 2494 C CA . LEU B 1 95 ? -9.875 -3.25 -5.699 1 98.94 95 LEU B CA 1
ATOM 2495 C C . LEU B 1 95 ? -10.758 -2.068 -5.305 1 98.94 95 LEU B C 1
ATOM 2497 O O . LEU B 1 95 ? -10.312 -1.167 -4.594 1 98.94 95 LEU B O 1
ATOM 2501 N N . SER B 1 96 ? -12.008 -2.109 -5.723 1 98.94 96 SER B N 1
ATOM 2502 C CA . SER B 1 96 ? -12.898 -0.98 -5.484 1 98.94 96 SER B CA 1
ATOM 2503 C C . SER B 1 96 ? -13.273 -0.872 -4.012 1 98.94 96 SER B C 1
ATOM 2505 O O . SER B 1 96 ? -13.242 0.218 -3.436 1 98.94 96 SER B O 1
ATOM 2507 N N . CYS B 1 97 ? -13.625 -1.955 -3.41 1 98.88 97 CYS B N 1
ATOM 2508 C CA . CYS B 1 97 ? -13.977 -1.945 -1.995 1 98.88 97 CYS B CA 1
ATOM 2509 C C . CYS B 1 97 ? -12.781 -1.556 -1.135 1 98.88 97 CYS B C 1
ATOM 2511 O O . CYS B 1 97 ? -12.93 -0.824 -0.154 1 98.88 97 CYS B O 1
ATOM 2513 N N . TYR B 1 98 ? -11.648 -2.041 -1.548 1 98.88 98 TYR B N 1
ATOM 2514 C CA . TYR B 1 98 ? -10.43 -1.729 -0.808 1 98.88 98 TYR B CA 1
ATOM 2515 C C . TYR B 1 98 ? -10.117 -0.239 -0.869 1 98.88 98 TYR B C 1
ATOM 2517 O O . TYR B 1 98 ? -10.031 0.427 0.165 1 98.88 98 TYR B O 1
ATOM 2525 N N . VAL B 1 99 ? -10.008 0.329 -2.094 1 98.94 99 VAL B N 1
ATOM 2526 C CA . VAL B 1 99 ? -9.617 1.728 -2.219 1 98.94 99 VAL B CA 1
ATOM 2527 C C . VAL B 1 99 ? -10.734 2.629 -1.696 1 98.94 99 VAL B C 1
ATOM 2529 O O . VAL B 1 99 ? -10.469 3.711 -1.166 1 98.94 99 VAL B O 1
ATOM 2532 N N . GLY B 1 100 ? -11.977 2.15 -1.794 1 98.94 100 GLY B N 1
ATOM 2533 C CA . GLY B 1 100 ? -13.102 2.9 -1.263 1 98.94 100 GLY B CA 1
ATOM 2534 C C . GLY B 1 100 ? -12.984 3.186 0.222 1 98.94 100 GLY B C 1
ATOM 2535 O O . GLY B 1 100 ? -13.391 4.254 0.69 1 98.94 100 GLY B O 1
ATOM 2536 N N . SER B 1 101 ? -12.461 2.232 0.958 1 98.88 101 SER B N 1
ATOM 2537 C CA . SER B 1 101 ? -12.289 2.416 2.395 1 98.88 101 SER B CA 1
ATOM 2538 C C . SER B 1 101 ? -11.281 3.523 2.693 1 98.88 101 SER B C 1
ATOM 2540 O O . SER B 1 101 ? -11.445 4.273 3.658 1 98.88 101 SER B O 1
ATOM 2542 N N . PHE B 1 102 ? -10.297 3.664 1.872 1 98.56 102 PHE B N 1
ATOM 2543 C CA . PHE B 1 102 ? -9.312 4.727 2.043 1 98.56 102 PHE B CA 1
ATOM 2544 C C . PHE B 1 102 ? -9.906 6.078 1.652 1 98.56 102 PHE B C 1
ATOM 2546 O O . PHE B 1 102 ? -9.695 7.074 2.342 1 98.56 102 PHE B O 1
ATOM 2553 N N . TYR B 1 103 ? -10.617 6.051 0.57 1 98.75 103 TYR B N 1
ATOM 2554 C CA . TYR B 1 103 ? -11.266 7.289 0.149 1 98.75 103 TYR B CA 1
ATOM 2555 C C . TYR B 1 103 ? -12.273 7.758 1.189 1 98.75 103 TYR B C 1
ATOM 2557 O O . TYR B 1 103 ? -12.406 8.961 1.436 1 98.75 103 TYR B O 1
ATOM 2565 N N . ALA B 1 104 ? -12.969 6.844 1.792 1 98.62 104 ALA B N 1
ATOM 2566 C CA . ALA B 1 104 ? -13.922 7.184 2.844 1 98.62 104 ALA B CA 1
ATOM 2567 C C . ALA B 1 104 ? -13.234 7.891 4.008 1 98.62 104 ALA B C 1
ATOM 2569 O O . ALA B 1 104 ? -13.734 8.898 4.516 1 98.62 104 ALA B O 1
ATOM 2570 N N . GLU B 1 105 ? -12.125 7.391 4.363 1 97.25 105 GLU B N 1
ATOM 2571 C CA 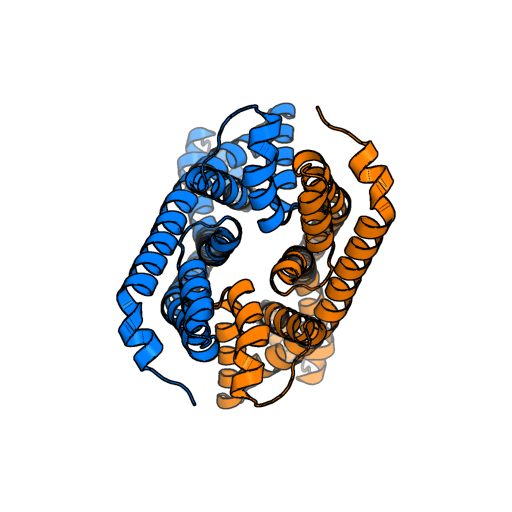. GLU B 1 105 ? -11.359 7.98 5.457 1 97.25 105 GLU B CA 1
ATOM 2572 C C . GLU B 1 105 ? -10.828 9.359 5.082 1 97.25 105 GLU B C 1
ATOM 2574 O O . GLU B 1 105 ? -10.766 10.258 5.922 1 97.25 105 GLU B O 1
ATOM 2579 N N . ILE B 1 106 ? -10.375 9.508 3.873 1 97.31 106 ILE B N 1
ATOM 2580 C CA . ILE B 1 106 ? -9.883 10.805 3.402 1 97.31 106 ILE B CA 1
ATOM 2581 C C . ILE B 1 106 ? -11.016 11.828 3.426 1 97.31 106 ILE B C 1
ATOM 2583 O O . ILE B 1 106 ? -10.82 12.969 3.844 1 97.31 106 ILE B O 1
ATOM 2587 N N . LEU B 1 107 ? -12.164 11.352 3.016 1 96.25 107 LEU B N 1
ATOM 2588 C CA . LEU B 1 107 ? -13.336 12.227 3.021 1 96.25 107 LEU B CA 1
ATOM 2589 C C . LEU B 1 107 ? -13.695 12.633 4.445 1 96.25 107 LEU B C 1
ATOM 2591 O O . LEU B 1 107 ? -13.883 13.82 4.727 1 96.25 107 LEU B O 1
ATOM 2595 N N . ARG B 1 108 ? -13.812 11.711 5.289 1 94.06 108 ARG B N 1
ATOM 2596 C CA . ARG B 1 108 ? -14.156 11.984 6.68 1 94.06 108 ARG B CA 1
ATOM 2597 C C . ARG B 1 108 ? -13.133 12.914 7.32 1 94.06 108 ARG B C 1
ATOM 2599 O O . ARG B 1 108 ? -13.5 13.914 7.945 1 94.06 108 ARG B O 1
ATOM 2606 N N . ALA B 1 109 ? -11.875 12.594 7.141 1 92.75 109 ALA B N 1
ATOM 2607 C CA . ALA B 1 109 ? -10.805 13.406 7.715 1 92.75 109 ALA B CA 1
ATOM 2608 C C . ALA B 1 109 ? -10.797 14.805 7.105 1 92.75 109 ALA B C 1
ATOM 2610 O O . ALA B 1 109 ? -10.508 15.789 7.793 1 92.75 109 ALA B O 1
ATOM 2611 N N . GLY B 1 110 ? -11.055 14.883 5.836 1 92.06 110 GLY B N 1
ATOM 2612 C CA . GLY B 1 110 ? -11.109 16.172 5.156 1 92.06 110 GLY B CA 1
ATOM 2613 C C . GLY B 1 110 ? -12.18 17.094 5.703 1 92.06 110 GLY B C 1
ATOM 2614 O O . GLY B 1 110 ? -11.922 18.281 5.945 1 92.06 110 GLY B O 1
ATOM 2615 N N . VAL B 1 111 ? -13.297 16.609 5.984 1 89.75 111 VAL B N 1
ATOM 2616 C CA . VAL B 1 111 ? -14.406 17.391 6.516 1 89.75 111 VAL B CA 1
ATOM 2617 C C . VAL B 1 111 ? -14.117 17.781 7.965 1 89.75 111 VAL B C 1
ATOM 2619 O O . VAL B 1 111 ? -14.367 18.922 8.367 1 89.75 111 VAL B O 1
ATOM 2622 N N . GLN B 1 112 ? -13.523 16.906 8.656 1 88.88 112 GLN B N 1
ATOM 2623 C CA . GLN B 1 112 ? -13.266 17.141 10.078 1 88.88 112 GLN B CA 1
ATOM 2624 C C . GLN B 1 112 ? -12.055 18.047 10.281 1 88.88 112 GLN B C 1
ATOM 2626 O O . GLN B 1 112 ? -11.844 18.562 11.375 1 88.88 112 GLN B O 1
ATOM 2631 N N . SER B 1 113 ? -11.273 18.125 9.242 1 88.12 113 SER B N 1
ATOM 2632 C CA . SER B 1 113 ? -10.062 18.938 9.359 1 88.12 113 SER B CA 1
ATOM 2633 C C . SER B 1 113 ? -10.391 20.438 9.344 1 88.12 113 SER B C 1
ATOM 2635 O O . SER B 1 113 ? -9.539 21.266 9.664 1 88.12 113 SER B O 1
ATOM 2637 N N . ILE B 1 114 ? -11.586 20.797 9.062 1 88.62 114 ILE B N 1
ATOM 2638 C CA . ILE B 1 114 ? -11.984 22.203 8.992 1 88.62 114 ILE B CA 1
ATOM 2639 C C . ILE B 1 114 ? -12.156 22.766 10.406 1 88.62 114 ILE B C 1
ATOM 2641 O O . ILE B 1 114 ? -12.812 22.141 11.25 1 88.62 114 ILE B O 1
ATOM 2645 N N . ASP B 1 115 ? -11.578 23.922 10.602 1 86.88 115 ASP B N 1
ATOM 2646 C CA . ASP B 1 115 ? -11.57 24.578 11.906 1 86.88 115 ASP B CA 1
ATOM 2647 C C . ASP B 1 115 ? -12.992 24.812 12.406 1 86.88 115 ASP B C 1
ATOM 2649 O O . ASP B 1 115 ? -13.852 25.297 11.664 1 86.88 115 ASP B O 1
ATOM 2653 N N . GLN B 1 116 ? -13.102 24.484 13.633 1 87.06 116 GLN B N 1
ATOM 2654 C CA . GLN B 1 116 ? -14.398 24.703 14.25 1 87.06 116 GLN B CA 1
ATOM 2655 C C . GLN B 1 116 ? -14.766 26.188 14.266 1 87.06 116 GLN B C 1
ATOM 2657 O O . GLN B 1 116 ? -15.945 26.547 14.219 1 87.06 116 GLN B O 1
ATOM 2662 N N . GLY B 1 117 ? -13.703 26.922 14.312 1 85.75 117 GLY B N 1
ATOM 2663 C CA . GLY B 1 117 ? -13.922 28.359 14.273 1 85.75 117 GLY B CA 1
ATOM 2664 C C . GLY B 1 117 ? -14.656 28.828 13.031 1 85.75 117 GLY B C 1
ATOM 2665 O O . GLY B 1 117 ? -15.484 29.734 13.102 1 85.75 117 GLY B O 1
ATOM 2666 N N . GLN B 1 118 ? -14.359 28.172 11.961 1 87.69 118 GLN B N 1
ATOM 2667 C CA . GLN B 1 118 ? -15.047 28.484 10.711 1 87.69 118 GLN B CA 1
ATOM 2668 C C . GLN B 1 118 ? -16.531 28.188 10.82 1 87.69 118 GLN B C 1
ATOM 2670 O O . GLN B 1 118 ? -17.359 28.984 10.367 1 87.69 118 GLN B O 1
ATOM 2675 N N . THR B 1 119 ? -16.828 27.062 11.461 1 85.62 119 THR B N 1
ATOM 2676 C CA . THR B 1 119 ? -18.219 26.688 11.672 1 85.62 119 THR B CA 1
ATOM 2677 C C . THR B 1 119 ? -18.906 27.656 12.633 1 85.62 119 THR B C 1
ATOM 2679 O O . THR B 1 119 ? -20.031 28.078 12.391 1 85.62 119 THR B O 1
ATOM 2682 N N . ASP B 1 120 ? -18.188 28.047 13.648 1 90.62 120 ASP B N 1
ATOM 2683 C CA . ASP B 1 120 ? -18.719 28.953 14.648 1 90.62 120 ASP B CA 1
ATOM 2684 C C . ASP B 1 120 ? -18.969 30.344 14.047 1 90.62 120 ASP B C 1
ATOM 2686 O O . ASP B 1 120 ? -19.984 30.969 14.312 1 90.62 120 ASP B O 1
ATOM 2690 N N . ALA B 1 121 ? -18 30.75 13.312 1 90.62 121 ALA B N 1
ATOM 2691 C CA . ALA B 1 121 ? -18.109 32.062 12.672 1 90.62 121 ALA B CA 1
ATOM 2692 C C . ALA B 1 121 ? -19.297 32.094 11.711 1 90.62 121 ALA B C 1
ATOM 2694 O O . ALA B 1 121 ? -20.047 33.062 11.68 1 90.62 121 ALA B O 1
ATOM 2695 N N . ALA B 1 122 ? -19.438 31.016 10.953 1 89.75 122 ALA B N 1
ATOM 2696 C CA . ALA B 1 122 ? -20.531 30.938 9.992 1 89.75 122 ALA B CA 1
ATOM 2697 C C . ALA B 1 122 ? -21.891 30.906 10.711 1 89.75 122 ALA B C 1
ATOM 2699 O O . ALA B 1 122 ? -22.859 31.516 10.25 1 89.75 122 ALA B O 1
ATOM 2700 N N . THR B 1 123 ? -21.938 30.266 11.836 1 89.81 123 THR B N 1
ATOM 2701 C CA . THR B 1 123 ? -23.141 30.188 12.641 1 89.81 123 THR B CA 1
ATOM 2702 C C . THR B 1 123 ? -23.453 31.547 13.281 1 89.81 123 THR B C 1
ATOM 2704 O O . THR B 1 123 ? -24.609 31.953 13.344 1 89.81 123 THR B O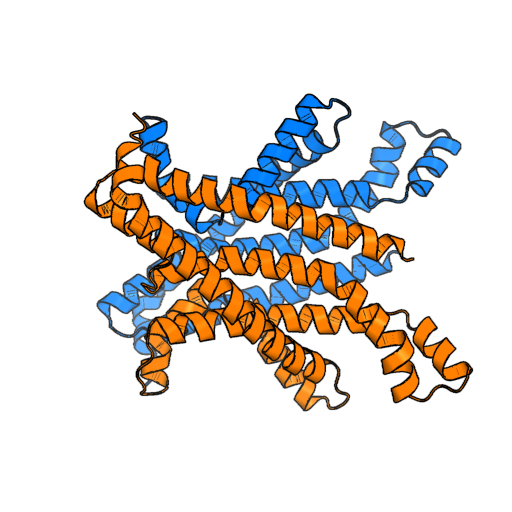 1
ATOM 2707 N N . ALA B 1 124 ? -22.453 32.156 13.688 1 93.44 124 ALA B N 1
ATOM 2708 C CA . ALA B 1 124 ? -22.578 33.469 14.352 1 93.44 124 ALA B CA 1
ATOM 2709 C C . ALA B 1 124 ? -23.156 34.5 13.406 1 93.44 124 ALA B C 1
ATOM 2711 O O . ALA B 1 124 ? -23.875 35.406 13.836 1 93.44 124 ALA B O 1
ATOM 2712 N N . ILE B 1 125 ? -22.844 34.375 12.18 1 93.69 125 ILE B N 1
ATOM 2713 C CA . ILE B 1 125 ? -23.312 35.375 11.234 1 93.69 125 ILE B CA 1
ATOM 2714 C C . ILE B 1 125 ? -24.656 34.938 10.641 1 93.69 125 ILE B C 1
ATOM 2716 O O . ILE B 1 125 ? -25.156 35.562 9.695 1 93.69 125 ILE B O 1
ATOM 2720 N N . GLY B 1 126 ? -25.203 33.844 11.07 1 91.25 126 GLY B N 1
ATOM 2721 C CA . GLY B 1 126 ? -26.594 33.5 10.781 1 91.25 126 GLY B CA 1
ATOM 2722 C C . GLY B 1 126 ? -26.719 32.5 9.633 1 91.25 126 GLY B C 1
ATOM 2723 O O . GLY B 1 126 ? -27.812 32.312 9.094 1 91.25 126 GLY B O 1
ATOM 2724 N N . MET B 1 127 ? -25.688 31.828 9.266 1 91.88 127 MET B N 1
ATOM 2725 C CA . MET B 1 127 ? -25.781 30.875 8.172 1 91.88 127 MET B CA 1
ATOM 2726 C C . MET B 1 127 ? -26.469 29.594 8.633 1 91.88 127 MET B C 1
ATOM 2728 O O . MET B 1 127 ? -26.25 29.125 9.742 1 91.88 127 MET B O 1
ATOM 2732 N N . SER B 1 128 ? -27.375 29.156 7.715 1 92 128 SER B N 1
ATOM 2733 C CA . SER B 1 128 ? -27.969 27.844 7.953 1 92 128 SER B CA 1
ATOM 2734 C C . SER B 1 128 ? -26.953 26.719 7.723 1 92 128 SER B C 1
ATOM 2736 O O . SER B 1 128 ? -25.859 26.969 7.215 1 92 128 SER B O 1
ATOM 2738 N N . TYR B 1 129 ? -27.281 25.516 8.211 1 86.25 129 TYR B N 1
ATOM 2739 C CA . TYR B 1 129 ? -26.422 24.359 8.031 1 86.25 129 TYR B CA 1
ATOM 2740 C C . TYR B 1 129 ? -26.078 24.141 6.559 1 86.25 129 TYR B C 1
ATOM 2742 O O . TYR B 1 129 ? -24.922 23.953 6.207 1 86.25 129 TYR B O 1
ATOM 2750 N N . SER B 1 130 ? -27.094 24.219 5.75 1 88.94 130 SER B N 1
ATOM 2751 C CA . SER B 1 130 ? -26.922 24.016 4.32 1 88.94 130 SER B CA 1
ATOM 2752 C C . SER B 1 130 ? -26.031 25.094 3.713 1 88.94 130 SER B C 1
ATOM 2754 O O . SER B 1 130 ? -25.203 24.812 2.838 1 88.94 130 SER B O 1
ATOM 2756 N N . GLN B 1 131 ? -26.172 26.328 4.172 1 90.75 131 GLN B N 1
ATOM 2757 C CA . GLN B 1 131 ? -25.375 27.438 3.689 1 90.75 131 GLN B CA 1
ATOM 2758 C C . GLN B 1 131 ? -23.906 27.266 4.082 1 90.75 131 GLN B C 1
ATOM 2760 O O . GLN B 1 131 ? -23.016 27.422 3.248 1 90.75 131 GLN B O 1
ATOM 2765 N N . ARG B 1 132 ? -23.719 26.938 5.383 1 88.94 132 ARG B N 1
ATOM 2766 C CA . ARG B 1 132 ? -22.359 26.781 5.875 1 88.94 132 ARG B CA 1
ATOM 2767 C C . ARG B 1 132 ? -21.656 25.609 5.195 1 88.94 132 ARG B C 1
ATOM 2769 O O . ARG B 1 132 ? -20.484 25.703 4.828 1 88.94 132 ARG B O 1
ATOM 2776 N N . MET B 1 133 ? -22.375 24.516 4.996 1 85.5 133 MET B N 1
ATOM 2777 C CA . MET B 1 133 ? -21.812 23.328 4.355 1 85.5 133 MET B CA 1
ATOM 2778 C C . MET B 1 133 ? -21.469 23.609 2.896 1 85.5 133 MET B C 1
ATOM 2780 O O . MET B 1 133 ? -20.344 23.344 2.457 1 85.5 133 MET B O 1
ATOM 2784 N N . ARG B 1 134 ? -22.344 24.188 2.197 1 89.31 134 ARG B N 1
ATOM 2785 C CA . ARG B 1 134 ? -22.188 24.375 0.759 1 89.31 134 ARG B CA 1
ATOM 2786 C C . ARG B 1 134 ? -21.203 25.5 0.457 1 89.31 134 ARG B C 1
ATOM 2788 O O . ARG B 1 134 ? -20.438 25.406 -0.506 1 89.31 134 ARG B O 1
ATOM 2795 N N . ARG B 1 135 ? -21.094 26.5 1.266 1 91.06 135 ARG B N 1
ATOM 2796 C CA . ARG B 1 135 ? -20.375 27.719 0.904 1 91.06 135 ARG B CA 1
ATOM 2797 C C . ARG B 1 135 ? -19.016 27.766 1.602 1 91.06 135 ARG B C 1
ATOM 2799 O O . ARG B 1 135 ? -18.094 28.422 1.127 1 91.06 135 ARG B O 1
ATOM 2806 N N . ILE B 1 136 ? -18.906 27.062 2.711 1 89.19 136 ILE B N 1
ATOM 2807 C CA . ILE B 1 136 ? -17.688 27.266 3.488 1 89.19 136 ILE B CA 1
ATOM 2808 C C . ILE B 1 136 ? -16.984 25.938 3.709 1 89.19 136 ILE B C 1
ATOM 2810 O O . ILE B 1 136 ? -15.875 25.734 3.23 1 89.19 136 ILE B O 1
ATOM 2814 N N . ILE B 1 137 ? -17.719 25.031 4.262 1 86.56 137 ILE B N 1
ATOM 2815 C CA . ILE B 1 137 ? -17.078 23.812 4.777 1 86.56 137 ILE B CA 1
ATOM 2816 C C . ILE B 1 137 ? -16.703 22.891 3.617 1 86.56 137 ILE B C 1
ATOM 2818 O O . ILE B 1 137 ? -15.539 22.547 3.447 1 86.56 137 ILE B O 1
ATOM 2822 N N . LEU B 1 138 ? -17.641 22.656 2.754 1 88.5 138 LEU B N 1
ATOM 2823 C CA . LEU B 1 138 ? -17.438 21.656 1.715 1 88.5 138 LEU B CA 1
ATOM 2824 C C . LEU B 1 138 ? -16.391 22.109 0.708 1 88.5 138 LEU B C 1
ATOM 2826 O O . LEU B 1 138 ? -15.531 21.328 0.309 1 88.5 138 LEU B O 1
ATOM 2830 N N . PRO B 1 139 ? -16.453 23.344 0.319 1 91 139 PRO B N 1
ATOM 2831 C CA . PRO B 1 139 ? -15.43 23.781 -0.622 1 91 139 PRO B CA 1
ATOM 2832 C C . PRO B 1 139 ? -14.016 23.688 -0.047 1 91 139 PRO B C 1
ATOM 2834 O O . PRO B 1 139 ? -13.094 23.281 -0.748 1 91 139 PRO B O 1
ATOM 2837 N N . GLN B 1 140 ? -13.836 24 1.176 1 92 140 GLN B N 1
ATOM 2838 C CA . GLN B 1 140 ? -12.531 23.938 1.836 1 92 140 GLN B CA 1
ATOM 2839 C C . GLN B 1 140 ? -12.102 22.484 2.039 1 92 140 GLN B C 1
ATOM 2841 O O . GLN B 1 140 ? -10.938 22.141 1.819 1 92 140 GLN B O 1
ATOM 2846 N N . ALA B 1 141 ? -13.047 21.734 2.432 1 91.69 141 ALA B N 1
ATOM 2847 C CA . ALA B 1 141 ? -12.766 20.312 2.646 1 91.69 141 ALA B CA 1
ATOM 2848 C C . ALA B 1 141 ? -12.336 19.641 1.348 1 91.69 141 ALA B C 1
ATOM 2850 O O . ALA B 1 141 ? -11.383 18.859 1.334 1 91.69 141 ALA B O 1
ATOM 2851 N N . PHE B 1 142 ? -13.016 19.984 0.281 1 92.06 142 PHE B N 1
ATOM 2852 C CA . PHE B 1 142 ? -12.719 19.406 -1.022 1 92.06 142 PHE B CA 1
ATOM 2853 C C . PHE B 1 142 ? -11.297 19.734 -1.45 1 92.06 142 PHE B C 1
ATOM 2855 O O . PHE B 1 142 ? -10.57 18.891 -1.97 1 92.06 142 PHE B O 1
ATOM 2862 N N . ARG B 1 143 ? -10.93 20.906 -1.259 1 91.62 143 ARG B N 1
ATOM 2863 C CA . ARG B 1 143 ? -9.586 21.344 -1.625 1 91.62 143 ARG B CA 1
ATOM 2864 C C . ARG B 1 143 ? -8.531 20.609 -0.806 1 91.62 143 ARG B C 1
ATOM 2866 O O . ARG B 1 143 ? -7.477 20.234 -1.329 1 91.62 143 ARG B O 1
ATOM 2873 N N . ARG B 1 144 ? -8.859 20.391 0.406 1 91.81 144 ARG B N 1
ATOM 2874 C CA . ARG B 1 144 ? -7.91 19.734 1.306 1 91.81 144 ARG B CA 1
ATOM 2875 C C . ARG B 1 144 ? -7.797 18.25 1.002 1 91.81 144 ARG B C 1
ATOM 2877 O O . ARG B 1 144 ? -6.789 17.609 1.328 1 91.81 144 ARG B O 1
ATOM 2884 N N . MET B 1 145 ? -8.773 17.688 0.372 1 95.19 145 MET B N 1
ATOM 2885 C CA . MET B 1 145 ? -8.828 16.25 0.131 1 95.19 145 MET B CA 1
ATOM 2886 C C . MET B 1 145 ? -8.109 15.883 -1.162 1 95.19 145 MET B C 1
ATOM 2888 O O . MET B 1 145 ? -7.754 14.719 -1.378 1 95.19 145 MET B O 1
ATOM 2892 N N . ILE B 1 146 ? -7.863 16.859 -1.969 1 95.06 146 ILE B N 1
ATOM 2893 C CA . ILE B 1 146 ? -7.371 16.609 -3.318 1 95.06 146 ILE B CA 1
ATOM 2894 C C . ILE B 1 146 ? -6.016 15.914 -3.25 1 95.06 146 ILE B C 1
ATOM 2896 O O . ILE B 1 146 ? -5.812 14.875 -3.875 1 95.06 146 ILE B O 1
ATOM 2900 N N . PRO B 1 147 ? -5.062 16.422 -2.4 1 93.75 147 PRO B N 1
ATOM 2901 C CA . PRO B 1 147 ? -3.736 15.805 -2.371 1 93.75 147 PRO B CA 1
ATOM 2902 C C . PRO B 1 147 ? -3.77 14.352 -1.894 1 93.75 147 PRO B C 1
ATOM 2904 O O . PRO B 1 147 ? -3.252 13.469 -2.572 1 93.75 147 PRO B O 1
ATOM 2907 N N . PRO B 1 148 ? -4.438 14.07 -0.765 1 95.62 148 PRO B N 1
ATOM 2908 C CA . PRO B 1 148 ? -4.445 12.672 -0.325 1 95.62 148 PRO B CA 1
ATOM 2909 C C . PRO B 1 148 ? -5.25 11.766 -1.254 1 95.62 148 PRO B C 1
ATOM 2911 O O . PRO B 1 148 ? -4.945 10.578 -1.379 1 95.62 148 PRO B O 1
ATOM 2914 N N . LEU B 1 149 ? -6.281 12.32 -1.935 1 97.38 149 LEU B N 1
ATOM 2915 C CA . LEU B 1 149 ? -7.012 11.531 -2.924 1 97.38 149 LEU B CA 1
ATOM 2916 C C . LEU B 1 149 ? -6.117 11.188 -4.109 1 97.38 149 LEU B C 1
ATOM 2918 O O . LEU B 1 149 ? -6.145 10.055 -4.598 1 97.38 149 LEU B O 1
ATOM 2922 N N . ALA B 1 150 ? -5.359 12.172 -4.527 1 97 150 ALA B N 1
ATOM 2923 C CA . ALA B 1 150 ? -4.414 11.938 -5.617 1 97 150 ALA B CA 1
ATOM 2924 C C . ALA B 1 150 ? -3.375 10.89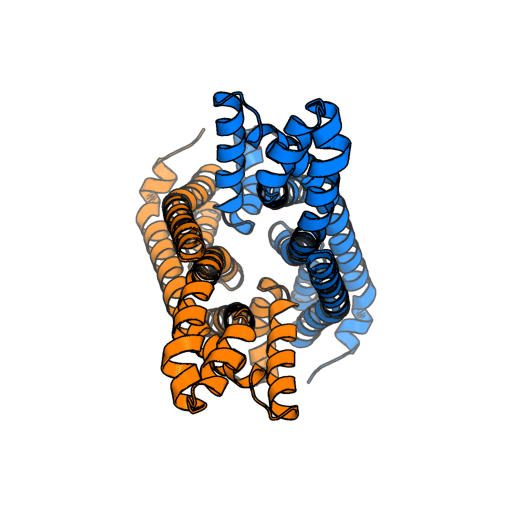1 -5.223 1 97 150 ALA B C 1
ATOM 2926 O O . ALA B 1 150 ? -3.084 9.969 -5.996 1 97 150 ALA B O 1
ATOM 2927 N N . GLY B 1 151 ? -2.854 11.016 -4.035 1 96.75 151 GLY B N 1
ATOM 2928 C CA . GLY B 1 151 ? -1.891 10.047 -3.545 1 96.75 151 GLY B CA 1
ATOM 2929 C C . GLY B 1 151 ? -2.447 8.633 -3.48 1 96.75 151 GLY B C 1
ATOM 2930 O O . GLY B 1 151 ? -1.798 7.684 -3.924 1 96.75 151 GLY B O 1
ATOM 2931 N N . GLN B 1 152 ? -3.621 8.539 -2.955 1 97.94 152 GLN B N 1
ATOM 2932 C CA . GLN B 1 152 ? -4.266 7.23 -2.842 1 97.94 152 GLN B CA 1
ATOM 2933 C C . GLN B 1 152 ? -4.547 6.633 -4.215 1 97.94 152 GLN B C 1
ATOM 2935 O O . GLN B 1 152 ? -4.484 5.414 -4.395 1 97.94 152 GLN B O 1
ATOM 2940 N N . SER B 1 153 ? -4.863 7.484 -5.168 1 98.56 153 SER B N 1
ATOM 2941 C CA . SER B 1 153 ? -5.125 7.02 -6.527 1 98.56 153 SER B CA 1
ATOM 2942 C C . SER B 1 153 ? -3.854 6.484 -7.18 1 98.56 153 SER B C 1
ATOM 2944 O O . SER B 1 153 ? -3.9 5.508 -7.934 1 98.56 153 SER B O 1
ATOM 2946 N N . ILE B 1 154 ? -2.742 7.098 -6.906 1 98.38 154 ILE B N 1
ATOM 2947 C CA . ILE B 1 154 ? -1.453 6.613 -7.391 1 98.38 154 ILE B CA 1
ATOM 2948 C C . ILE B 1 154 ? -1.162 5.238 -6.793 1 98.38 154 ILE B C 1
ATOM 2950 O O . ILE B 1 154 ? -0.73 4.328 -7.5 1 98.38 154 ILE B O 1
ATOM 2954 N N . ILE B 1 155 ? -1.459 5.07 -5.516 1 98.5 155 ILE B N 1
ATOM 2955 C CA . ILE B 1 155 ? -1.274 3.791 -4.84 1 98.5 155 ILE B CA 1
ATOM 2956 C C . ILE B 1 155 ? -2.174 2.736 -5.48 1 98.5 155 ILE B C 1
ATOM 2958 O O . ILE B 1 155 ? -1.771 1.582 -5.645 1 98.5 155 ILE B O 1
ATOM 2962 N N . GLN B 1 156 ? -3.377 3.184 -5.883 1 98.81 156 GLN B N 1
ATOM 2963 C CA . GLN B 1 156 ? -4.324 2.256 -6.496 1 98.81 156 GLN B CA 1
ATOM 2964 C C . GLN B 1 156 ? -3.762 1.669 -7.789 1 98.81 156 GLN B C 1
ATOM 2966 O O . GLN B 1 156 ? -3.975 0.492 -8.086 1 98.81 156 GLN B O 1
ATOM 2971 N N . MET B 1 157 ? -3.09 2.453 -8.539 1 98.75 157 MET B N 1
ATOM 2972 C CA . MET B 1 157 ? -2.477 1.938 -9.758 1 98.75 157 MET B CA 1
ATOM 2973 C C . MET B 1 157 ? -1.445 0.863 -9.438 1 98.75 157 MET B C 1
ATOM 2975 O O . MET B 1 157 ? -1.388 -0.169 -10.109 1 98.75 157 MET B O 1
ATOM 2979 N N . LYS B 1 158 ? -0.609 1.085 -8.492 1 98.75 158 LYS B N 1
ATOM 2980 C CA . LYS B 1 158 ? 0.37 0.088 -8.07 1 98.75 158 LYS B CA 1
ATOM 2981 C C . LYS B 1 158 ? -0.317 -1.177 -7.562 1 98.75 158 LYS B C 1
ATOM 2983 O O . LYS B 1 158 ? 0.153 -2.289 -7.816 1 98.75 158 LYS B O 1
ATOM 2988 N N . ASN B 1 159 ? -1.482 -0.995 -6.902 1 98.81 159 ASN B N 1
ATOM 2989 C CA . ASN B 1 159 ? -2.242 -2.115 -6.355 1 98.81 159 ASN B CA 1
ATOM 2990 C C . ASN B 1 159 ? -2.779 -3.02 -7.461 1 98.81 159 ASN B C 1
ATOM 2992 O O . ASN B 1 159 ? -3.023 -4.207 -7.234 1 98.81 159 ASN B O 1
ATOM 2996 N N . THR B 1 160 ? -2.941 -2.453 -8.656 1 98.81 160 THR B N 1
ATOM 2997 C CA . THR B 1 160 ? -3.496 -3.248 -9.75 1 98.81 160 THR B CA 1
ATOM 2998 C C . THR B 1 160 ? -2.543 -4.375 -10.141 1 98.81 160 THR B C 1
ATOM 3000 O O . THR B 1 160 ? -2.953 -5.355 -10.766 1 98.81 160 THR B O 1
ATOM 3003 N N . THR B 1 161 ? -1.271 -4.262 -9.773 1 98.81 161 THR B N 1
ATOM 3004 C CA . THR B 1 161 ? -0.335 -5.336 -10.086 1 98.81 161 THR B CA 1
ATOM 3005 C C . THR B 1 161 ? -0.746 -6.633 -9.398 1 98.81 161 THR B C 1
ATOM 3007 O O . THR B 1 161 ? -0.406 -7.723 -9.859 1 98.81 161 THR B O 1
ATOM 3010 N N . LEU B 1 162 ? -1.516 -6.555 -8.32 1 98.81 162 LEU B N 1
ATOM 3011 C CA . LEU B 1 162 ? -1.941 -7.727 -7.559 1 98.81 162 LEU B CA 1
ATOM 3012 C C . LEU B 1 162 ? -2.996 -8.516 -8.328 1 98.81 162 LEU B C 1
ATOM 3014 O O . LEU B 1 162 ? -3.27 -9.672 -8 1 98.81 162 LEU B O 1
ATOM 3018 N N . LEU B 1 163 ? -3.555 -7.914 -9.375 1 98.88 163 LEU B N 1
ATOM 3019 C CA . LEU B 1 163 ? -4.504 -8.602 -10.234 1 98.88 163 LEU B CA 1
ATOM 3020 C C . LEU B 1 163 ? -3.85 -9.797 -10.922 1 98.88 163 LEU B C 1
ATOM 3022 O O . LEU B 1 163 ? -4.527 -10.766 -11.281 1 98.88 163 LEU B O 1
ATOM 3026 N N . SER B 1 164 ? -2.525 -9.703 -11.141 1 98.62 164 SER B N 1
ATOM 3027 C CA . SER B 1 164 ? -1.795 -10.797 -11.758 1 98.62 164 SER B CA 1
ATOM 3028 C C . SER B 1 164 ? -1.934 -12.086 -10.953 1 98.62 164 SER B C 1
ATOM 3030 O O . SER B 1 164 ? -1.872 -13.18 -11.508 1 98.62 164 SER B O 1
ATOM 3032 N N . MET B 1 165 ? -2.242 -11.977 -9.656 1 97.62 165 MET B N 1
ATOM 3033 C CA . MET B 1 165 ? -2.301 -13.125 -8.758 1 97.62 165 MET B CA 1
ATOM 3034 C C . MET B 1 165 ? -3.643 -13.844 -8.883 1 97.62 165 MET B C 1
ATOM 3036 O O . MET B 1 165 ? -3.795 -14.969 -8.414 1 97.62 165 MET B O 1
ATOM 3040 N N . ILE B 1 166 ? -4.582 -13.188 -9.539 1 97.88 166 ILE B N 1
ATOM 3041 C CA . ILE B 1 166 ? -5.859 -13.836 -9.805 1 97.88 166 ILE B CA 1
ATOM 3042 C C . ILE B 1 166 ? -6.086 -13.93 -11.312 1 97.88 166 ILE B C 1
ATOM 3044 O O . ILE B 1 166 ? -7.227 -13.891 -11.781 1 97.88 166 ILE B O 1
ATOM 3048 N N . THR B 1 167 ? -5.027 -13.914 -12.102 1 97.31 167 THR B N 1
ATOM 3049 C CA . THR B 1 167 ? -4.918 -14.281 -13.508 1 97.31 167 THR B CA 1
ATOM 3050 C C . THR B 1 167 ? -5.559 -13.219 -14.398 1 97.31 167 THR B C 1
ATOM 3052 O O . THR B 1 167 ? -5.926 -13.5 -15.539 1 97.31 167 THR B O 1
ATOM 3055 N N . VAL B 1 168 ? -5.812 -12.031 -13.867 1 98.69 168 VAL B N 1
ATOM 3056 C CA . VAL B 1 168 ? -6.156 -10.906 -14.742 1 98.69 168 VAL B CA 1
ATOM 3057 C C . VAL B 1 168 ? -4.945 -10.523 -15.586 1 98.69 168 VAL B C 1
ATOM 3059 O O . VAL B 1 168 ? -3.83 -10.414 -15.07 1 98.69 168 VAL B O 1
ATOM 3062 N N . PRO B 1 169 ? -5.102 -10.344 -16.891 1 98.44 169 PRO B N 1
ATOM 3063 C CA . PRO B 1 169 ? -3.947 -10.117 -17.766 1 98.44 169 PRO B CA 1
ATOM 3064 C C . PRO B 1 169 ? -3.479 -8.664 -17.766 1 98.44 169 PRO B C 1
ATOM 3066 O O . PRO B 1 169 ? -3.381 -8.047 -18.828 1 98.44 169 PRO B O 1
ATOM 3069 N N . ASP B 1 170 ? -3.146 -8.203 -16.547 1 98.81 170 ASP B N 1
ATOM 3070 C CA . ASP B 1 170 ? -2.555 -6.871 -16.406 1 98.81 170 ASP B CA 1
ATOM 3071 C C . ASP B 1 170 ? -1.086 -6.879 -16.828 1 98.81 170 ASP B C 1
ATOM 3073 O O . ASP B 1 170 ? -0.59 -7.879 -17.359 1 98.81 170 ASP B O 1
ATOM 3077 N N . LEU B 1 171 ? -0.408 -5.77 -16.688 1 98.88 171 LEU B N 1
ATOM 3078 C CA . LEU B 1 171 ? 0.965 -5.602 -17.156 1 98.88 171 LEU B CA 1
ATOM 3079 C C . LEU B 1 171 ? 1.89 -6.621 -16.5 1 98.88 171 LEU B C 1
ATOM 3081 O O . LEU B 1 171 ? 2.699 -7.258 -17.188 1 98.88 171 LEU B O 1
ATOM 3085 N N . LEU B 1 172 ? 1.771 -6.785 -15.18 1 98.81 172 LEU B N 1
ATOM 3086 C CA . LEU B 1 172 ? 2.65 -7.707 -14.477 1 98.81 172 LEU B CA 1
ATOM 3087 C C . LEU B 1 172 ? 2.357 -9.148 -14.875 1 98.81 172 LEU B C 1
ATOM 3089 O O . LEU B 1 172 ? 3.277 -9.961 -14.992 1 98.81 172 LEU B O 1
ATOM 3093 N N . TYR B 1 173 ? 1.079 -9.484 -15.07 1 98.69 173 TYR B N 1
ATOM 3094 C CA . TYR B 1 173 ? 0.714 -10.82 -15.547 1 98.69 173 TYR B CA 1
ATOM 3095 C C . TYR B 1 173 ? 1.375 -11.125 -16.891 1 98.69 173 TYR B C 1
ATOM 3097 O O . TYR B 1 173 ? 1.967 -12.188 -17.062 1 98.69 173 TYR B O 1
ATOM 3105 N N . GLN B 1 174 ? 1.235 -10.211 -17.828 1 98.69 174 GLN B N 1
ATOM 3106 C CA . GLN B 1 174 ? 1.822 -10.391 -19.141 1 98.69 174 GLN B CA 1
ATOM 3107 C C . GLN B 1 174 ? 3.338 -10.539 -19.062 1 98.69 174 GLN B C 1
ATOM 3109 O O . GLN B 1 174 ? 3.93 -11.352 -19.781 1 98.69 174 GLN B O 1
ATOM 3114 N N . ALA B 1 175 ? 3.918 -9.727 -18.172 1 98.5 175 ALA B N 1
ATOM 3115 C CA . ALA B 1 175 ? 5.359 -9.82 -17.969 1 98.5 175 ALA B CA 1
ATOM 3116 C C . ALA B 1 175 ? 5.75 -11.203 -17.453 1 98.5 175 ALA B C 1
ATOM 3118 O O . ALA B 1 175 ? 6.715 -11.805 -17.922 1 98.5 175 ALA B O 1
ATOM 3119 N N . SER B 1 176 ? 5.004 -11.688 -16.453 1 97.88 176 SER B N 1
ATOM 3120 C CA . SER B 1 176 ? 5.27 -13.008 -15.891 1 97.88 176 SER B CA 1
ATOM 3121 C C . SER B 1 176 ? 5.062 -14.102 -16.938 1 97.88 176 SER B C 1
ATOM 3123 O O . SER B 1 176 ? 5.809 -15.086 -16.969 1 97.88 176 SER B O 1
ATOM 3125 N N . TYR B 1 177 ? 4.059 -13.914 -17.75 1 97.81 177 TYR B N 1
ATOM 3126 C CA . TYR B 1 177 ? 3.783 -14.844 -18.828 1 97.81 177 TYR B CA 1
ATOM 3127 C C . TYR B 1 177 ? 4.941 -14.898 -19.828 1 97.81 177 TYR B C 1
ATOM 3129 O O . TYR B 1 177 ? 5.434 -15.977 -20.156 1 97.81 177 TYR B O 1
ATOM 3137 N N . ILE B 1 178 ? 5.414 -13.789 -20.281 1 98.12 178 ILE B N 1
ATOM 3138 C CA . ILE B 1 178 ? 6.523 -13.695 -21.234 1 98.12 178 ILE B CA 1
ATOM 3139 C C . ILE B 1 178 ? 7.777 -14.305 -20.609 1 98.12 178 ILE B C 1
ATOM 3141 O O . ILE B 1 178 ? 8.5 -15.055 -21.266 1 98.12 178 ILE B O 1
ATOM 3145 N N . SER B 1 179 ? 8.031 -13.977 -19.359 1 97 179 SER B N 1
ATOM 3146 C CA . SER B 1 179 ? 9.203 -14.484 -18.656 1 97 179 SER B CA 1
ATOM 3147 C C . SER B 1 179 ? 9.18 -16.016 -18.562 1 97 179 SER B C 1
ATOM 3149 O O . SER B 1 179 ? 10.219 -16.656 -18.641 1 97 179 SER B O 1
ATOM 3151 N N . SER B 1 180 ? 8.023 -16.609 -18.375 1 95.12 180 SER B N 1
ATOM 3152 C CA . SER B 1 180 ? 7.895 -18.047 -18.203 1 95.12 180 SER B CA 1
ATOM 3153 C C . SER B 1 180 ? 8.195 -18.797 -19.5 1 95.12 180 SER B C 1
ATOM 3155 O O . SER B 1 180 ? 8.695 -19.922 -19.469 1 95.12 180 SER B O 1
ATOM 3157 N N . PHE B 1 181 ? 7.969 -18.156 -20.609 1 93.69 181 PHE B N 1
ATOM 3158 C CA . PHE B 1 181 ? 8.148 -18.859 -21.875 1 93.69 181 PHE B CA 1
ATOM 3159 C C . PHE B 1 181 ? 9.5 -18.516 -22.5 1 93.69 181 PHE B C 1
ATOM 3161 O O . PHE B 1 181 ? 10.086 -19.328 -23.203 1 93.69 181 PHE B O 1
ATOM 3168 N N . THR B 1 182 ? 9.992 -17.328 -22.172 1 95.25 182 THR B N 1
ATOM 3169 C CA . THR B 1 182 ? 11.25 -16.906 -22.781 1 95.25 182 THR B CA 1
ATOM 3170 C C . THR B 1 182 ? 12.422 -17.188 -21.844 1 95.25 182 THR B C 1
ATOM 3172 O O . THR B 1 182 ? 13.586 -17.141 -22.25 1 95.25 182 THR B O 1
ATOM 3175 N N . TYR B 1 183 ? 12.156 -17.328 -20.531 1 94.44 183 TYR B N 1
ATOM 3176 C CA . TYR B 1 183 ? 13.148 -17.516 -19.484 1 94.44 183 TYR B CA 1
ATOM 3177 C C . TYR B 1 183 ? 14.07 -16.312 -19.375 1 94.44 183 TYR B C 1
ATOM 3179 O O . TYR B 1 183 ? 15.273 -16.453 -19.156 1 94.44 183 TYR B O 1
ATOM 3187 N N . ARG B 1 184 ? 13.453 -15.164 -19.656 1 96.44 184 ARG B N 1
ATOM 3188 C CA . ARG B 1 184 ? 14.203 -13.922 -19.594 1 96.44 184 ARG B CA 1
ATOM 3189 C C . ARG B 1 184 ? 13.539 -12.922 -18.656 1 96.44 184 ARG B C 1
ATOM 3191 O O . ARG B 1 184 ? 13.086 -11.859 -19.078 1 96.44 184 ARG B O 1
ATOM 3198 N N . PRO B 1 185 ? 13.586 -13.203 -17.312 1 96.25 185 PRO B N 1
ATOM 3199 C CA . PRO B 1 185 ? 12.914 -12.344 -16.344 1 96.25 185 PRO B CA 1
ATOM 3200 C C . PRO B 1 185 ? 13.586 -10.977 -16.188 1 96.25 185 PRO B C 1
ATOM 3202 O O . PRO B 1 185 ? 12.914 -9.984 -15.883 1 96.25 185 PRO B O 1
ATOM 3205 N N . MET B 1 186 ? 14.828 -10.891 -16.438 1 96.5 186 MET B N 1
ATOM 3206 C CA . MET B 1 186 ? 15.531 -9.625 -16.266 1 96.5 186 MET B CA 1
ATOM 3207 C C . MET B 1 186 ? 14.992 -8.555 -17.203 1 96.5 186 MET B C 1
ATOM 3209 O O . MET B 1 186 ? 14.695 -7.434 -16.766 1 96.5 186 MET B O 1
ATOM 3213 N N . GLU B 1 187 ? 14.812 -8.883 -18.453 1 97.44 187 GLU B N 1
ATOM 3214 C CA . GLU B 1 187 ? 14.32 -7.938 -19.453 1 97.44 187 GLU B CA 1
ATOM 3215 C C . GLU B 1 187 ? 12.883 -7.523 -19.172 1 97.44 187 GLU B C 1
ATOM 3217 O O . GLU B 1 187 ? 12.555 -6.336 -19.188 1 97.44 187 GLU B O 1
ATOM 3222 N N . VAL B 1 188 ? 12.117 -8.508 -18.812 1 97.69 188 VAL B N 1
ATOM 3223 C CA . VAL B 1 188 ? 10.68 -8.289 -18.781 1 97.69 188 VAL B CA 1
ATOM 3224 C C . VAL B 1 188 ? 10.312 -7.523 -17.5 1 97.69 188 VAL B C 1
ATOM 3226 O O . VAL B 1 188 ? 9.539 -6.562 -17.547 1 97.69 188 VAL B O 1
ATOM 3229 N N . TYR B 1 189 ? 10.859 -7.902 -16.375 1 98.12 189 TYR B N 1
ATOM 3230 C CA . TYR B 1 189 ? 10.516 -7.223 -15.125 1 98.12 189 TYR B CA 1
ATOM 3231 C C . TYR B 1 189 ? 11.156 -5.84 -15.07 1 98.12 189 TYR B C 1
ATOM 3233 O O . TYR B 1 189 ? 10.609 -4.922 -14.453 1 98.12 189 TYR B O 1
ATOM 3241 N N . THR B 1 190 ? 12.328 -5.668 -15.656 1 98.25 190 THR B N 1
ATOM 3242 C CA . THR B 1 190 ? 12.922 -4.34 -15.766 1 98.25 190 THR B CA 1
ATOM 3243 C C . THR B 1 190 ? 12.031 -3.414 -16.594 1 98.25 190 THR B C 1
ATOM 3245 O O . THR B 1 190 ? 11.852 -2.246 -16.234 1 98.25 190 THR B O 1
ATOM 3248 N N . ALA B 1 191 ? 11.477 -3.982 -17.672 1 98.44 191 ALA B N 1
ATOM 3249 C CA . ALA B 1 191 ? 10.57 -3.203 -18.5 1 98.44 191 ALA B CA 1
ATOM 3250 C C . ALA B 1 191 ? 9.336 -2.762 -17.719 1 98.44 191 ALA B C 1
ATOM 3252 O O . ALA B 1 191 ? 8.898 -1.615 -17.828 1 98.44 191 ALA B O 1
ATOM 3253 N N . VAL B 1 192 ? 8.773 -3.639 -16.938 1 98.75 192 VAL B N 1
ATOM 3254 C CA . VAL B 1 192 ? 7.594 -3.32 -16.141 1 98.75 192 VAL B CA 1
ATOM 3255 C C . VAL B 1 192 ? 7.93 -2.217 -15.133 1 98.75 192 VAL B C 1
ATOM 3257 O O . VAL B 1 192 ? 7.176 -1.251 -14.992 1 98.75 192 VAL B O 1
ATOM 3260 N N . GLY B 1 193 ? 9.086 -2.383 -14.406 1 98.62 193 GLY B N 1
ATOM 3261 C CA . GLY B 1 193 ? 9.531 -1.345 -13.492 1 98.62 193 GLY B CA 1
ATOM 3262 C C . GLY B 1 193 ? 9.711 0.006 -14.156 1 98.62 193 GLY B C 1
ATOM 3263 O O . GLY B 1 193 ? 9.273 1.029 -13.625 1 98.62 193 GLY B O 1
ATOM 3264 N N . ALA B 1 194 ? 10.289 -0.001 -15.336 1 98.5 194 ALA B N 1
ATOM 3265 C CA . ALA B 1 194 ? 10.539 1.229 -16.078 1 98.5 194 ALA B CA 1
ATOM 3266 C C . ALA B 1 194 ? 9.227 1.889 -16.5 1 98.5 194 ALA B C 1
ATOM 3268 O O . ALA B 1 194 ? 9.094 3.111 -16.422 1 98.5 194 ALA B O 1
ATOM 3269 N N . ILE B 1 195 ? 8.305 1.094 -16.953 1 98.81 195 ILE B N 1
ATOM 3270 C CA . ILE B 1 195 ? 7.008 1.609 -17.375 1 98.81 195 ILE B CA 1
ATOM 3271 C C . ILE B 1 195 ? 6.309 2.283 -16.203 1 98.81 195 ILE B C 1
ATOM 3273 O O . ILE B 1 195 ? 5.789 3.393 -16.328 1 98.81 195 ILE B O 1
ATOM 3277 N N . PHE B 1 196 ? 6.344 1.652 -15.078 1 98.81 196 PHE B N 1
ATOM 3278 C CA . PHE B 1 196 ? 5.707 2.244 -13.906 1 98.81 196 PHE B CA 1
ATOM 3279 C C . PHE B 1 196 ? 6.426 3.521 -13.484 1 98.81 196 PHE B C 1
ATOM 3281 O O . PHE B 1 196 ? 5.789 4.5 -13.094 1 98.81 196 PHE B O 1
ATOM 3288 N N . LEU B 1 197 ? 7.746 3.559 -13.578 1 98.69 197 LEU B N 1
ATOM 3289 C CA . LEU B 1 197 ? 8.492 4.766 -13.25 1 98.69 197 LEU B CA 1
ATOM 3290 C C . LEU B 1 197 ? 8.117 5.91 -14.18 1 98.69 197 LEU B C 1
ATOM 3292 O O . LEU B 1 197 ? 7.895 7.039 -13.734 1 98.69 197 LEU B O 1
ATOM 3296 N N . ILE B 1 198 ? 8.023 5.605 -15.422 1 98.56 198 ILE B N 1
ATOM 3297 C CA . ILE B 1 198 ? 7.715 6.609 -16.438 1 98.56 198 ILE B CA 1
ATOM 3298 C C . ILE B 1 198 ? 6.332 7.203 -16.172 1 98.56 198 ILE B C 1
ATOM 3300 O O . ILE B 1 198 ? 6.121 8.406 -16.344 1 98.56 198 ILE B O 1
ATOM 3304 N N . ILE B 1 199 ? 5.418 6.426 -15.703 1 98.69 199 ILE B N 1
ATOM 3305 C CA . ILE B 1 199 ? 4.039 6.859 -15.523 1 98.69 199 ILE B CA 1
ATOM 3306 C C . ILE B 1 199 ? 3.875 7.508 -14.148 1 98.69 199 ILE B C 1
ATOM 3308 O O . ILE B 1 199 ? 3.268 8.57 -14.031 1 98.69 199 ILE B O 1
ATOM 3312 N N . LEU B 1 200 ? 4.504 6.965 -13.133 1 98.56 200 LEU B N 1
ATOM 3313 C CA . LEU B 1 200 ? 4.137 7.324 -11.773 1 98.56 200 LEU B CA 1
ATOM 3314 C C . LEU B 1 200 ? 4.996 8.484 -11.266 1 98.56 200 LEU B C 1
ATOM 3316 O O . LEU B 1 200 ? 4.547 9.281 -10.438 1 98.56 200 LEU B O 1
ATOM 3320 N N . VAL B 1 201 ? 6.23 8.625 -11.773 1 97.69 201 VAL B N 1
ATOM 3321 C CA . VAL B 1 201 ? 7.082 9.711 -11.297 1 97.69 201 VAL B CA 1
ATOM 3322 C C . VAL B 1 201 ? 6.434 11.055 -11.625 1 97.69 201 VAL B C 1
ATOM 3324 O O . VAL B 1 201 ? 6.238 11.891 -10.734 1 97.69 201 VAL B O 1
ATOM 3327 N N . PRO B 1 202 ? 5.996 11.266 -12.867 1 97.44 202 PRO B N 1
ATOM 3328 C CA . PRO B 1 202 ? 5.332 12.531 -13.164 1 97.44 202 PRO B CA 1
ATOM 3329 C C . PRO B 1 202 ? 4.023 12.711 -12.398 1 97.44 202 PRO B C 1
ATOM 3331 O O . PRO B 1 202 ? 3.695 13.82 -11.984 1 97.44 202 PRO B O 1
ATOM 3334 N N . LEU B 1 203 ? 3.266 11.641 -12.242 1 96.81 203 LEU B N 1
ATOM 3335 C CA . LEU B 1 203 ? 2.002 11.727 -11.516 1 96.81 203 LEU B CA 1
ATOM 3336 C C . LEU B 1 203 ? 2.236 12.102 -10.055 1 96.81 203 LEU B C 1
ATOM 3338 O O . LEU B 1 203 ? 1.475 12.883 -9.484 1 96.81 203 LEU B O 1
ATOM 3342 N N . THR B 1 204 ? 3.252 11.492 -9.5 1 95.88 204 THR B N 1
ATOM 3343 C CA . THR B 1 204 ? 3.588 11.789 -8.109 1 95.88 204 THR B CA 1
ATOM 3344 C C . THR B 1 204 ? 4.043 13.234 -7.961 1 95.88 204 THR B C 1
ATOM 3346 O O . THR B 1 204 ? 3.709 13.898 -6.977 1 95.88 204 THR B O 1
ATOM 3349 N N . TYR B 1 205 ? 4.781 13.742 -8.906 1 93.56 205 TYR B N 1
ATOM 3350 C CA . TYR B 1 205 ? 5.203 15.141 -8.898 1 93.56 205 TYR B CA 1
ATOM 3351 C C . TYR B 1 205 ? 4 16.078 -8.984 1 93.56 205 TYR B C 1
ATOM 3353 O O . TYR B 1 205 ? 3.926 17.062 -8.266 1 93.56 205 TYR B O 1
ATOM 3361 N N . LEU B 1 206 ? 3.107 15.719 -9.797 1 93.31 206 LEU B N 1
ATOM 3362 C CA . LEU B 1 206 ? 1.896 16.516 -9.953 1 93.31 206 LEU B CA 1
ATOM 3363 C C . LEU B 1 206 ? 1.062 16.484 -8.68 1 93.31 206 LEU B C 1
ATOM 3365 O O . LEU B 1 206 ? 0.509 17.516 -8.273 1 93.31 206 LEU B O 1
ATOM 3369 N N . ALA B 1 207 ? 1.02 15.352 -8.078 1 91.5 207 ALA B N 1
ATOM 3370 C CA . ALA B 1 207 ? 0.271 15.211 -6.832 1 91.5 207 ALA B CA 1
ATOM 3371 C C . ALA B 1 207 ? 0.906 16.031 -5.715 1 91.5 207 ALA B C 1
ATOM 3373 O O . ALA B 1 207 ? 0.201 16.625 -4.891 1 91.5 207 ALA B O 1
ATOM 3374 N N . ARG B 1 208 ? 2.195 16.125 -5.68 1 88 208 ARG B N 1
ATOM 3375 C CA . ARG B 1 208 ? 2.91 16.906 -4.676 1 88 208 ARG B CA 1
ATOM 3376 C C . ARG B 1 208 ? 2.668 18.391 -4.871 1 88 208 ARG B C 1
ATOM 3378 O O . ARG B 1 208 ? 2.561 19.141 -3.898 1 88 208 ARG B O 1
ATOM 3385 N N . LYS B 1 209 ? 2.609 18.812 -6.066 1 88.81 209 LYS B N 1
ATOM 3386 C CA . LYS B 1 209 ? 2.332 20.219 -6.367 1 88.81 209 LYS B CA 1
ATOM 3387 C C . LYS B 1 209 ? 0.938 20.625 -5.891 1 88.81 209 LYS B C 1
ATOM 3389 O O . LYS B 1 209 ? 0.733 21.734 -5.422 1 88.81 209 LYS B O 1
ATOM 3394 N N . LEU B 1 210 ? 0.081 19.688 -5.953 1 84.25 210 LEU B N 1
ATOM 3395 C CA . LEU B 1 210 ? -1.271 19.922 -5.461 1 84.25 210 LEU B CA 1
ATOM 3396 C C . LEU B 1 210 ? -1.275 20.078 -3.945 1 84.25 210 LEU B C 1
ATOM 3398 O O . LEU B 1 210 ? -2.086 20.844 -3.402 1 84.25 210 LEU B O 1
ATOM 3402 N N . GLU B 1 211 ? -0.406 19.359 -3.352 1 78.94 211 GLU B N 1
ATOM 3403 C CA . GLU B 1 211 ? -0.286 19.422 -1.898 1 78.94 211 GLU B CA 1
ATOM 3404 C C . GLU B 1 211 ? 0.207 20.797 -1.451 1 78.94 211 GLU B C 1
ATOM 3406 O O . GLU B 1 211 ? -0.274 21.344 -0.455 1 78.94 211 GLU B O 1
ATOM 3411 N N . LYS B 1 212 ? 1.135 21.391 -2.152 1 75 212 LYS B N 1
ATOM 3412 C CA . LYS B 1 212 ? 1.725 22.672 -1.799 1 75 212 LYS B CA 1
ATOM 3413 C C . LYS B 1 212 ? 0.754 23.828 -2.078 1 75 212 LYS B C 1
ATOM 3415 O O . LYS B 1 212 ? 0.68 24.781 -1.307 1 75 212 LYS B O 1
ATOM 3420 N N . SER B 1 213 ? 0.033 23.641 -3.121 1 66.62 213 SER B N 1
ATOM 3421 C CA . SER B 1 213 ? -0.912 24.688 -3.479 1 66.62 213 SER B CA 1
ATOM 3422 C C . SER B 1 213 ? -2.105 24.703 -2.529 1 66.62 213 SER B C 1
ATOM 3424 O O . SER B 1 213 ? -2.662 25.766 -2.246 1 66.62 213 SER B O 1
ATOM 3426 N N . GLY B 1 214 ? -2.506 23.547 -2.102 1 58.09 214 GLY B N 1
ATOM 3427 C CA . GLY B 1 214 ? -3.602 23.469 -1.146 1 58.09 214 GLY B CA 1
ATOM 3428 C C . GLY B 1 214 ? -3.232 24 0.224 1 58.09 214 GLY B C 1
ATOM 3429 O O . GLY B 1 214 ? -4.09 24.531 0.94 1 58.09 214 GLY B O 1
ATOM 3430 N N . MET B 1 215 ? -1.924 23.859 0.584 1 53.53 215 MET B N 1
ATOM 3431 C CA . MET B 1 215 ? -1.428 24.375 1.859 1 53.53 215 MET B CA 1
ATOM 3432 C C . MET B 1 215 ? -1.231 25.875 1.801 1 53.53 215 MET B C 1
ATOM 3434 O O . MET B 1 215 ? -1.356 26.562 2.816 1 53.53 215 MET B O 1
ATOM 3438 N N . MET B 1 216 ? -0.939 26.484 0.64 1 46.31 216 MET B N 1
ATOM 3439 C CA . MET B 1 216 ? -0.685 27.922 0.507 1 46.31 216 MET B CA 1
ATOM 3440 C C . MET B 1 216 ? -1.99 28.703 0.514 1 46.31 216 MET B C 1
ATOM 3442 O O . MET B 1 216 ? -1.982 29.938 0.671 1 46.31 216 MET B O 1
ATOM 3446 N N . SER B 1 217 ? -2.996 27.953 0.275 1 44.69 217 SER B N 1
ATOM 3447 C CA . SER B 1 217 ? -4.219 28.75 0.339 1 44.69 217 SER B CA 1
ATOM 3448 C C . SER B 1 217 ? -4.621 29.031 1.783 1 44.69 217 SER B C 1
ATOM 3450 O O . SER B 1 217 ? -5.746 29.453 2.049 1 44.69 217 SER B O 1
ATOM 3452 N N . LYS B 1 218 ? -3.654 28.828 2.775 1 44.72 218 LYS B N 1
ATOM 3453 C CA . LYS B 1 218 ? -3.916 29.422 4.078 1 44.72 218 LYS B CA 1
ATOM 3454 C C . LYS B 1 218 ? -3.455 30.875 4.113 1 44.72 218 LYS B C 1
ATOM 3456 O O . LYS B 1 218 ? -2.475 31.234 3.461 1 44.72 218 LYS B O 1
#

Secondary structure (DSSP, 8-state):
---THHHHHTHHHHHHHHHHHHHHHHHHHHHHHHHHHHHHHHHT-S-HHHHHHHHHHHHHHHHS-HHHHHHIIIIIHHHHHTS---HHHHHHHHHHHHHHHHHHHHHHHHHHTS-HHHHHHHHHTT--HHHHIIIIIHHHHHHHHHHHHHHHHHHHHHHGGGGGGGT---HHHHHHHHHHHH--HHHHHHHHHHHHHHHHHHHHHHHHHHHHHHHHT-/---THHHHHTHHHHHHHHHHHHHHHHHHHHHHHHHHHHHHHHHT-S-HHHHHHHHHHHHHHHHS-HHHHHHIIIIIHHHHHTS---HHHHHHHHHHHHHHHHHHHHHHHHHHTS-HHHHHHHHHTT--HHHHIIIIIHHHHHHHHHHHHHHHHHHHHHHGGGGGGGT---HHHHHHHHHHHH--HHHHHHHHHHHHHHHHHHHHHHHHHHHHHHHHT-

Nearest PDB structures (foldseek):
  4ymw-assembly1_C  TM=9.453E-01  e=2.995E-12  Caldanaerobacter subterraneus subsp. tengcongensis MB4
  3tui-assembly2_E  TM=8.139E-01  e=2.800E-05  Escherichia coli K-12
  7ahc-assembly1_B  TM=7.870E-01  e=1.223E-03  Lactococcus lactis subsp. lactis
  8y5f-assembly1_C  TM=6.796E-01  e=2.215E-04  Escherichia coli
  4jbw-assembly2_I  TM=6.736E-01  e=3.005E-03  Escherichia coli K-12

Foldseek 3Di:
DQDCVLCVVLVVLLVVQAVLLVVLLVLLLVLLLVLLVVLLVQCVDPDVVSVVVSVCLLCVLQVDDLLRQLCCLQPVVCVVVVHHDDLVRSSSVSLNSNLSSVSNVLLNCLLVVDDVVLVVVCVVVPDDPVRSCVPPRVVLSVLQSQLVSLVSSLVSSVVSLSSLVSVRSHNNVSLVVSCVVVVCNPNSVVVVVVVSCVPRVVSNVVSVVSNVVSVVVD/DQDCVLCVVLVVLLVVQAVLLVVLLVLLLVLLLVLLVVLLVQCVDPDVVSVVVSVCLLCVLQVDDLLVQLCCLQPVVCVVVVHHDDLVRSSSVSLNSNLSSVSNVLLNCLLVVDDVVLVVVCVVVPDDPVRSCVPPRVVLSVLQSQLVSLVSSLVSSVVSLSSLVSVRSHNNVSLVVSCVVVVCNPNSVVVVVVVSCVPRVVSNVVSVVSNVVSVVVD

InterPro domains:
  IPR000515 ABC transporter type 1, transmembrane domain MetI-like [PF00528] (32-210)
  IPR000515 ABC transporter type 1, transmembrane domain MetI-like [PS50928] (18-207)
  IPR000515 ABC transporter type 1, transmembrane domain MetI-like [cd06261] (18-201)
  IPR010065 Amino acid ABC transporter, permease protein, 3-TM domain [TIGR01726] (10-109)
  IPR035906 MetI-like superfamily [G3DSA:1.10.3720.10] (1-214)
  IPR035906 MetI-like superfamily [SSF161098] (11-206)
  IPR043429 ABC transporter membrane protein permease protein ArtM/GltK/GlnP/TcyL/YhdX-like [PTHR30614] (14-213)

Sequence (436 aa):
MFDFTVLTNNWPLLWDGLLMTLYFTVITILAGLAIGLIVGLIQLSTFRPLVLVGQLYVEFFRNIPLLVTLLWVYYAFPIFAGINVTKFWAGFIGLSCYVGSFYAEILRAGVQSIDQGQTDAATAIGMSYSQRMRRIILPQAFRRMIPPLAGQSIIQMKNTTLLSMITVPDLLYQASYISSFTYRPMEVYTAVGAIFLIILVPLTYLARKLEKSGMMSKMFDFTVLTNNWPLLWDGLLMTLYFTVITILAGLAIGLIVGLIQLSTFRPLVLVGQLYVEFFRNIPLLVTLLWVYYAFPIFAGINVTKFWAGFIGLSCYVGSFYAEILRAGVQSIDQGQTDAATAIGMSYSQRMRRIILPQAFRRMIPPLAGQSIIQMKNTTLLSMITVPDLLYQASYISSFTYRPMEVYTAVGAIFLIILVPLTYLARKLEKSGMMSK